Protein 3EGO (pdb70)

Foldseek 3Di:
DAEEEEEEQFFVSLVCQVWLLVPHAYEYAYQDVVLQVVCCPFNAWEAEDHDIDGGRHHYHNAPDDQGQEYEYEDEPVCVVVVLVRCQVHDAHEYEYAYAFCLCVVVVVPDDDNHFYKYKYDPWDKHAPDSRYIYRHGQDEIEMETDDPHDPCSCCVSQVDTDPSYHYYYDHDRLLRRLLVLLLCQLQQLLCLVVVAFLLCCVPPVVSVVLSVVQSVLLCVLSVDDDSVVSNVVSNVVSVVRVRDRDQNNVCLVVLHDGSLCRRLVVSVVSCVVVVHDNPSSVVSSVVSVVSD/DEEEEEEQFFVSLVCQAFLLVPHAYEYAYQDPVLQVVCQVFNAWEAEVNDIDGGNHHYDNADDDDGQEYEYDDEPVCPVVVLVRVQPDDAHEYEYAYAFCLCVVVVVPSDDRHFYKYKYDPWDKHADDSRYMYRHGQDEMEMETPPPRDPVSCCVSQVDTDPSYHYHYDHDRLCRRVLVLLLCQLQQLLCQVVVAFLQVCVVPVVSVVLSVVQSVLQCVLSVPDDSVVSNVVSVVVSNVRRRDSDPNSVCLVVVHQDCLCRRLVVSVVSCVVVVHDRVSSVVSSVVSVVSD

Nearest PDB structures (foldseek):
  3ego-assembly1_B-2  TM=1.003E+00  e=3.753E-64  Bacillus subtilis
  5hws-assembly1_D  TM=8.445E-01  e=4.005E-22  Thermococcus kodakarensis KOD1
  5ayv-assembly1_A  TM=8.488E-01  e=5.119E-22  Thermococcus kodakarensis KOD1
  3i83-assembly1_A  TM=8.664E-01  e=2.299E-20  Methylococcus capsulatus
  3wfj-assembly3_C  TM=8.013E-01  e=1.359E-17  Enterococcus faecium

Solvent-accessible surface area: 26137 Å² total; per-residue (Å²): 103,61,75,0,0,0,8,8,8,31,31,40,0,0,0,1,0,13,0,4,26,79,93,21,73,9,18,0,12,2,187,41,130,101,3,8,57,26,1,107,84,76,3,0,71,0,64,22,83,85,101,112,66,137,9,106,12,46,14,44,48,53,22,98,42,116,13,56,0,0,2,0,26,12,56,53,71,60,3,124,74,14,11,44,44,1,103,193,36,42,90,13,9,0,2,0,9,12,72,10,1,15,4,0,39,60,7,116,130,44,189,47,62,20,21,16,0,0,2,15,22,83,18,25,23,27,18,32,19,21,12,6,0,34,5,81,24,114,21,8,5,50,14,0,15,13,126,100,16,98,46,91,112,1,85,128,6,27,119,108,35,60,104,39,0,28,29,108,88,68,117,56,43,70,166,21,8,3,24,50,3,1,8,26,0,0,6,14,0,4,0,2,70,68,110,19,92,9,10,78,0,48,112,40,108,69,65,52,56,73,0,97,76,0,10,94,24,0,4,118,4,1,135,24,96,86,103,142,124,11,36,109,86,0,50,51,29,0,30,142,37,113,106,76,50,9,65,2,2,8,25,27,45,2,67,46,85,5,36,0,37,3,1,0,9,5,0,23,126,31,4,86,140,56,72,45,127,10,101,45,0,98,136,5,54,39,28,0,62,82,110,90,101,62,0,0,0,12,11,7,29,31,44,0,0,1,2,0,6,0,5,26,59,104,29,77,4,12,0,13,5,155,79,118,107,1,2,43,24,0,123,90,33,2,0,22,0,1,37,62,68,40,51,8,47,3,110,8,52,9,45,57,59,31,110,46,135,10,51,0,0,2,0,22,11,160,88,117,47,1,112,70,10,5,35,46,0,99,189,46,60,97,22,20,0,3,0,6,17,67,9,1,19,4,0,52,41,5,100,100,25,155,51,60,19,23,15,0,0,2,12,14,75,20,25,25,68,96,75,27,37,2,3,0,21,5,82,26,108,23,10,5,58,5,0,15,13,108,129,15,99,34,104,126,0,62,114,4,18,126,116,33,55,101,26,0,34,29,119,88,60,114,61,49,68,152,8,6,3,12,46,2,0,13,25,0,0,5,11,0,4,0,1,58,66,118,18,70,8,13,74,0,56,115,43,107,69,67,47,54,62,0,84,76,0,7,68,12,0,4,137,2,1,141,29,155,73,118,133,97,0,31,110,81,0,42,52,38,0,26,146,40,114,127,74,132,7,68,2,3,59,23,28,93,57,73,131,124,8,44,0,70,22,0,0,9,7,0,24,134,26,3,80,144,74,68,45,86,11,91,47,0,100,118,3,54,41,30,0,71,84,103,80

Sequence (583 aa):
SLKIGIIGGGSVGLLCAYYLSLYHDVTVVTRRQEQAAAIQSEGIRLYKGGEEFRADCCSADTSINSDFDLLVVTVKQHQLQSVFSSLERIGKTNILFLQNGMGHIHDLKDWHVGHSIYVGIVEHGAVRKSDTAVDHTGLGAIKWSAFDDAEPDRLNILFQHNHSDFPIYYETDWYRLLTGKLIVNACINPLTALLQVKNGELLTTPAYLAFMKLVFQEACRILKLENEEKAWERVQAVCGQTKENRSSMLVDVIGGRQTEADAIIGYLLKEASLQGLDAVVHLEFLYGSIKALELKIGIIGGGSVGLLCAYYLSLYHDVTVVTRRRQEQAAAIQSEGIRLYKGGEEFRADCSADTSINSDFDLLVVTVKQHQQLQSVFSSLERIGKTNILFLQNGMGHIHDLKDWHVGHSIYVGIVEHGAVRKSDTAVDHTGLGAIKWSAFDDAEEPDRLNILFQHNHSDFPIYYETTDWYRRLLTGKLIVNACINPLTALLQVKNGELLTTPAYLAFMKLVFQEACRILKLENEEKAWERVQAVCGQTKENRSSMLVDVIGGRQTEADAIIGYLLKEASLQGLDAVHLEFLYGSIKALE

InterPro domains:
  IPR003710 Ketopantoate reductase ApbA/PanE [TIGR00745] (2-293)
  IPR008927 6-phosphogluconate dehydrogenase-like, C-terminal domain superfamily [SSF48179] (171-291)
  IPR013328 6-phosphogluconate dehydrogenase, domain 2 [G3DSA:1.10.1040.10] (171-297)
  IPR013332 Ketopantoate reductase, N-terminal domain [PF02558] (3-146)
  IPR013752 Ketopantoate reductase, C-terminal domain [PF08546] (178-291)
  IPR036291 NAD(P)-binding domain superfamily [SSF51735] (1-146)
  IPR050838 2-dehydropantoate 2-reductase-like [PTHR43765] (1-294)

Radius of gyration: 27.91 Å; Cα contacts (8 Å, |Δi|>4): 1130; chains: 2; bounding box: 80×61×59 Å

CATH classification: 3.40.50.720 (+1 more: 1.10.1040.10)

B-factor: mean 36.46, std 10.92, range [16.93, 77.8]

Structure (mmCIF, N/CA/C/O backbone):
data_3EGO
#
_entry.id   3EGO
#
_cell.length_a   160.860
_cell.length_b   43.658
_cell.length_c   83.757
_cell.angle_alpha   90.000
_cell.angle_beta   98.260
_cell.angle_gamma   90.000
#
_symmetry.space_group_name_H-M   'C 1 2 1'
#
loop_
_entity.id
_entity.type
_entity.pdbx_description
1 polymer 'Probable 2-dehydropantoate 2-reductase'
2 water water
#
loop_
_atom_site.group_PDB
_atom_site.id
_atom_site.type_symbol
_atom_site.label_atom_id
_atom_site.label_alt_id
_atom_site.label_comp_id
_atom_site.label_asym_id
_atom_site.label_entity_id
_atom_site.label_seq_id
_atom_site.pdbx_PDB_ins_code
_atom_site.Cartn_x
_atom_site.Cartn_y
_atom_site.Cartn_z
_atom_site.occupancy
_atom_site.B_iso_or_equiv
_atom_site.auth_seq_id
_atom_site.auth_comp_id
_atom_site.auth_asym_id
_atom_site.auth_atom_id
_atom_site.pdbx_PDB_model_num
ATOM 1 N N . SER A 1 2 ? 15.934 44.051 54.029 1.00 53.30 0 SER A N 1
ATOM 2 C CA . SER A 1 2 ? 17.211 43.604 53.386 1.00 51.83 0 SER A CA 1
ATOM 3 C C . SER A 1 2 ? 17.620 44.516 52.228 1.00 49.06 0 SER A C 1
ATOM 4 O O . SER A 1 2 ? 17.114 45.631 52.100 1.00 50.42 0 SER A O 1
ATOM 7 N N . LEU A 1 3 ? 18.548 44.052 51.393 1.00 44.18 1 LEU A N 1
ATOM 8 C CA . LEU A 1 3 ? 18.876 44.752 50.162 1.00 42.17 1 LEU A CA 1
ATOM 9 C C . LEU A 1 3 ? 17.771 44.485 49.129 1.00 38.62 1 LEU A C 1
ATOM 10 O O . LEU A 1 3 ? 17.110 43.471 49.189 1.00 36.55 1 LEU A O 1
ATOM 15 N N . LYS A 1 4 ? 17.583 45.403 48.191 1.00 37.51 2 LYS A N 1
ATOM 16 C CA . LYS A 1 4 ? 16.532 45.265 47.194 1.00 35.92 2 LYS A CA 1
ATOM 17 C C . LYS A 1 4 ? 17.111 44.955 45.805 1.00 33.88 2 LYS A C 1
ATOM 18 O O . LYS A 1 4 ? 17.920 45.699 45.284 1.00 32.81 2 LYS A O 1
ATOM 24 N N . ILE A 1 5 ? 16.657 43.864 45.202 1.00 30.78 3 ILE A N 1
ATOM 25 C CA . ILE A 1 5 ? 17.094 43.529 43.842 1.00 27.51 3 ILE A CA 1
ATOM 26 C C . ILE A 1 5 ? 15.906 43.509 42.881 1.00 25.54 3 ILE A C 1
ATOM 27 O O . ILE A 1 5 ? 14.898 42.854 43.152 1.00 26.15 3 ILE A O 1
ATOM 32 N N . GLY A 1 6 ? 16.002 44.230 41.782 1.00 22.55 4 GLY A N 1
ATOM 33 C CA . GLY A 1 6 ? 14.997 44.072 40.723 1.00 24.71 4 GLY A CA 1
ATOM 34 C C . GLY A 1 6 ? 15.481 43.204 39.597 1.00 25.33 4 GLY A C 1
ATOM 35 O O . GLY A 1 6 ? 16.577 43.389 39.076 1.00 28.47 4 GLY A O 1
ATOM 36 N N . ILE A 1 7 ? 14.683 42.202 39.239 1.00 27.61 5 ILE A N 1
ATOM 37 C CA . ILE A 1 7 ? 15.018 41.334 38.111 1.00 24.75 5 ILE A CA 1
ATOM 38 C C . ILE A 1 7 ? 14.231 41.875 36.918 1.00 25.85 5 ILE A C 1
ATOM 39 O O . ILE A 1 7 ? 13.019 41.881 36.955 1.00 26.42 5 ILE A O 1
ATOM 44 N N . ILE A 1 8 ? 14.901 42.339 35.872 1.00 27.83 6 ILE A N 1
ATOM 45 C CA . ILE A 1 8 ? 14.182 42.856 34.703 1.00 29.53 6 ILE A CA 1
ATOM 46 C C . ILE A 1 8 ? 13.994 41.714 33.727 1.00 29.27 6 ILE A C 1
ATOM 47 O O . ILE A 1 8 ? 14.964 41.231 33.111 1.00 28.71 6 ILE A O 1
ATOM 52 N N . GLY A 1 9 ? 12.748 41.270 33.594 1.00 25.60 7 GLY A N 1
ATOM 53 C CA . GLY A 1 9 ? 12.459 40.123 32.707 1.00 26.89 7 GLY A CA 1
ATOM 54 C C . GLY A 1 9 ? 11.872 38.961 33.474 1.00 25.88 7 GLY A C 1
ATOM 55 O O . GLY A 1 9 ? 12.427 38.539 34.504 1.00 25.00 7 GLY A O 1
ATOM 56 N N . GLY A 1 10 ? 10.758 38.417 32.976 1.00 24.65 8 GLY A N 1
ATOM 57 C CA . GLY A 1 10 ? 10.115 37.311 33.661 1.00 22.03 8 GLY A CA 1
ATOM 58 C C . GLY A 1 10 ? 10.171 35.999 32.882 1.00 23.52 8 GLY A C 1
ATOM 59 O O . GLY A 1 10 ? 9.279 35.178 33.018 1.00 23.45 8 GLY A O 1
ATOM 60 N N . GLY A 1 11 ? 11.186 35.840 32.037 1.00 22.00 9 GLY A N 1
ATOM 61 C CA . GLY A 1 11 ? 11.477 34.610 31.286 1.00 21.59 9 GLY A CA 1
ATOM 62 C C . GLY A 1 11 ? 12.139 33.614 32.235 1.00 20.43 9 GLY A C 1
ATOM 63 O O . GLY A 1 11 ? 12.170 33.834 33.448 1.00 21.75 9 GLY A O 1
ATOM 64 N N . SER A 1 12 ? 12.620 32.498 31.678 1.00 18.48 10 SER A N 1
ATOM 65 C CA . SER A 1 12 ? 13.303 31.431 32.419 1.00 22.03 10 SER A CA 1
ATOM 66 C C . SER A 1 12 ? 14.376 31.935 33.360 1.00 21.55 10 SER A C 1
ATOM 67 O O . SER A 1 12 ? 14.402 31.602 34.539 1.00 19.46 10 SER A O 1
ATOM 70 N N . VAL A 1 13 ? 15.298 32.703 32.809 1.00 18.09 11 VAL A N 1
ATOM 71 C CA . VAL A 1 13 ? 16.431 33.201 33.652 1.00 21.28 11 VAL A CA 1
ATOM 72 C C . VAL A 1 13 ? 15.960 34.155 34.722 1.00 20.62 11 VAL A C 1
ATOM 73 O O . VAL A 1 13 ? 16.424 34.088 35.838 1.00 18.60 11 VAL A O 1
ATOM 77 N N . GLY A 1 14 ? 15.068 35.090 34.379 1.00 20.84 12 GLY A N 1
ATOM 78 C CA . GLY A 1 14 ? 14.525 35.990 35.392 1.00 20.97 12 GLY A CA 1
ATOM 79 C C . GLY A 1 14 ? 13.887 35.286 36.569 1.00 20.32 12 GLY A C 1
ATOM 80 O O . GLY A 1 14 ? 14.152 35.613 37.723 1.00 21.49 12 GLY A O 1
ATOM 81 N N . LEU A 1 15 ? 13.031 34.315 36.293 1.00 19.06 13 LEU A N 1
ATOM 82 C CA . LEU A 1 15 ? 12.358 33.611 37.380 1.00 20.25 13 LEU A CA 1
ATOM 83 C C . LEU A 1 15 ? 13.350 32.830 38.221 1.00 21.24 13 LEU A C 1
ATOM 84 O O . LEU A 1 15 ? 13.190 32.707 39.423 1.00 20.11 13 LEU A O 1
ATOM 89 N N . LEU A 1 16 ? 14.331 32.211 37.558 1.00 19.62 14 LEU A N 1
ATOM 90 C CA . LEU A 1 16 ? 15.372 31.429 38.256 1.00 18.08 14 LEU A CA 1
ATOM 91 C C . LEU A 1 16 ? 16.157 32.345 39.202 1.00 18.90 14 LEU A C 1
ATOM 92 O O . LEU A 1 16 ? 16.343 32.025 40.391 1.00 20.50 14 LEU A O 1
ATOM 97 N N . CYS A 1 17 ? 16.587 33.516 38.698 1.00 19.43 15 CYS A N 1
ATOM 98 C CA . CYS A 1 17 ? 17.333 34.438 39.548 1.00 19.40 15 CYS A CA 1
ATOM 99 C C . CYS A 1 17 ? 16.446 34.959 40.683 1.00 22.98 15 CYS A C 1
ATOM 100 O O . CYS A 1 17 ? 16.887 35.128 41.806 1.00 23.65 15 CYS A O 1
ATOM 103 N N . ALA A 1 18 ? 15.182 35.243 40.373 1.00 22.28 16 ALA A N 1
ATOM 104 C CA . ALA A 1 18 ? 14.286 35.792 41.403 1.00 20.88 16 ALA A CA 1
ATOM 105 C C . ALA A 1 18 ? 14.113 34.771 42.521 1.00 23.03 16 ALA A C 1
ATOM 106 O O . ALA A 1 18 ? 14.190 35.131 43.673 1.00 24.85 16 ALA A O 1
ATOM 108 N N . TYR A 1 19 ? 13.907 33.493 42.190 1.00 20.16 17 TYR A N 1
ATOM 109 C CA . TYR A 1 19 ? 13.761 32.505 43.232 1.00 22.87 17 TYR A CA 1
ATOM 110 C C . TYR A 1 19 ? 14.992 32.469 44.176 1.00 24.87 17 TYR A C 1
ATOM 111 O O . TYR A 1 19 ? 14.917 32.569 45.428 1.00 22.62 17 TYR A O 1
ATOM 120 N N . TYR A 1 20 ? 16.161 32.356 43.581 1.00 21.89 18 TYR A N 1
ATOM 121 C CA . TYR A 1 20 ? 17.298 32.102 44.398 1.00 24.66 18 TYR A CA 1
ATOM 122 C C . TYR A 1 20 ? 17.759 33.338 45.134 1.00 23.57 18 TYR A C 1
ATOM 123 O O . TYR A 1 20 ? 18.226 33.221 46.276 1.00 28.03 18 TYR A O 1
ATOM 132 N N . LEU A 1 21 ? 17.639 34.521 44.518 1.00 21.16 19 LEU A N 1
ATOM 133 C CA . LEU A 1 21 ? 18.078 35.759 45.203 1.00 22.09 19 LEU A CA 1
ATOM 134 C C . LEU A 1 21 ? 17.072 36.159 46.306 1.00 23.78 19 LEU A C 1
ATOM 135 O O . LEU A 1 21 ? 17.453 36.717 47.330 1.00 25.19 19 LEU A O 1
ATOM 140 N N . SER A 1 22 ? 15.814 35.787 46.119 1.00 24.90 20 SER A N 1
ATOM 141 C CA . SER A 1 22 ? 14.776 35.994 47.155 1.00 25.58 20 SER A CA 1
ATOM 142 C C . SER A 1 22 ? 15.116 35.277 48.469 1.00 29.03 20 SER A C 1
ATOM 143 O O . SER A 1 22 ? 14.611 35.659 49.528 1.00 28.94 20 SER A O 1
ATOM 146 N N . LEU A 1 23 ? 15.975 34.262 48.427 1.00 26.16 21 LEU A N 1
ATOM 147 C CA . LEU A 1 23 ? 16.375 33.564 49.652 1.00 27.99 21 LEU A CA 1
ATOM 148 C C . LEU A 1 23 ? 17.206 34.421 50.580 1.00 28.95 21 LEU A C 1
ATOM 149 O O . LEU A 1 23 ? 17.328 34.088 51.743 1.00 30.05 21 LEU A O 1
ATOM 154 N N . TYR A 1 24 ? 17.759 35.522 50.051 1.00 30.41 22 TYR A N 1
ATOM 155 C CA . TYR A 1 24 ? 18.683 36.363 50.772 1.00 31.50 22 TYR A CA 1
ATOM 156 C C . TYR A 1 24 ? 18.290 37.806 50.715 1.00 31.93 22 TYR A C 1
ATOM 157 O O . TYR A 1 24 ? 18.753 38.603 51.526 1.00 35.77 22 TYR A O 1
ATOM 166 N N . HIS A 1 25 ? 17.457 38.178 49.757 1.00 30.42 23 HIS A N 1
ATOM 167 C CA . HIS A 1 25 ? 17.191 39.581 49.548 1.00 31.42 23 HIS A CA 1
ATOM 168 C C . HIS A 1 25 ? 15.718 39.847 49.231 1.00 31.53 23 HIS A C 1
ATOM 169 O O . HIS A 1 25 ? 14.974 38.928 48.981 1.00 31.27 23 HIS A O 1
ATOM 176 N N . ASP A 1 26 ? 15.338 41.126 49.207 1.00 35.00 24 ASP A N 1
ATOM 177 C CA . ASP A 1 26 ? 14.036 41.547 48.701 1.00 35.32 24 ASP A CA 1
ATOM 178 C C . ASP A 1 26 ? 13.979 41.709 47.173 1.00 33.53 24 ASP A C 1
ATOM 179 O O . ASP A 1 26 ? 14.549 42.644 46.598 1.00 33.16 24 ASP A O 1
ATOM 184 N N . VAL A 1 27 ? 13.234 40.821 46.516 1.00 33.22 25 VAL A N 1
ATOM 185 C CA . VAL A 1 27 ? 13.206 40.783 45.048 1.00 30.73 25 VAL A CA 1
ATOM 186 C C . VAL A 1 27 ? 11.872 41.240 44.482 1.00 29.34 25 VAL A C 1
ATOM 187 O O . VAL A 1 27 ? 10.815 40.914 45.014 1.00 29.57 25 VAL A O 1
ATOM 191 N N . THR A 1 28 ? 11.962 42.005 43.406 1.00 26.01 26 THR A N 1
ATOM 192 C CA . THR A 1 28 ? 10.835 42.306 42.547 1.00 28.27 26 THR A CA 1
ATOM 193 C C . THR A 1 28 ? 11.176 41.888 41.133 1.00 28.36 26 THR A C 1
ATOM 194 O O . THR A 1 28 ? 12.245 42.243 40.616 1.00 27.10 26 THR A O 1
ATOM 198 N N . VAL A 1 29 ? 10.247 41.171 40.497 1.00 26.08 27 VAL A N 1
ATOM 199 C CA . VAL A 1 29 ? 10.349 40.880 39.074 1.00 25.13 27 VAL A CA 1
ATOM 200 C C . VAL A 1 29 ? 9.612 41.955 38.308 1.00 29.58 27 VAL A C 1
ATOM 201 O O . VAL A 1 29 ? 8.431 42.205 38.583 1.00 30.99 27 VAL A O 1
ATOM 205 N N . VAL A 1 30 ? 10.319 42.618 37.399 1.00 28.98 28 VAL A N 1
ATOM 206 C CA . VAL A 1 30 ? 9.730 43.654 36.560 1.00 33.00 28 VAL A CA 1
ATOM 207 C C . VAL A 1 30 ? 9.434 42.983 35.223 1.00 33.17 28 VAL A C 1
ATOM 208 O O . VAL A 1 30 ? 10.350 42.620 34.472 1.00 30.00 28 VAL A O 1
ATOM 212 N N . THR A 1 31 ? 8.146 42.746 34.982 1.00 36.15 29 THR A N 1
ATOM 213 C CA . THR A 1 31 ? 7.661 41.996 33.818 1.00 36.87 29 THR A CA 1
ATOM 214 C C . THR A 1 31 ? 6.957 42.988 32.894 1.00 39.09 29 THR A C 1
ATOM 215 O O . THR A 1 31 ? 6.363 43.941 33.354 1.00 37.61 29 THR A O 1
ATOM 219 N N . ARG A 1 32 ? 6.989 42.761 31.589 1.00 41.69 30 ARG A N 1
ATOM 220 C CA . ARG A 1 32 ? 6.273 43.666 30.693 1.00 43.26 30 ARG A CA 1
ATOM 221 C C . ARG A 1 32 ? 4.746 43.462 30.745 1.00 42.00 30 ARG A C 1
ATOM 222 O O . ARG A 1 32 ? 3.988 44.416 30.512 1.00 43.79 30 ARG A O 1
ATOM 230 N N . ARG A 1 33 ? 4.295 42.245 31.074 1.00 37.01 31 ARG A N 1
ATOM 231 C CA . ARG A 1 33 ? 2.832 41.962 31.182 1.00 37.07 31 ARG A CA 1
ATOM 232 C C . ARG A 1 33 ? 2.254 42.011 32.609 1.00 34.53 31 ARG A C 1
ATOM 233 O O . ARG A 1 33 ? 2.670 41.264 33.505 1.00 30.89 31 ARG A O 1
ATOM 241 N N . GLN A 1 34 ? 1.284 42.906 32.824 1.00 33.41 32 GLN A N 1
ATOM 242 C CA . GLN A 1 34 ? 0.663 43.047 34.158 1.00 32.01 32 GLN A CA 1
ATOM 243 C C . GLN A 1 34 ? 0.110 41.718 34.687 1.00 27.34 32 GLN A C 1
ATOM 244 O O . GLN A 1 34 ? 0.054 41.464 35.901 1.00 31.29 32 GLN A O 1
ATOM 250 N N . GLU A 1 35 ? -0.309 40.848 33.782 1.00 29.98 33 GLU A N 1
ATOM 251 C CA . GLU A 1 35 ? -0.888 39.566 34.202 1.00 31.40 33 GLU A CA 1
ATOM 252 C C . GLU A 1 35 ? 0.162 38.676 34.845 1.00 30.33 33 GLU A C 1
ATOM 253 O O . GLU A 1 35 ? -0.129 37.900 35.773 1.00 27.74 33 GLU A O 1
ATOM 259 N N . GLN A 1 36 ? 1.387 38.738 34.327 1.00 28.39 34 GLN A N 1
ATOM 260 C CA . GLN A 1 36 ? 2.425 37.986 35.023 1.00 28.02 34 GLN A CA 1
ATOM 261 C C . GLN A 1 36 ? 2.762 38.646 36.339 1.00 25.00 34 GLN A C 1
ATOM 262 O O . GLN A 1 36 ? 2.877 37.986 37.336 1.00 27.98 34 GLN A O 1
ATOM 268 N N . ALA A 1 37 ? 2.966 39.965 36.332 1.00 30.61 35 ALA A N 1
ATOM 269 C CA . ALA A 1 37 ? 3.269 40.680 37.556 1.00 32.38 35 ALA A CA 1
ATOM 270 C C . ALA A 1 37 ? 2.220 40.406 38.622 1.00 33.10 35 ALA A C 1
ATOM 271 O O . ALA A 1 37 ? 2.551 40.188 39.789 1.00 37.38 35 ALA A O 1
ATOM 273 N N . ALA A 1 38 ? 0.945 40.382 38.218 1.00 36.56 36 ALA A N 1
ATOM 274 C CA . ALA A 1 38 ? -0.140 40.123 39.158 1.00 34.47 36 ALA A CA 1
ATOM 275 C C . ALA A 1 38 ? -0.057 38.712 39.677 1.00 34.12 36 ALA A C 1
ATOM 276 O O . ALA A 1 38 ? -0.294 38.459 40.848 1.00 33.15 36 ALA A O 1
ATOM 278 N N . ALA A 1 39 ? 0.259 37.779 38.792 1.00 32.87 37 ALA A N 1
ATOM 279 C CA . ALA A 1 39 ? 0.277 36.366 39.181 1.00 33.02 37 ALA A CA 1
ATOM 280 C C . ALA A 1 39 ? 1.430 36.003 40.126 1.00 32.79 37 ALA A C 1
ATOM 281 O O . ALA A 1 39 ? 1.292 35.097 40.965 1.00 34.93 37 ALA A O 1
ATOM 283 N N . ILE A 1 40 ? 2.577 36.661 39.952 1.00 34.47 38 ILE A N 1
ATOM 284 C CA . ILE A 1 40 ? 3.742 36.452 40.848 1.00 33.84 38 ILE A CA 1
ATOM 285 C C . ILE A 1 40 ? 3.437 37.042 42.228 1.00 39.46 38 ILE A C 1
ATOM 286 O O . ILE A 1 40 ? 3.610 36.382 43.256 1.00 40.29 38 ILE A O 1
ATOM 291 N N . GLN A 1 41 ? 2.972 38.290 42.225 1.00 43.30 39 GLN A N 1
ATOM 292 C CA . GLN A 1 41 ? 2.590 38.987 43.446 1.00 48.19 39 GLN A CA 1
ATOM 293 C C . GLN A 1 41 ? 1.513 38.158 44.174 1.00 49.97 39 GLN A C 1
ATOM 294 O O . GLN A 1 41 ? 1.297 38.353 45.362 1.00 53.14 39 GLN A O 1
ATOM 300 N N . SER A 1 42 ? 0.926 37.175 43.470 1.00 52.59 40 SER A N 1
ATOM 301 C CA . SER A 1 42 ? -0.195 36.340 43.952 1.00 51.21 40 SER A CA 1
ATOM 302 C C . SER A 1 42 ? 0.095 34.929 44.495 1.00 51.14 40 SER A C 1
ATOM 303 O O . SER A 1 42 ? -0.309 34.612 45.616 1.00 51.26 40 SER A O 1
ATOM 306 N N . GLU A 1 43 ? 0.724 34.046 43.721 1.00 45.68 41 GLU A N 1
ATOM 307 C CA . GLU A 1 43 ? 1.121 32.785 44.332 1.00 45.12 41 GLU A CA 1
ATOM 308 C C . GLU A 1 43 ? 2.625 32.576 44.442 1.00 40.65 41 GLU A C 1
ATOM 309 O O . GLU A 1 43 ? 3.072 31.465 44.701 1.00 40.83 41 GLU A O 1
ATOM 315 N N . GLY A 1 44 ? 3.381 33.651 44.284 1.00 37.09 42 GLY A N 1
ATOM 316 C CA . GLY A 1 44 ? 4.838 33.599 44.389 1.00 36.25 42 GLY A CA 1
ATOM 317 C C . GLY A 1 44 ? 5.463 32.970 43.163 1.00 34.82 42 GLY A C 1
ATOM 318 O O . GLY A 1 44 ? 4.809 32.807 42.123 1.00 36.48 42 GLY A O 1
ATOM 319 N N . ILE A 1 45 ? 6.733 32.614 43.291 1.00 32.71 43 ILE A N 1
ATOM 320 C CA . ILE A 1 45 ? 7.429 31.883 42.247 1.00 31.84 43 ILE A CA 1
ATOM 321 C C . ILE A 1 45 ? 7.628 30.448 42.675 1.00 27.50 43 ILE A C 1
ATOM 322 O O . ILE A 1 45 ? 8.030 30.171 43.810 1.00 33.14 43 ILE A O 1
ATOM 327 N N . ARG A 1 46 ? 7.376 29.520 41.775 1.00 24.47 44 ARG A N 1
ATOM 328 C CA . ARG A 1 46 ? 7.630 28.127 42.077 1.00 25.45 44 ARG A CA 1
ATOM 329 C C . ARG A 1 46 ? 8.868 27.712 41.336 1.00 27.47 44 ARG A C 1
ATOM 330 O O . ARG A 1 46 ? 9.027 28.029 40.172 1.00 26.92 44 ARG A O 1
ATOM 338 N N . LEU A 1 47 ? 9.740 26.985 42.003 1.00 25.73 45 LEU A N 1
ATOM 339 C CA . LEU A 1 47 ? 10.883 26.451 41.291 1.00 26.50 45 LEU A CA 1
ATOM 340 C C . LEU A 1 47 ? 10.850 24.962 41.450 1.00 26.06 45 LEU A C 1
ATOM 341 O O . LEU A 1 47 ? 10.676 24.461 42.578 1.00 27.61 45 LEU A O 1
ATOM 346 N N . TYR A 1 48 ? 11.007 24.259 40.329 1.00 25.70 46 TYR A N 1
ATOM 347 C CA . TYR A 1 48 ? 11.052 22.796 40.293 1.00 27.39 46 TYR A CA 1
ATOM 348 C C . TYR A 1 48 ? 12.506 22.366 40.125 1.00 30.10 46 TYR A C 1
ATOM 349 O O . TYR A 1 48 ? 13.262 22.923 39.299 1.00 27.53 46 TYR A O 1
ATOM 358 N N . LYS A 1 49 ? 12.937 21.401 40.920 1.00 25.26 47 LYS A N 1
ATOM 359 C CA . LYS A 1 49 ? 14.289 20.968 40.800 1.00 28.70 47 LYS A CA 1
ATOM 360 C C . LYS A 1 49 ? 14.291 19.516 41.136 1.00 27.95 47 LYS A C 1
ATOM 361 O O . LYS A 1 49 ? 14.226 19.150 42.320 1.00 28.35 47 LYS A O 1
ATOM 367 N N . GLY A 1 50 ? 14.351 18.728 40.068 1.00 27.92 48 GLY A N 1
ATOM 368 C CA . GLY A 1 50 ? 14.461 17.272 40.109 1.00 32.23 48 GLY A CA 1
ATOM 369 C C . GLY A 1 50 ? 13.608 16.571 41.144 1.00 36.32 48 GLY A C 1
ATOM 370 O O . GLY A 1 50 ? 14.116 15.749 41.929 1.00 42.42 48 GLY A O 1
ATOM 371 N N . GLY A 1 51 ? 12.307 16.834 41.140 1.00 34.60 49 GLY A N 1
ATOM 372 C CA . GLY A 1 51 ? 11.435 16.129 42.113 1.00 32.57 49 GLY A CA 1
ATOM 373 C C . GLY A 1 51 ? 11.027 16.956 43.326 1.00 30.07 49 GLY A C 1
ATOM 374 O O . GLY A 1 51 ? 10.045 16.638 44.017 1.00 28.53 49 GLY A O 1
ATOM 375 N N . GLU A 1 52 ? 11.774 18.021 43.592 1.00 28.23 50 GLU A N 1
ATOM 376 C CA . GLU A 1 52 ? 11.383 18.969 44.611 1.00 25.59 50 GLU A CA 1
ATOM 377 C C . GLU A 1 52 ? 10.711 20.205 43.996 1.00 27.80 50 GLU A C 1
ATOM 378 O O . GLU A 1 52 ? 11.008 20.625 42.867 1.00 25.53 50 GLU A O 1
ATOM 384 N N . GLU A 1 53 ? 9.792 20.780 44.743 1.00 27.18 51 GLU A N 1
ATOM 385 C CA . GLU A 1 53 ? 9.163 22.033 44.321 1.00 28.65 51 GLU A CA 1
ATOM 386 C C . GLU A 1 53 ? 9.219 22.988 45.463 1.00 27.00 51 GLU A C 1
ATOM 387 O O . GLU A 1 53 ? 8.748 22.680 46.566 1.00 30.65 51 GLU A O 1
ATOM 393 N N . PHE A 1 54 ? 9.759 24.163 45.212 1.00 25.01 52 PHE A N 1
ATOM 394 C CA . PHE A 1 54 ? 9.844 25.194 46.229 1.00 25.79 52 PHE A CA 1
ATOM 395 C C . PHE A 1 54 ? 8.965 26.373 45.852 1.00 26.71 52 PHE A C 1
ATOM 396 O O . PHE A 1 54 ? 8.671 26.578 44.675 1.00 25.02 52 PHE A O 1
ATOM 404 N N . ARG A 1 55 ? 8.560 27.142 46.849 1.00 23.52 53 ARG A N 1
ATOM 405 C CA . ARG A 1 55 ? 7.848 28.384 46.608 1.00 25.60 53 ARG A CA 1
ATOM 406 C C . ARG A 1 55 ? 8.549 29.530 47.288 1.00 25.15 53 ARG A C 1
ATOM 407 O O . ARG A 1 55 ? 9.011 29.424 48.440 1.00 28.72 53 ARG A O 1
ATOM 415 N N . ALA A 1 56 ? 8.666 30.632 46.570 1.00 26.76 54 ALA A N 1
ATOM 416 C CA . ALA A 1 56 ? 9.212 31.862 47.129 1.00 28.30 54 ALA A CA 1
ATOM 417 C C . ALA A 1 56 ? 8.261 33.006 46.883 1.00 32.46 54 ALA A C 1
ATOM 418 O O . ALA A 1 56 ? 7.773 33.210 45.785 1.00 31.17 54 ALA A O 1
ATOM 420 N N . ASP A 1 57 ? 8.058 33.827 47.900 1.00 36.24 55 ASP A N 1
ATOM 421 C CA . ASP A 1 57 ? 7.267 34.999 47.667 1.00 36.77 55 ASP A CA 1
ATOM 422 C C . ASP A 1 57 ? 8.171 36.167 47.145 1.00 37.64 55 ASP A C 1
ATOM 423 O O . ASP A 1 57 ? 9.337 36.299 47.515 1.00 39.84 55 ASP A O 1
ATOM 428 N N . CYS A 1 58 ? 7.663 36.897 46.157 1.00 34.64 56 CYS A N 1
ATOM 429 C CA A CYS A 1 58 ? 8.425 37.861 45.369 0.50 35.17 56 CYS A CA 1
ATOM 430 C CA B CYS A 1 58 ? 8.430 37.927 45.453 0.50 35.28 56 CYS A CA 1
ATOM 431 C C . CYS A 1 58 ? 7.481 39.018 45.043 1.00 33.99 56 CYS A C 1
ATOM 432 O O . CYS A 1 58 ? 6.306 38.770 44.829 1.00 35.42 56 CYS A O 1
ATOM 437 N N . SER A 1 59 ? 7.987 40.245 44.939 1.00 34.10 57 SER A N 1
ATOM 438 C CA . SER A 1 59 ? 7.156 41.336 44.406 1.00 34.49 57 SER A CA 1
ATOM 439 C C . SER A 1 59 ? 7.298 41.369 42.891 1.00 36.37 57 SER A C 1
ATOM 440 O O . SER A 1 59 ? 8.196 40.726 42.327 1.00 36.40 57 SER A O 1
ATOM 443 N N . ALA A 1 60 ? 6.407 42.099 42.225 1.00 35.58 58 ALA A N 1
ATOM 444 C CA . ALA A 1 60 ? 6.454 42.229 40.784 1.00 32.72 58 ALA A CA 1
ATOM 445 C C . ALA A 1 60 ? 5.894 43.586 40.335 1.00 36.71 58 ALA A C 1
ATOM 446 O O . ALA A 1 60 ? 5.148 44.240 41.069 1.00 39.18 58 ALA A O 1
ATOM 448 N N . ASP A 1 61 ? 6.254 44.012 39.144 1.00 36.25 59 ASP A N 1
ATOM 449 C CA . ASP A 1 61 ? 5.836 45.308 38.655 1.00 39.29 59 ASP A CA 1
ATOM 450 C C . ASP A 1 61 ? 6.047 45.302 37.160 1.00 39.17 59 ASP A C 1
ATOM 451 O O . ASP A 1 61 ? 6.689 44.395 36.636 1.00 38.01 59 ASP A O 1
ATOM 456 N N . THR A 1 62 ? 5.519 46.324 36.475 1.00 36.19 60 THR A N 1
ATOM 457 C CA . THR A 1 62 ? 5.619 46.409 35.038 1.00 37.13 60 THR A CA 1
ATOM 458 C C . THR A 1 62 ? 6.520 47.586 34.726 1.00 36.20 60 THR A C 1
ATOM 459 O O . THR A 1 62 ? 6.799 47.900 33.584 1.00 35.97 60 THR A O 1
ATOM 463 N N . SER A 1 63 ? 7.015 48.209 35.779 1.00 37.59 61 SER A N 1
ATOM 464 C CA . SER A 1 63 ? 7.957 49.289 35.590 1.00 38.70 61 SER A CA 1
ATOM 465 C C . SER A 1 63 ? 8.964 49.312 36.725 1.00 33.48 61 SER A C 1
ATOM 466 O O . SER A 1 63 ? 8.723 48.776 37.805 1.00 33.10 61 SER A O 1
ATOM 469 N N . ILE A 1 64 ? 10.115 49.909 36.454 1.00 38.27 62 ILE A N 1
ATOM 470 C CA . ILE A 1 64 ? 11.134 50.099 37.483 1.00 39.03 62 ILE A CA 1
ATOM 471 C C . ILE A 1 64 ? 10.717 51.345 38.248 1.00 42.66 62 ILE A C 1
ATOM 472 O O . ILE A 1 64 ? 10.884 52.472 37.778 1.00 38.96 62 ILE A O 1
ATOM 477 N N . ASN A 1 65 ? 10.130 51.158 39.414 1.00 44.60 63 ASN A N 1
ATOM 478 C CA . ASN A 1 65 ? 9.740 52.329 40.158 1.00 48.72 63 ASN A CA 1
ATOM 479 C C . ASN A 1 65 ? 10.195 52.271 41.615 1.00 49.05 63 ASN A C 1
ATOM 480 O O . ASN A 1 65 ? 9.568 52.849 42.517 1.00 51.39 63 ASN A O 1
ATOM 485 N N . SER A 1 66 ? 11.298 51.548 41.812 1.00 47.55 64 SER A N 1
ATOM 486 C CA . SER A 1 66 ? 12.094 51.624 43.040 1.00 47.59 64 SER A CA 1
ATOM 487 C C . SER A 1 66 ? 13.551 51.980 42.761 1.00 47.73 64 SER A C 1
ATOM 488 O O . SER A 1 66 ? 14.028 51.934 41.605 1.00 48.02 64 SER A O 1
ATOM 491 N N . ASP A 1 67 ? 14.239 52.377 43.832 1.00 46.59 65 ASP A N 1
ATOM 492 C CA . ASP A 1 67 ? 15.683 52.526 43.817 1.00 45.07 65 ASP A CA 1
ATOM 493 C C . ASP A 1 67 ? 16.287 51.202 44.290 1.00 42.55 65 ASP A C 1
ATOM 494 O O . ASP A 1 67 ? 16.500 50.995 45.491 1.00 42.24 65 ASP A O 1
ATOM 499 N N . PHE A 1 68 ? 16.560 50.301 43.351 1.00 39.72 66 PHE A N 1
ATOM 500 C CA . PHE A 1 68 ? 17.086 48.982 43.728 1.00 36.48 66 PHE A CA 1
ATOM 501 C C . PHE A 1 68 ? 18.570 49.052 44.018 1.00 35.61 66 PHE A C 1
ATOM 502 O O . PHE A 1 68 ? 19.275 49.845 43.420 1.00 38.03 66 PHE A O 1
ATOM 510 N N . ASP A 1 69 ? 19.032 48.225 44.950 1.00 35.61 67 ASP A N 1
ATOM 511 C CA . ASP A 1 69 ? 20.459 48.030 45.175 1.00 34.20 67 ASP A CA 1
ATOM 512 C C . ASP A 1 69 ? 21.149 47.338 44.001 1.00 32.02 67 ASP A C 1
ATOM 513 O O . ASP A 1 69 ? 22.328 47.586 43.726 1.00 32.11 67 ASP A O 1
ATOM 518 N N . LEU A 1 70 ? 20.404 46.500 43.292 1.00 28.01 68 LEU A N 1
ATOM 519 C CA . LEU A 1 70 ? 20.933 45.907 42.075 1.00 27.20 68 LEU A CA 1
ATOM 520 C C . LEU A 1 70 ? 19.781 45.658 41.102 1.00 26.73 68 LEU A C 1
ATOM 521 O O . LEU A 1 70 ? 18.663 45.315 41.516 1.00 29.11 68 LEU A O 1
ATOM 526 N N . LEU A 1 71 ? 20.050 45.872 39.826 1.00 25.74 69 LEU A N 1
ATOM 527 C CA . LEU A 1 71 ? 19.154 45.429 38.771 1.00 29.47 69 LEU A CA 1
ATOM 528 C C . LEU A 1 71 ? 19.834 44.368 37.934 1.00 28.73 69 LEU A C 1
ATOM 529 O O . LEU A 1 71 ? 20.984 44.519 37.531 1.00 29.26 69 LEU A O 1
ATOM 534 N N . VAL A 1 72 ? 19.099 43.298 37.658 1.00 28.68 70 VAL A N 1
ATOM 535 C CA . VAL A 1 72 ? 19.643 42.196 36.904 1.00 25.90 70 VAL A CA 1
ATOM 536 C C . VAL A 1 72 ? 18.805 42.123 35.663 1.00 26.84 70 VAL A C 1
ATOM 537 O O . VAL A 1 72 ? 17.598 41.923 35.761 1.00 25.78 70 VAL A O 1
ATOM 541 N N . VAL A 1 73 ? 19.427 42.320 34.510 1.00 27.00 71 VAL A N 1
ATOM 542 C CA . VAL A 1 73 ? 18.708 42.445 33.237 1.00 27.78 71 VAL A CA 1
ATOM 543 C C . VAL A 1 73 ? 18.803 41.150 32.451 1.00 28.75 71 VAL A C 1
ATOM 544 O O . VAL A 1 73 ? 19.889 40.710 32.084 1.00 26.54 71 VAL A O 1
ATOM 548 N N . THR A 1 74 ? 17.647 40.533 32.199 1.00 29.92 72 THR A N 1
ATOM 549 C CA . THR A 1 74 ? 17.599 39.192 31.640 1.00 33.11 72 THR A CA 1
ATOM 550 C C . THR A 1 74 ? 16.776 39.130 30.331 1.00 35.35 72 THR A C 1
ATOM 551 O O . THR A 1 74 ? 16.608 38.035 29.770 1.00 36.50 72 THR A O 1
ATOM 555 N N . VAL A 1 75 ? 16.290 40.279 29.844 1.00 34.66 73 VAL A N 1
ATOM 556 C CA . VAL A 1 75 ? 15.392 40.312 28.669 1.00 37.83 73 VAL A CA 1
ATOM 557 C C . VAL A 1 75 ? 16.099 40.072 27.354 1.00 42.10 73 VAL A C 1
ATOM 558 O O . VAL A 1 75 ? 17.290 40.300 27.233 1.00 44.90 73 VAL A O 1
ATOM 562 N N . LYS A 1 76 ? 15.333 39.627 26.367 1.00 47.71 74 LYS A N 1
ATOM 563 C CA . LYS A 1 76 ? 15.812 39.501 25.007 1.00 53.15 74 LYS A CA 1
ATOM 564 C C . LYS A 1 76 ? 16.211 40.851 24.421 1.00 55.56 74 LYS A C 1
ATOM 565 O O . LYS A 1 76 ? 15.602 41.884 24.725 1.00 56.19 74 LYS A O 1
ATOM 568 N N . GLN A 1 77 ? 17.226 40.823 23.562 1.00 60.35 75 GLN A N 1
ATOM 569 C CA . GLN A 1 77 ? 17.774 42.038 22.950 1.00 62.25 75 GLN A CA 1
ATOM 570 C C . GLN A 1 77 ? 16.717 42.983 22.406 1.00 62.69 75 GLN A C 1
ATOM 571 O O . GLN A 1 77 ? 16.850 44.199 22.523 1.00 63.56 75 GLN A O 1
ATOM 577 N N . HIS A 1 78 ? 15.678 42.423 21.799 1.00 62.59 76 HIS A N 1
ATOM 578 C CA . HIS A 1 78 ? 14.658 43.221 21.128 1.00 61.05 76 HIS A CA 1
ATOM 579 C C . HIS A 1 78 ? 13.927 44.155 22.088 1.00 59.96 76 HIS A C 1
ATOM 580 O O . HIS A 1 78 ? 13.428 45.213 21.676 1.00 60.61 76 HIS A O 1
ATOM 587 N N . GLN A 1 79 ? 13.849 43.772 23.364 1.00 56.39 77 GLN A N 1
ATOM 588 C CA . GLN A 1 79 ? 13.184 44.620 24.355 1.00 54.56 77 GLN A CA 1
ATOM 589 C C . GLN A 1 79 ? 14.216 45.443 25.110 1.00 51.94 77 GLN A C 1
ATOM 590 O O . GLN A 1 79 ? 13.878 46.197 26.011 1.00 52.84 77 GLN A O 1
ATOM 596 N N . LEU A 1 80 ? 15.482 45.273 24.765 1.00 49.61 78 LEU A N 1
ATOM 597 C CA . LEU A 1 80 ? 16.532 45.914 25.528 1.00 49.27 78 LEU A CA 1
ATOM 598 C C . LEU A 1 80 ? 16.358 47.426 25.421 1.00 49.66 78 LEU A C 1
ATOM 599 O O . LEU A 1 80 ? 16.470 48.138 26.413 1.00 50.71 78 LEU A O 1
ATOM 604 N N . GLN A 1 81 ? 16.015 47.899 24.225 1.00 49.07 79 GLN A N 1
ATOM 605 C CA . GLN A 1 81 ? 15.858 49.340 23.993 1.00 50.67 79 GLN A CA 1
ATOM 606 C C . GLN A 1 81 ? 14.957 50.081 25.004 1.00 48.57 79 GLN A C 1
ATOM 607 O O . GLN A 1 81 ? 15.360 51.108 25.539 1.00 47.27 79 GLN A O 1
ATOM 613 N N . SER A 1 82 ? 13.757 49.570 25.274 1.00 46.83 80 SER A N 1
ATOM 614 C CA . SER A 1 82 ? 12.888 50.161 26.306 1.00 46.49 80 SER A CA 1
ATOM 615 C C . SER A 1 82 ? 13.501 50.138 27.715 1.00 46.83 80 SER A C 1
ATOM 616 O O . SER A 1 82 ? 13.324 51.072 28.501 1.00 46.18 80 SER A O 1
ATOM 619 N N . VAL A 1 83 ? 14.188 49.047 28.039 1.00 45.43 81 VAL A N 1
ATOM 620 C CA . VAL A 1 83 ? 14.895 48.933 29.310 1.00 44.19 81 VAL A CA 1
ATOM 621 C C . VAL A 1 83 ? 15.876 50.082 29.513 1.00 45.22 81 VAL A C 1
ATOM 622 O O . VAL A 1 83 ? 15.847 50.741 30.562 1.00 45.52 81 VAL A O 1
ATOM 626 N N . PHE A 1 84 ? 16.733 50.311 28.515 1.00 45.42 82 PHE A N 1
ATOM 627 C CA . PHE A 1 84 ? 17.731 51.377 28.563 1.00 47.81 82 PHE A CA 1
ATOM 628 C C . PHE A 1 84 ? 17.065 52.706 28.846 1.00 48.96 82 PHE A C 1
ATOM 629 O O . PHE A 1 84 ? 17.597 53.524 29.600 1.00 49.32 82 PHE A O 1
ATOM 637 N N . SER A 1 85 ? 15.890 52.907 28.244 1.00 50.03 83 SER A N 1
ATOM 638 C CA . SER A 1 85 ? 15.135 54.167 28.392 1.00 49.20 83 SER A CA 1
ATOM 639 C C . SER A 1 85 ? 14.643 54.377 29.819 1.00 50.23 83 SER A C 1
ATOM 640 O O . SER A 1 85 ? 14.658 55.499 30.337 1.00 50.40 83 SER A O 1
ATOM 643 N N . SER A 1 86 ? 14.209 53.301 30.461 1.00 49.41 84 SER A N 1
ATOM 644 C CA . SER A 1 86 ? 13.891 53.368 31.879 1.00 52.03 84 SER A CA 1
ATOM 645 C C . SER A 1 86 ? 15.147 53.569 32.714 1.00 52.17 84 SER A C 1
ATOM 646 O O . SER A 1 86 ? 15.127 54.272 33.721 1.00 50.96 84 SER A O 1
ATOM 649 N N . LEU A 1 87 ? 16.244 52.954 32.293 1.00 53.66 85 LEU A N 1
ATOM 650 C CA . LEU A 1 87 ? 17.449 52.958 33.120 1.00 54.28 85 LEU A CA 1
ATOM 651 C C . LEU A 1 87 ? 18.047 54.369 33.233 1.00 56.63 85 LEU A C 1
ATOM 652 O O . LEU A 1 87 ? 18.955 54.615 34.028 1.00 55.55 85 LEU A O 1
ATOM 657 N N . GLU A 1 88 ? 17.510 55.295 32.446 1.00 58.91 86 GLU A N 1
ATOM 658 C CA . GLU A 1 88 ? 17.952 56.687 32.491 1.00 59.73 86 GLU A CA 1
ATOM 659 C C . GLU A 1 88 ? 17.171 57.541 33.497 1.00 59.96 86 GLU A C 1
ATOM 660 O O . GLU A 1 88 ? 17.677 58.549 33.988 1.00 60.95 86 GLU A O 1
ATOM 666 N N . ARG A 1 89 ? 15.957 57.125 33.828 1.00 59.29 87 ARG A N 1
ATOM 667 C CA . ARG A 1 89 ? 15.100 57.911 34.707 1.00 59.19 87 ARG A CA 1
ATOM 668 C C . ARG A 1 89 ? 15.141 57.482 36.175 1.00 58.80 87 ARG A C 1
ATOM 669 O O . ARG A 1 89 ? 14.315 57.917 36.986 1.00 59.31 87 ARG A O 1
ATOM 677 N N . ILE A 1 90 ? 16.098 56.626 36.518 1.00 56.61 88 ILE A N 1
ATOM 678 C CA . ILE A 1 90 ? 16.267 56.196 37.897 1.00 55.10 88 ILE A CA 1
ATOM 679 C C . ILE A 1 90 ? 17.628 56.631 38.429 1.00 52.87 88 ILE A C 1
ATOM 680 O O . ILE A 1 90 ? 18.520 57.001 37.666 1.00 50.45 88 ILE A O 1
ATOM 685 N N . GLY A 1 91 ? 17.790 56.551 39.741 1.00 52.11 89 GLY A N 1
ATOM 686 C CA . GLY A 1 91 ? 19.064 56.886 40.357 1.00 51.42 89 GLY A CA 1
ATOM 687 C C . GLY A 1 91 ? 20.171 55.923 39.954 1.00 51.06 89 GLY A C 1
ATOM 688 O O . GLY A 1 91 ? 19.918 54.773 39.555 1.00 50.88 89 GLY A O 1
ATOM 689 N N . LYS A 1 92 ? 21.407 56.392 40.053 1.00 47.50 90 LYS A N 1
ATOM 690 C CA . LYS A 1 92 ? 22.528 55.578 39.660 1.00 45.01 90 LYS A CA 1
ATOM 691 C C . LYS A 1 92 ? 22.495 54.343 40.545 1.00 43.77 90 LYS A C 1
ATOM 692 O O . LYS A 1 92 ? 22.109 54.426 41.713 1.00 40.68 90 LYS A O 1
ATOM 695 N N . THR A 1 93 ? 22.859 53.191 39.979 1.00 41.05 91 THR A N 1
ATOM 696 C CA . THR A 1 93 ? 22.952 51.978 40.782 1.00 39.00 91 THR A CA 1
ATOM 697 C C . THR A 1 93 ? 23.803 50.949 40.063 1.00 36.29 91 THR A C 1
ATOM 698 O O . THR A 1 93 ? 24.492 51.269 39.081 1.00 37.43 91 THR A O 1
ATOM 702 N N . ASN A 1 94 ? 23.777 49.727 40.574 1.00 31.95 92 ASN A N 1
ATOM 703 C CA . ASN A 1 94 ? 24.485 48.605 39.967 1.00 30.28 92 ASN A CA 1
ATOM 704 C C . ASN A 1 94 ? 23.522 47.937 38.991 1.00 30.75 92 ASN A C 1
ATOM 705 O O . ASN A 1 94 ? 22.380 47.677 39.361 1.00 29.12 92 ASN A O 1
ATOM 710 N N . ILE A 1 95 ? 23.987 47.652 37.777 1.00 31.03 93 ILE A N 1
ATOM 711 C CA . ILE A 1 95 ? 23.184 46.914 36.808 1.00 30.45 93 ILE A CA 1
ATOM 712 C C . ILE A 1 95 ? 24.013 45.781 36.325 1.00 29.65 93 ILE A C 1
ATOM 713 O O . ILE A 1 95 ? 25.134 46.004 35.848 1.00 27.87 93 ILE A O 1
ATOM 718 N N . LEU A 1 96 ? 23.468 44.562 36.442 1.00 27.22 94 LEU A N 1
ATOM 719 C CA . LEU A 1 96 ? 24.137 43.368 35.923 1.00 22.45 94 LEU A CA 1
ATOM 720 C C . LEU A 1 96 ? 23.422 42.862 34.673 1.00 26.53 94 LEU A C 1
ATOM 721 O O . LEU A 1 96 ? 22.298 42.448 34.766 1.00 22.41 94 LEU A O 1
ATOM 726 N N . PHE A 1 97 ? 24.062 42.918 33.501 1.00 27.04 95 PHE A N 1
ATOM 727 C CA . PHE A 1 97 ? 23.432 42.421 32.258 1.00 26.15 95 PHE A CA 1
ATOM 728 C C . PHE A 1 97 ? 23.723 40.956 32.016 1.00 25.42 95 PHE A C 1
ATOM 729 O O . PHE A 1 97 ? 24.886 40.568 31.944 1.00 23.73 95 PHE A O 1
ATOM 737 N N . LEU A 1 98 ? 22.687 40.126 31.887 1.00 19.33 96 LEU A N 1
ATOM 738 C CA . LEU A 1 98 ? 22.921 38.715 31.720 1.00 24.20 96 LEU A CA 1
ATOM 739 C C . LEU A 1 98 ? 22.424 38.204 30.371 1.00 28.98 96 LEU A C 1
ATOM 740 O O . LEU A 1 98 ? 22.293 36.995 30.183 1.00 34.94 96 LEU A O 1
ATOM 745 N N . GLN A 1 99 ? 22.231 39.140 29.450 1.00 31.26 97 GLN A N 1
ATOM 746 C CA . GLN A 1 99 ? 21.836 38.922 28.057 1.00 34.88 97 GLN A CA 1
ATOM 747 C C . GLN A 1 99 ? 22.643 37.891 27.296 1.00 32.80 97 GLN A C 1
ATOM 748 O O . GLN A 1 99 ? 23.845 37.796 27.453 1.00 32.01 97 GLN A O 1
ATOM 754 N N . ASN A 1 100 ? 21.963 37.131 26.440 1.00 33.11 98 ASN A N 1
ATOM 755 C CA . ASN A 1 100 ? 22.646 36.213 25.527 1.00 35.63 98 ASN A CA 1
ATOM 756 C C . ASN A 1 100 ? 23.181 37.018 24.359 1.00 34.49 98 ASN A C 1
ATOM 757 O O . ASN A 1 100 ? 22.577 38.023 23.973 1.00 31.31 98 ASN A O 1
ATOM 762 N N . GLY A 1 101 ? 24.308 36.589 23.801 1.00 33.75 99 GLY A N 1
ATOM 763 C CA . GLY A 1 101 ? 24.916 37.341 22.717 1.00 34.21 99 GLY A CA 1
ATOM 764 C C . GLY A 1 101 ? 25.729 38.509 23.241 1.00 36.09 99 GLY A C 1
ATOM 765 O O . GLY A 1 101 ? 25.927 38.633 24.450 1.00 34.07 99 GLY A O 1
ATOM 766 N N . MET A 1 102 ? 26.204 39.352 22.326 1.00 34.31 100 MET A N 1
ATOM 767 C CA . MET A 1 102 ? 27.057 40.488 22.675 1.00 33.54 100 MET A CA 1
ATOM 768 C C . MET A 1 102 ? 26.603 41.783 22.014 1.00 34.54 100 MET A C 1
ATOM 769 O O . MET A 1 102 ? 27.296 42.780 22.116 1.00 36.14 100 MET A O 1
ATOM 774 N N . GLY A 1 103 ? 25.423 41.789 21.380 1.00 36.54 101 GLY A N 1
ATOM 775 C CA . GLY A 1 103 ? 24.873 43.009 20.766 1.00 32.97 101 GLY A CA 1
ATOM 776 C C . GLY A 1 103 ? 24.696 44.141 21.771 1.00 37.80 101 GLY A C 1
ATOM 777 O O . GLY A 1 103 ? 24.769 45.328 21.414 1.00 39.20 101 GLY A O 1
ATOM 778 N N . HIS A 1 104 ? 24.483 43.793 23.041 1.00 33.68 102 HIS A N 1
ATOM 779 C CA . HIS A 1 104 ? 24.310 44.826 24.077 1.00 34.04 102 HIS A CA 1
ATOM 780 C C . HIS A 1 104 ? 25.621 45.519 24.390 1.00 34.07 102 HIS A C 1
ATOM 781 O O . HIS A 1 104 ? 25.635 46.646 24.893 1.00 35.72 102 HIS A O 1
ATOM 788 N N . ILE A 1 105 ? 26.710 44.833 24.086 1.00 36.66 103 ILE A N 1
ATOM 789 C CA . ILE A 1 105 ? 28.052 45.345 24.357 1.00 38.76 103 ILE A CA 1
ATOM 790 C C . ILE A 1 105 ? 28.304 46.609 23.537 1.00 40.40 103 ILE A C 1
ATOM 791 O O . ILE A 1 105 ? 28.902 47.552 24.030 1.00 40.74 103 ILE A O 1
ATOM 796 N N . HIS A 1 106 ? 27.799 46.651 22.302 1.00 43.94 104 HIS A N 1
ATOM 797 C CA . HIS A 1 106 ? 27.866 47.889 21.509 1.00 45.39 104 HIS A CA 1
ATOM 798 C C . HIS A 1 106 ? 27.019 49.026 22.127 1.00 48.07 104 HIS A C 1
ATOM 799 O O . HIS A 1 106 ? 27.436 50.187 22.141 1.00 48.44 104 HIS A O 1
ATOM 806 N N . ASP A 1 107 ? 25.853 48.692 22.670 1.00 49.27 105 ASP A N 1
ATOM 807 C CA . ASP A 1 107 ? 25.019 49.682 23.358 1.00 51.16 105 ASP A CA 1
ATOM 808 C C . ASP A 1 107 ? 25.679 50.221 24.630 1.00 51.21 105 ASP A C 1
ATOM 809 O O . ASP A 1 107 ? 25.619 51.417 24.920 1.00 48.97 105 ASP A O 1
ATOM 814 N N . LEU A 1 108 ? 26.305 49.328 25.393 1.00 50.42 106 LEU A N 1
ATOM 815 C CA . LEU A 1 108 ? 26.978 49.703 26.639 1.00 50.75 106 LEU A CA 1
ATOM 816 C C . LEU A 1 108 ? 28.249 50.518 26.444 1.00 52.71 106 LEU A C 1
ATOM 817 O O . LEU A 1 108 ? 28.570 51.365 27.271 1.00 52.05 106 LEU A O 1
ATOM 822 N N . LYS A 1 109 ? 28.985 50.208 25.380 1.00 56.79 107 LYS A N 1
ATOM 823 C CA . LYS A 1 109 ? 30.247 50.865 25.063 1.00 61.43 107 LYS A CA 1
ATOM 824 C C . LYS A 1 109 ? 30.117 52.381 25.140 1.00 64.07 107 LYS A C 1
ATOM 825 O O . LYS A 1 109 ? 30.928 53.060 25.773 1.00 65.62 107 LYS A O 1
ATOM 831 N N . ASP A 1 110 ? 29.101 52.902 24.460 1.00 67.22 108 ASP A N 1
ATOM 832 C CA . ASP A 1 110 ? 28.844 54.334 24.420 1.00 69.32 108 ASP A CA 1
ATOM 833 C C . ASP A 1 110 ? 27.605 54.625 25.238 1.00 68.70 108 ASP A C 1
ATOM 834 O O . ASP A 1 110 ? 26.604 55.120 24.717 1.00 69.80 108 ASP A O 1
ATOM 839 N N . TRP A 1 111 ? 27.653 54.292 26.518 1.00 66.85 109 TRP A N 1
ATOM 840 C CA . TRP A 1 111 ? 26.530 54.604 27.379 1.00 64.69 109 TRP A CA 1
ATOM 841 C C . TRP A 1 111 ? 26.983 55.545 28.481 1.00 64.81 109 TRP A C 1
ATOM 842 O O . TRP A 1 111 ? 27.711 55.158 29.396 1.00 65.55 109 TRP A O 1
ATOM 853 N N . HIS A 1 112 ? 26.554 56.796 28.365 1.00 64.07 110 HIS A N 1
ATOM 854 C CA . HIS A 1 112 ? 26.871 57.800 29.348 1.00 62.66 110 HIS A CA 1
ATOM 855 C C . HIS A 1 112 ? 25.851 57.748 30.476 1.00 61.96 110 HIS A C 1
ATOM 856 O O . HIS A 1 112 ? 24.751 58.266 30.339 1.00 62.01 110 HIS A O 1
ATOM 863 N N . VAL A 1 113 ? 26.214 57.096 31.579 1.00 59.02 111 VAL A N 1
ATOM 864 C CA . VAL A 1 113 ? 25.356 57.037 32.761 1.00 56.31 111 VAL A CA 1
ATOM 865 C C . VAL A 1 113 ? 26.200 56.971 34.023 1.00 54.23 111 VAL A C 1
ATOM 866 O O . VAL A 1 113 ? 27.410 56.708 33.968 1.00 53.63 111 VAL A O 1
ATOM 870 N N . GLY A 1 114 ? 25.576 57.225 35.162 1.00 51.12 112 GLY A N 1
ATOM 871 C CA . GLY A 1 114 ? 26.303 57.109 36.420 1.00 50.72 112 GLY A CA 1
ATOM 872 C C . GLY A 1 114 ? 26.174 55.731 37.037 1.00 48.46 112 GLY A C 1
ATOM 873 O O . GLY A 1 114 ? 26.459 55.535 38.225 1.00 49.64 112 GLY A O 1
ATOM 874 N N . HIS A 1 115 ? 25.727 54.771 36.233 1.00 44.26 113 HIS A N 1
ATOM 875 C CA . HIS A 1 115 ? 25.494 53.418 36.728 1.00 40.78 113 HIS A CA 1
ATOM 876 C C . HIS A 1 115 ? 26.803 52.649 36.790 1.00 38.17 113 HIS A C 1
ATOM 877 O O . HIS A 1 115 ? 27.722 52.908 36.001 1.00 37.86 113 HIS A O 1
ATOM 884 N N . SER A 1 116 ? 26.913 51.721 37.738 1.00 36.76 114 SER A N 1
ATOM 885 C CA . SER A 1 116 ? 28.007 50.753 37.715 1.00 36.50 114 SER A CA 1
ATOM 886 C C . SER A 1 116 ? 27.555 49.558 36.901 1.00 34.88 114 SER A C 1
ATOM 887 O O . SER A 1 116 ? 26.609 48.883 37.278 1.00 33.10 114 SER A O 1
ATOM 890 N N . ILE A 1 117 ? 28.274 49.257 35.831 1.00 34.94 115 ILE A N 1
ATOM 891 C CA . ILE A 1 117 ? 27.851 48.232 34.898 1.00 32.10 115 ILE A CA 1
ATOM 892 C C . ILE A 1 117 ? 28.654 46.973 35.031 1.00 32.04 115 ILE A C 1
ATOM 893 O O . ILE A 1 117 ? 29.889 46.998 34.993 1.00 29.89 115 ILE A O 1
ATOM 898 N N . TYR A 1 118 ? 27.916 45.867 35.153 1.00 28.98 116 TYR A N 1
ATOM 899 C CA . TYR A 1 118 ? 28.465 44.538 35.222 1.00 25.57 116 TYR A CA 1
ATOM 900 C C . TYR A 1 118 ? 27.816 43.702 34.134 1.00 25.38 116 TYR A C 1
ATOM 901 O O . TYR A 1 118 ? 26.665 43.938 33.733 1.00 26.95 116 TYR A O 1
ATOM 910 N N . VAL A 1 119 ? 28.542 42.685 33.734 1.00 23.76 117 VAL A N 1
ATOM 911 C CA . VAL A 1 119 ? 28.182 41.865 32.606 1.00 27.25 117 VAL A CA 1
ATOM 912 C C . VAL A 1 119 ? 28.449 40.408 33.013 1.00 28.20 117 VAL A C 1
ATOM 913 O O . VAL A 1 119 ? 29.417 40.143 33.707 1.00 28.72 117 VAL A O 1
ATOM 917 N N . GLY A 1 120 ? 27.591 39.465 32.619 1.00 25.80 118 GLY A N 1
ATOM 918 C CA . GLY A 1 120 ? 27.805 38.061 32.987 1.00 24.15 118 GLY A CA 1
ATOM 919 C C . GLY A 1 120 ? 27.110 37.051 32.109 1.00 23.02 118 GLY A C 1
ATOM 920 O O . GLY A 1 120 ? 26.347 37.410 31.225 1.00 24.08 118 GLY A O 1
ATOM 921 N N . ILE A 1 121 ? 27.408 35.788 32.335 1.00 22.12 119 ILE A N 1
ATOM 922 C CA . ILE A 1 121 ? 26.774 34.735 31.595 1.00 23.45 119 ILE A CA 1
ATOM 923 C C . ILE A 1 121 ? 26.110 33.777 32.559 1.00 24.18 119 ILE A C 1
ATOM 924 O O . ILE A 1 121 ? 26.529 33.617 33.715 1.00 23.11 119 ILE A O 1
ATOM 929 N N . VAL A 1 122 ? 25.066 33.143 32.064 1.00 22.14 120 VAL A N 1
ATOM 930 C CA . VAL A 1 122 ? 24.297 32.226 32.880 1.00 24.20 120 VAL A CA 1
ATOM 931 C C . VAL A 1 122 ? 24.551 30.833 32.328 1.00 25.57 120 VAL A C 1
ATOM 932 O O . VAL A 1 122 ? 24.167 30.546 31.191 1.00 28.51 120 VAL A O 1
ATOM 936 N N . GLU A 1 123 ? 25.151 29.967 33.135 1.00 23.97 121 GLU A N 1
ATOM 937 C CA . GLU A 1 123 ? 25.384 28.581 32.733 1.00 30.10 121 GLU A CA 1
ATOM 938 C C . GLU A 1 123 ? 24.397 27.545 33.281 1.00 28.96 121 GLU A C 1
ATOM 939 O O . GLU A 1 123 ? 24.570 26.343 33.084 1.00 28.69 121 GLU A O 1
ATOM 945 N N . HIS A 1 124 ? 23.360 28.012 33.952 1.00 27.04 122 HIS A N 1
ATOM 946 C CA . HIS A 1 124 ? 22.298 27.134 34.413 1.00 21.69 122 HIS A CA 1
ATOM 947 C C . HIS A 1 124 ? 21.465 26.742 33.244 1.00 23.78 122 HIS A C 1
ATOM 948 O O . HIS A 1 124 ? 21.433 27.468 32.260 1.00 23.82 122 HIS A O 1
ATOM 955 N N . GLY A 1 125 ? 20.780 25.601 33.370 1.00 20.74 123 GLY A N 1
ATOM 956 C CA . GLY A 1 125 ? 19.681 25.227 32.506 1.00 24.28 123 GLY A CA 1
ATOM 957 C C . GLY A 1 125 ? 18.415 25.648 33.246 1.00 22.52 123 GLY A C 1
ATOM 958 O O . GLY A 1 125 ? 18.253 25.344 34.404 1.00 23.87 123 GLY A O 1
ATOM 959 N N . ALA A 1 126 ? 17.520 26.344 32.583 1.00 21.74 124 ALA A N 1
ATOM 960 C CA . ALA A 1 126 ? 16.283 26.744 33.231 1.00 22.40 124 ALA A CA 1
ATOM 961 C C . ALA A 1 126 ? 15.205 26.872 32.178 1.00 24.24 124 ALA A C 1
ATOM 962 O O . ALA A 1 126 ? 15.446 27.432 31.095 1.00 24.71 124 ALA A O 1
ATOM 964 N N . VAL A 1 127 ? 14.015 26.385 32.506 1.00 21.03 125 VAL A N 1
ATOM 965 C CA . VAL A 1 127 ? 12.918 26.323 31.529 1.00 23.93 125 VAL A CA 1
ATOM 966 C C . VAL A 1 127 ? 11.660 26.898 32.197 1.00 24.29 125 VAL A C 1
ATOM 967 O O . VAL A 1 127 ? 11.211 26.357 33.210 1.00 22.87 125 VAL A O 1
ATOM 971 N N . ARG A 1 128 ? 11.095 27.992 31.667 1.00 22.14 126 ARG A N 1
ATOM 972 C CA . ARG A 1 128 ? 9.870 28.570 32.264 1.00 22.16 126 ARG A CA 1
ATOM 973 C C . ARG A 1 128 ? 8.688 27.646 31.954 1.00 23.08 126 ARG A C 1
ATOM 974 O O . ARG A 1 128 ? 8.475 27.266 30.799 1.00 21.87 126 ARG A O 1
ATOM 982 N N . LYS A 1 129 ? 7.954 27.259 32.997 1.00 22.85 127 LYS A N 1
ATOM 983 C CA . LYS A 1 129 ? 6.802 26.377 32.833 1.00 26.53 127 LYS A CA 1
ATOM 984 C C . LYS A 1 129 ? 5.496 27.154 32.697 1.00 24.94 127 LYS A C 1
ATOM 985 O O . LYS A 1 129 ? 4.588 26.702 32.028 1.00 29.04 127 LYS A O 1
ATOM 991 N N . SER A 1 130 ? 5.412 28.304 33.352 1.00 24.62 128 SER A N 1
ATOM 992 C CA . SER A 1 130 ? 4.230 29.160 33.339 1.00 27.74 128 SER A CA 1
ATOM 993 C C . SER A 1 130 ? 4.656 30.558 33.716 1.00 28.45 128 SER A C 1
ATOM 994 O O . SER A 1 130 ? 5.841 30.820 33.911 1.00 27.95 128 SER A O 1
ATOM 997 N N . ASP A 1 131 ? 3.697 31.475 33.856 1.00 26.89 129 ASP A N 1
ATOM 998 C CA . ASP A 1 131 ? 4.015 32.835 34.336 1.00 29.37 129 ASP A CA 1
ATOM 999 C C . ASP A 1 131 ? 4.713 32.884 35.708 1.00 26.41 129 ASP A C 1
ATOM 1000 O O . ASP A 1 131 ? 5.404 33.836 36.015 1.00 28.71 129 ASP A O 1
ATOM 1005 N N . THR A 1 132 ? 4.475 31.910 36.569 1.00 26.40 130 THR A N 1
ATOM 1006 C CA . THR A 1 132 ? 5.086 31.935 37.889 1.00 26.77 130 THR A CA 1
ATOM 1007 C C . THR A 1 132 ? 6.068 30.775 38.172 1.00 26.61 130 THR A C 1
ATOM 1008 O O . THR A 1 132 ? 6.653 30.686 39.252 1.00 31.07 130 THR A O 1
ATOM 1012 N N . ALA A 1 133 ? 6.282 29.879 37.228 1.00 26.41 131 ALA A N 1
ATOM 1013 C CA . ALA A 1 133 ? 7.006 28.669 37.575 1.00 21.25 131 ALA A CA 1
ATOM 1014 C C . ALA A 1 133 ? 8.178 28.396 36.624 1.00 24.21 131 ALA A C 1
ATOM 1015 O O . ALA A 1 133 ? 8.067 28.654 35.397 1.00 22.22 131 ALA A O 1
ATOM 1017 N N . VAL A 1 134 ? 9.278 27.871 37.189 1.00 22.35 132 VAL A N 1
ATOM 1018 C CA . VAL A 1 134 ? 10.502 27.628 36.436 1.00 22.52 132 VAL A CA 1
ATOM 1019 C C . VAL A 1 134 ? 11.123 26.307 36.879 1.00 21.68 132 VAL A C 1
ATOM 1020 O O . VAL A 1 134 ? 11.199 25.971 38.079 1.00 22.86 132 VAL A O 1
ATOM 1024 N N . ASP A 1 135 ? 11.630 25.556 35.921 1.00 19.20 133 ASP A N 1
ATOM 1025 C CA . ASP A 1 135 ? 12.239 24.286 36.262 1.00 20.68 133 ASP A CA 1
ATOM 1026 C C . ASP A 1 135 ? 13.731 24.500 36.166 1.00 21.41 133 ASP A C 1
ATOM 1027 O O . ASP A 1 135 ? 14.208 24.926 35.115 1.00 19.92 133 ASP A O 1
ATOM 1032 N N . HIS A 1 136 ? 14.466 24.240 37.247 1.00 20.73 134 HIS A N 1
ATOM 1033 C CA . HIS A 1 136 ? 15.924 24.379 37.233 1.00 19.45 134 HIS A CA 1
ATOM 1034 C C . HIS A 1 136 ? 16.473 23.046 36.696 1.00 23.19 134 HIS A C 1
ATOM 1035 O O . HIS A 1 136 ? 16.743 22.088 37.491 1.00 24.83 134 HIS A O 1
ATOM 1042 N N . THR A 1 137 ? 16.588 22.970 35.370 1.00 23.18 135 THR A N 1
ATOM 1043 C CA . THR A 1 137 ? 16.957 21.721 34.681 1.00 23.99 135 THR A CA 1
ATOM 1044 C C . THR A 1 137 ? 18.459 21.431 34.638 1.00 26.76 135 THR A C 1
ATOM 1045 O O . THR A 1 137 ? 18.869 20.291 34.397 1.00 27.15 135 THR A O 1
ATOM 1049 N N . GLY A 1 138 ? 19.281 22.449 34.862 1.00 25.40 136 GLY A N 1
ATOM 1050 C CA . GLY A 1 138 ? 20.723 22.327 34.665 1.00 27.68 136 GLY A CA 1
ATOM 1051 C C . GLY A 1 138 ? 21.399 23.085 35.785 1.00 25.05 136 GLY A C 1
ATOM 1052 O O . GLY A 1 138 ? 21.315 24.283 35.871 1.00 22.90 136 GLY A O 1
ATOM 1053 N N . LEU A 1 139 ? 22.030 22.366 36.691 1.00 25.64 137 LEU A N 1
ATOM 1054 C CA . LEU A 1 139 ? 22.608 22.992 37.845 1.00 26.90 137 LEU A CA 1
ATOM 1055 C C . LEU A 1 139 ? 23.943 23.577 37.425 1.00 29.30 137 LEU A C 1
ATOM 1056 O O . LEU A 1 139 ? 24.956 22.870 37.373 1.00 30.18 137 LEU A O 1
ATOM 1061 N N . GLY A 1 140 ? 23.944 24.865 37.117 1.00 25.16 138 GLY A N 1
ATOM 1062 C CA . GLY A 1 140 ? 25.135 25.548 36.621 1.00 25.90 138 GLY A CA 1
ATOM 1063 C C . GLY A 1 140 ? 25.611 26.601 37.595 1.00 26.75 138 GLY A C 1
ATOM 1064 O O . GLY A 1 140 ? 25.672 26.383 38.825 1.00 26.00 138 GLY A O 1
ATOM 1065 N N . ALA A 1 141 ? 25.886 27.780 37.053 1.00 24.82 139 ALA A N 1
ATOM 1066 C CA . ALA A 1 141 ? 26.413 28.901 37.821 1.00 24.30 139 ALA A CA 1
ATOM 1067 C C . ALA A 1 141 ? 26.146 30.165 37.038 1.00 24.05 139 ALA A C 1
ATOM 1068 O O . ALA A 1 141 ? 25.790 30.094 35.862 1.00 23.40 139 ALA A O 1
ATOM 1070 N N . ILE A 1 142 ? 26.314 31.308 37.686 1.00 22.54 140 ILE A N 1
ATOM 1071 C CA . ILE A 1 142 ? 26.398 32.583 37.004 1.00 22.07 140 ILE A CA 1
ATOM 1072 C C . ILE A 1 142 ? 27.811 33.075 37.182 1.00 23.58 140 ILE A C 1
ATOM 1073 O O . ILE A 1 142 ? 28.389 32.948 38.267 1.00 22.73 140 ILE A O 1
ATOM 1078 N N . LYS A 1 143 ? 28.389 33.607 36.115 1.00 23.55 141 LYS A N 1
ATOM 1079 C CA . LYS A 1 143 ? 29.718 34.237 36.198 1.00 23.54 141 LYS A CA 1
ATOM 1080 C C . LYS A 1 143 ? 29.618 35.678 35.743 1.00 22.64 141 LYS A C 1
ATOM 1081 O O . LYS A 1 143 ? 28.938 36.006 34.764 1.00 22.91 141 LYS A O 1
ATOM 1087 N N . TRP A 1 144 ? 30.271 36.578 36.458 1.00 24.22 142 TRP A N 1
ATOM 1088 C CA . TRP A 1 144 ? 30.128 37.991 36.142 1.00 22.19 142 TRP A CA 1
ATOM 1089 C C . TRP A 1 144 ? 31.490 38.703 36.216 1.00 24.66 142 TRP A C 1
ATOM 1090 O O . TRP A 1 144 ? 32.433 38.173 36.821 1.00 24.21 142 TRP A O 1
ATOM 1101 N N . SER A 1 145 ? 31.558 39.887 35.600 1.00 24.07 143 SER A N 1
ATOM 1102 C CA . SER A 1 145 ? 32.772 40.715 35.558 1.00 26.16 143 SER A CA 1
ATOM 1103 C C . SER A 1 145 ? 32.342 42.154 35.636 1.00 25.87 143 SER A C 1
ATOM 1104 O O . SER A 1 145 ? 31.188 42.457 35.311 1.00 27.55 143 SER A O 1
ATOM 1107 N N . ALA A 1 146 ? 33.242 43.062 36.035 1.00 27.16 144 ALA A N 1
ATOM 1108 C CA . ALA A 1 146 ? 32.998 44.499 35.903 1.00 26.17 144 ALA A CA 1
ATOM 1109 C C . ALA A 1 146 ? 33.133 44.978 34.453 1.00 25.34 144 ALA A C 1
ATOM 1110 O O . ALA A 1 146 ? 34.050 44.586 33.732 1.00 29.60 144 ALA A O 1
ATOM 1112 N N . PHE A 1 147 ? 32.245 45.843 34.019 1.00 28.64 145 PHE A N 1
ATOM 1113 C CA . PHE A 1 147 ? 32.382 46.367 32.658 1.00 32.76 145 PHE A CA 1
ATOM 1114 C C . PHE A 1 147 ? 32.908 47.796 32.800 1.00 33.48 145 PHE A C 1
ATOM 1115 O O . PHE A 1 147 ? 32.442 48.581 33.627 1.00 35.55 145 PHE A O 1
ATOM 1123 N N . ASP A 1 148 ? 33.887 48.109 31.977 1.00 38.88 146 ASP A N 1
ATOM 1124 C CA . ASP A 1 148 ? 34.503 49.409 32.001 1.00 41.18 146 ASP A CA 1
ATOM 1125 C C . ASP A 1 148 ? 35.084 49.594 33.402 1.00 40.77 146 ASP A C 1
ATOM 1126 O O . ASP A 1 148 ? 35.773 48.713 33.899 1.00 38.75 146 ASP A O 1
ATOM 1131 N N . ASP A 1 149 ? 34.764 50.707 34.047 1.00 40.60 147 ASP A N 1
ATOM 1132 C CA . ASP A 1 149 ? 35.447 51.059 35.280 1.00 43.61 147 ASP A CA 1
ATOM 1133 C C . ASP A 1 149 ? 34.609 50.795 36.526 1.00 44.05 147 ASP A C 1
ATOM 1134 O O . ASP A 1 149 ? 34.717 51.523 37.520 1.00 43.86 147 ASP A O 1
ATOM 1136 N N . ALA A 1 150 ? 33.756 49.777 36.483 1.00 41.19 148 ALA A N 1
ATOM 1137 C CA . ALA A 1 150 ? 32.953 49.489 37.655 1.00 35.98 148 ALA A CA 1
ATOM 1138 C C . ALA A 1 150 ? 33.757 48.730 38.707 1.00 32.41 148 ALA A C 1
ATOM 1139 O O . ALA A 1 150 ? 34.584 47.863 38.397 1.00 29.75 148 ALA A O 1
ATOM 1141 N N . GLU A 1 151 ? 33.474 49.068 39.959 1.00 31.12 149 GLU A N 1
ATOM 1142 C CA . GLU A 1 151 ? 34.124 48.521 41.121 1.00 30.74 149 GLU A CA 1
ATOM 1143 C C . GLU A 1 151 ? 33.501 47.178 41.515 1.00 32.04 149 GLU A C 1
ATOM 1144 O O . GLU A 1 151 ? 32.341 47.140 41.922 1.00 30.10 149 GLU A O 1
ATOM 1150 N N . PRO A 1 152 ? 34.263 46.079 41.400 1.00 32.21 150 PRO A N 1
ATOM 1151 C CA . PRO A 1 152 ? 33.709 44.750 41.646 1.00 30.00 150 PRO A CA 1
ATOM 1152 C C . PRO A 1 152 ? 33.212 44.613 43.068 1.00 32.44 150 PRO A C 1
ATOM 1153 O O . PRO A 1 152 ? 32.187 43.956 43.312 1.00 32.23 150 PRO A O 1
ATOM 1157 N N . ASP A 1 153 ? 33.908 45.255 44.009 1.00 30.14 151 ASP A N 1
ATOM 1158 C CA . ASP A 1 153 ? 33.586 45.057 45.423 1.00 34.56 151 ASP A CA 1
ATOM 1159 C C . ASP A 1 153 ? 32.156 45.475 45.724 1.00 31.69 151 ASP A C 1
ATOM 1160 O O . ASP A 1 153 ? 31.548 44.960 46.643 1.00 31.66 151 ASP A O 1
ATOM 1165 N N . ARG A 1 154 ? 31.611 46.384 44.921 1.00 31.91 152 ARG A N 1
ATOM 1166 C CA . ARG A 1 154 ? 30.211 46.791 45.089 1.00 34.19 152 ARG A CA 1
ATOM 1167 C C . ARG A 1 154 ? 29.217 45.626 45.187 1.00 33.12 152 ARG A C 1
ATOM 1168 O O . ARG A 1 154 ? 28.188 45.748 45.843 1.00 34.78 152 ARG A O 1
ATOM 1176 N N . LEU A 1 155 ? 29.526 44.494 44.562 1.00 32.57 153 LEU A N 1
ATOM 1177 C CA . LEU A 1 155 ? 28.605 43.356 44.628 1.00 35.51 153 LEU A CA 1
ATOM 1178 C C . LEU A 1 155 ? 28.914 42.316 45.703 1.00 35.35 153 LEU A C 1
ATOM 1179 O O . LEU A 1 155 ? 28.249 41.275 45.751 1.00 34.77 153 LEU A O 1
ATOM 1184 N N . ASN A 1 156 ? 29.897 42.611 46.567 1.00 35.84 154 ASN A N 1
ATOM 1185 C CA . ASN A 1 156 ? 30.387 41.673 47.592 1.00 34.66 154 ASN A CA 1
ATOM 1186 C C . ASN A 1 156 ? 29.323 41.257 48.573 1.00 33.29 154 ASN A C 1
ATOM 1187 O O . ASN A 1 156 ? 29.166 40.068 48.849 1.00 36.18 154 ASN A O 1
ATOM 1192 N N . ILE A 1 157 ? 28.610 42.232 49.123 1.00 33.01 155 ILE A N 1
ATOM 1193 C CA . ILE A 1 157 ? 27.618 41.930 50.138 1.00 34.28 155 ILE A CA 1
ATOM 1194 C C . ILE A 1 157 ? 26.464 41.258 49.441 1.00 33.51 155 ILE A C 1
ATOM 1195 O O . ILE A 1 157 ? 25.979 40.221 49.906 1.00 34.94 155 ILE A O 1
ATOM 1200 N N . LEU A 1 158 ? 26.076 41.795 48.281 1.00 34.46 156 LEU A N 1
ATOM 1201 C CA . LEU A 1 158 ? 24.945 41.229 47.545 1.00 30.80 156 LEU A CA 1
ATOM 1202 C C . LEU A 1 158 ? 25.161 39.737 47.315 1.00 28.54 156 LEU A C 1
ATOM 1203 O O . LEU A 1 158 ? 24.273 38.952 47.586 1.00 31.59 156 LEU A O 1
ATOM 1208 N N . PHE A 1 159 ? 26.346 39.355 46.827 1.00 24.57 157 PHE A N 1
ATOM 1209 C CA . PHE A 1 159 ? 26.629 38.000 46.442 1.00 27.15 157 PHE A CA 1
ATOM 1210 C C . PHE A 1 159 ? 27.423 37.226 47.490 1.00 31.57 157 PHE A C 1
ATOM 1211 O O . PHE A 1 159 ? 27.915 36.141 47.210 1.00 30.93 157 PHE A O 1
ATOM 1219 N N . GLN A 1 160 ? 27.510 37.764 48.701 1.00 34.20 158 GLN A N 1
ATOM 1220 C CA . GLN A 1 160 ? 28.261 37.114 49.773 1.00 37.96 158 GLN A CA 1
ATOM 1221 C C . GLN A 1 160 ? 27.767 35.697 50.042 1.00 35.33 158 GLN A C 1
ATOM 1222 O O . GLN A 1 160 ? 28.568 34.776 50.191 1.00 36.63 158 GLN A O 1
ATOM 1228 N N . HIS A 1 161 ? 26.444 35.529 50.120 1.00 33.90 159 HIS A N 1
ATOM 1229 C CA . HIS A 1 161 ? 25.855 34.236 50.425 1.00 33.17 159 HIS A CA 1
ATOM 1230 C C . HIS A 1 161 ? 24.849 33.782 49.381 1.00 31.70 159 HIS A C 1
ATOM 1231 O O . HIS A 1 161 ? 23.891 34.507 49.076 1.00 30.60 159 HIS A O 1
ATOM 1238 N N . ASN A 1 162 ? 25.074 32.596 48.828 1.00 27.73 160 ASN A N 1
ATOM 1239 C CA . ASN A 1 162 ? 24.099 32.039 47.879 1.00 28.92 160 ASN A CA 1
ATOM 1240 C C . ASN A 1 162 ? 23.701 30.600 48.128 1.00 29.71 160 ASN A C 1
ATOM 1241 O O . ASN A 1 162 ? 24.454 29.871 48.764 1.00 30.46 160 ASN A O 1
ATOM 1246 N N . HIS A 1 163 ? 22.523 30.186 47.638 1.00 26.52 161 HIS A N 1
ATOM 1247 C CA . HIS A 1 163 ? 22.151 28.756 47.697 1.00 27.56 161 HIS A CA 1
ATOM 1248 C C . HIS A 1 163 ? 23.231 27.924 47.027 1.00 27.49 161 HIS A C 1
ATOM 1249 O O . HIS A 1 163 ? 23.790 28.334 46.021 1.00 26.54 161 HIS A O 1
ATOM 1256 N N . SER A 1 164 ? 23.480 26.718 47.532 1.00 29.18 162 SER A N 1
ATOM 1257 C CA . SER A 1 164 ? 24.512 25.876 46.965 1.00 30.56 162 SER A CA 1
ATOM 1258 C C . SER A 1 164 ? 24.285 25.668 45.480 1.00 29.99 162 SER A C 1
ATOM 1259 O O . SER A 1 164 ? 25.235 25.486 44.720 1.00 28.01 162 SER A O 1
ATOM 1262 N N . ASP A 1 165 ? 23.019 25.699 45.048 1.00 28.28 163 ASP A N 1
ATOM 1263 C CA . ASP A 1 165 ? 22.725 25.347 43.655 1.00 26.14 163 ASP A CA 1
ATOM 1264 C C . ASP A 1 165 ? 22.659 26.554 42.750 1.00 24.95 163 ASP A C 1
ATOM 1265 O O . ASP A 1 165 ? 22.419 26.387 41.550 1.00 24.93 163 ASP A O 1
ATOM 1270 N N . PHE A 1 166 ? 22.914 27.736 43.330 1.00 24.37 164 PHE A N 1
ATOM 1271 C CA . PHE A 1 166 ? 22.932 29.004 42.647 1.00 24.20 164 PHE A CA 1
ATOM 1272 C C . PHE A 1 166 ? 24.289 29.679 42.876 1.00 20.90 164 PHE A C 1
ATOM 1273 O O . PHE A 1 166 ? 24.330 30.766 43.347 1.00 22.47 164 PHE A O 1
ATOM 1281 N N . PRO A 1 167 ? 25.406 28.982 42.607 1.00 21.39 165 PRO A N 1
ATOM 1282 C CA . PRO A 1 167 ? 26.681 29.682 42.851 1.00 24.69 165 PRO A CA 1
ATOM 1283 C C . PRO A 1 167 ? 26.931 30.841 41.892 1.00 23.57 165 PRO A C 1
ATOM 1284 O O . PRO A 1 167 ? 26.480 30.820 40.721 1.00 23.30 165 PRO A O 1
ATOM 1288 N N . ILE A 1 168 ? 27.686 31.826 42.363 1.00 22.15 166 ILE A N 1
ATOM 1289 C CA . ILE A 1 168 ? 27.988 32.982 41.564 1.00 22.02 166 ILE A CA 1
ATOM 1290 C C . ILE A 1 168 ? 29.485 33.276 41.679 1.00 26.79 166 ILE A C 1
ATOM 1291 O O . ILE A 1 168 ? 30.018 33.329 42.809 1.00 24.03 166 ILE A O 1
ATOM 1296 N N . TYR A 1 169 ? 30.171 33.400 40.524 1.00 23.41 167 TYR A N 1
ATOM 1297 C CA . TYR A 1 169 ? 31.639 33.511 40.499 1.00 26.69 167 TYR A CA 1
ATOM 1298 C C . TYR A 1 169 ? 32.036 34.770 39.777 1.00 28.65 167 TYR A C 1
ATOM 1299 O O . TYR A 1 169 ? 31.441 35.101 38.746 1.00 26.67 167 TYR A O 1
ATOM 1308 N N . TYR A 1 170 ? 33.018 35.486 40.327 1.00 28.30 168 TYR A N 1
ATOM 1309 C CA . TYR A 1 170 ? 33.543 36.686 39.679 1.00 26.96 168 TYR A CA 1
ATOM 1310 C C . TYR A 1 170 ? 34.676 36.291 38.762 1.00 30.19 168 TYR A C 1
ATOM 1311 O O . TYR A 1 170 ? 35.490 35.446 39.134 1.00 28.03 168 TYR A O 1
ATOM 1320 N N . GLU A 1 171 ? 34.734 36.881 37.567 1.00 27.65 169 GLU A N 1
ATOM 1321 C CA . GLU A 1 171 ? 35.866 36.650 36.643 1.00 28.49 169 GLU A CA 1
ATOM 1322 C C . GLU A 1 171 ? 36.456 38.035 36.312 1.00 28.36 169 GLU A C 1
ATOM 1323 O O . GLU A 1 171 ? 35.726 39.001 36.181 1.00 27.61 169 GLU A O 1
ATOM 1329 N N . THR A 1 172 ? 37.777 38.156 36.193 1.00 31.37 170 THR A N 1
ATOM 1330 C CA . THR A 1 172 ? 38.336 39.503 36.025 1.00 30.65 170 THR A CA 1
ATOM 1331 C C . THR A 1 172 ? 38.206 40.066 34.610 1.00 33.22 170 THR A C 1
ATOM 1332 O O . THR A 1 172 ? 38.143 41.276 34.429 1.00 34.36 170 THR A O 1
ATOM 1336 N N . ASP A 1 173 ? 38.128 39.199 33.612 1.00 31.74 171 ASP A N 1
ATOM 1337 C CA . ASP A 1 173 ? 38.104 39.667 32.211 1.00 32.90 171 ASP A CA 1
ATOM 1338 C C . ASP A 1 173 ? 36.731 39.475 31.538 1.00 30.04 171 ASP A C 1
ATOM 1339 O O . ASP A 1 173 ? 36.399 38.371 31.095 1.00 31.55 171 ASP A O 1
ATOM 1344 N N . TRP A 1 174 ? 35.979 40.553 31.457 1.00 30.63 172 TRP A N 1
ATOM 1345 C CA . TRP A 1 174 ? 34.616 40.528 30.919 1.00 33.13 172 TRP A CA 1
ATOM 1346 C C . TRP A 1 174 ? 34.671 40.066 29.458 1.00 34.52 172 TRP A C 1
ATOM 1347 O O . TRP A 1 174 ? 33.820 39.292 28.997 1.00 32.79 172 TRP A O 1
ATOM 1358 N N . TYR A 1 175 ? 35.715 40.477 28.736 1.00 33.25 173 TYR A N 1
ATOM 1359 C CA . TYR A 1 175 ? 35.716 40.215 27.301 1.00 32.91 173 TYR A CA 1
ATOM 1360 C C . TYR A 1 175 ? 35.985 38.756 27.020 1.00 32.02 173 TYR A C 1
ATOM 1361 O O . TYR A 1 175 ? 35.321 38.127 26.188 1.00 32.97 173 TYR A O 1
ATOM 1370 N N . ARG A 1 176 ? 36.925 38.173 27.751 1.00 29.53 174 ARG A N 1
ATOM 1371 C CA . ARG A 1 176 ? 37.160 36.753 27.643 1.00 27.60 174 ARG A CA 1
ATOM 1372 C C . ARG A 1 176 ? 35.940 35.922 28.063 1.00 27.54 174 ARG A C 1
ATOM 1373 O O . ARG A 1 176 ? 35.600 34.875 27.444 1.00 29.70 174 ARG A O 1
ATOM 1381 N N . LEU A 1 177 ? 35.305 36.359 29.147 1.00 27.51 175 LEU A N 1
ATOM 1382 C CA . LEU A 1 177 ? 34.124 35.639 29.659 1.00 27.75 175 LEU A CA 1
ATOM 1383 C C . LEU A 1 177 ? 33.031 35.498 28.560 1.00 24.51 175 LEU A C 1
ATOM 1384 O O . LEU A 1 177 ? 32.574 34.386 28.221 1.00 24.87 175 LEU A O 1
ATOM 1389 N N . LEU A 1 178 ? 32.630 36.628 28.031 1.00 25.47 176 LEU A N 1
ATOM 1390 C CA . LEU A 1 178 ? 31.521 36.719 27.046 1.00 28.41 176 LEU A CA 1
ATOM 1391 C C . LEU A 1 178 ? 31.834 36.102 25.695 1.00 28.92 176 LEU A C 1
ATOM 1392 O O . LEU A 1 178 ? 30.998 35.409 25.090 1.00 28.10 176 LEU A O 1
ATOM 1397 N N . THR A 1 179 ? 33.044 36.357 25.199 1.00 28.59 177 THR A N 1
ATOM 1398 C CA . THR A 1 179 ? 33.401 35.858 23.876 1.00 27.91 177 THR A CA 1
ATOM 1399 C C . THR A 1 179 ? 33.528 34.385 23.984 1.00 25.83 177 THR A C 1
ATOM 1400 O O . THR A 1 179 ? 33.290 33.680 23.040 1.00 28.07 177 THR A O 1
ATOM 1404 N N . GLY A 1 180 ? 33.894 33.898 25.157 1.00 26.72 178 GLY A N 1
ATOM 1405 C CA . GLY A 1 180 ? 34.110 32.466 25.295 1.00 26.75 178 GLY A CA 1
ATOM 1406 C C . GLY A 1 180 ? 32.819 31.694 25.145 1.00 28.86 178 GLY A C 1
ATOM 1407 O O . GLY A 1 180 ? 32.804 30.528 24.753 1.00 31.45 178 GLY A O 1
ATOM 1408 N N . LYS A 1 181 ? 31.716 32.334 25.491 1.00 28.11 179 LYS A N 1
ATOM 1409 C CA . LYS A 1 181 ? 30.405 31.706 25.304 1.00 29.96 179 LYS A CA 1
ATOM 1410 C C . LYS A 1 181 ? 29.891 32.021 23.883 1.00 28.85 179 LYS A C 1
ATOM 1411 O O . LYS A 1 181 ? 29.261 31.188 23.243 1.00 28.81 179 LYS A O 1
ATOM 1417 N N . LEU A 1 182 ? 30.165 33.229 23.401 1.00 27.26 180 LEU A N 1
ATOM 1418 C CA . LEU A 1 182 ? 29.697 33.623 2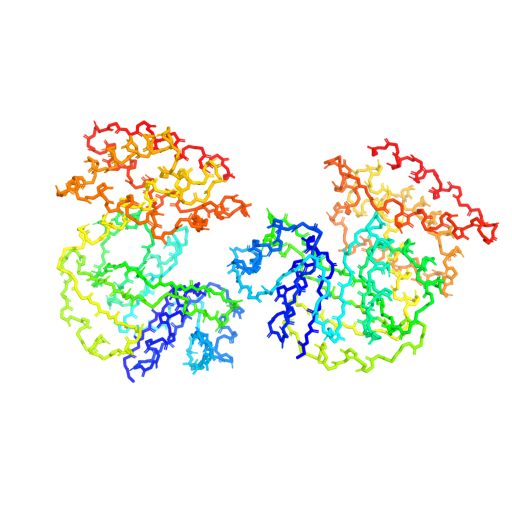2.062 1.00 27.59 180 LEU A CA 1
ATOM 1419 C C . LEU A 1 182 ? 30.270 32.731 20.958 1.00 31.36 180 LEU A C 1
ATOM 1420 O O . LEU A 1 182 ? 29.524 32.305 20.071 1.00 30.51 180 LEU A O 1
ATOM 1425 N N . ILE A 1 183 ? 31.570 32.403 21.014 1.00 31.54 181 ILE A N 1
ATOM 1426 C CA . ILE A 1 183 ? 32.159 31.587 19.942 1.00 33.35 181 ILE A CA 1
ATOM 1427 C C . ILE A 1 183 ? 31.392 30.307 19.796 1.00 34.26 181 ILE A C 1
ATOM 1428 O O . ILE A 1 183 ? 31.060 29.886 18.696 1.00 32.03 181 ILE A O 1
ATOM 1433 N N . VAL A 1 184 ? 31.057 29.696 20.922 1.00 35.43 182 VAL A N 1
ATOM 1434 C CA . VAL A 1 184 ? 30.240 28.503 20.901 1.00 31.19 182 VAL A CA 1
ATOM 1435 C C . VAL A 1 184 ? 28.834 28.715 20.267 1.00 30.39 182 VAL A C 1
ATOM 1436 O O . VAL A 1 184 ? 28.461 27.994 19.354 1.00 28.76 182 VAL A O 1
ATOM 1440 N N . ASN A 1 185 ? 28.075 29.691 20.747 1.00 29.01 183 ASN A N 1
ATOM 1441 C CA . ASN A 1 185 ? 26.715 29.898 20.239 1.00 31.88 183 ASN A CA 1
ATOM 1442 C C . ASN A 1 185 ? 26.733 30.221 18.739 1.00 32.94 183 ASN A C 1
ATOM 1443 O O . ASN A 1 185 ? 25.910 29.719 17.971 1.00 33.41 183 ASN A O 1
ATOM 1448 N N . ALA A 1 186 ? 27.696 31.043 18.324 1.00 29.67 184 ALA A N 1
ATOM 1449 C CA . ALA A 1 186 ? 27.758 31.505 16.935 1.00 29.50 184 ALA A CA 1
ATOM 1450 C C . ALA A 1 186 ? 28.029 30.348 15.967 1.00 28.93 184 ALA A C 1
ATOM 1451 O O . ALA A 1 186 ? 27.562 30.364 14.846 1.00 27.60 184 ALA A O 1
ATOM 1453 N N . CYS A 1 187 ? 28.790 29.344 16.397 1.00 29.12 185 CYS A N 1
ATOM 1454 C CA . CYS A 1 187 ? 29.112 28.216 15.533 1.00 28.62 185 CYS A CA 1
ATOM 1455 C C . CYS A 1 187 ? 28.037 27.176 15.466 1.00 26.28 185 CYS A C 1
ATOM 1456 O O . CYS A 1 187 ? 27.882 26.514 14.428 1.00 27.40 185 CYS A O 1
ATOM 1459 N N . ILE A 1 188 ? 27.317 26.978 16.569 1.00 27.77 186 ILE A N 1
ATOM 1460 C CA . ILE A 1 188 ? 26.319 25.923 16.602 1.00 27.37 186 ILE A CA 1
ATOM 1461 C C . ILE A 1 188 ? 24.930 26.389 16.189 1.00 27.75 186 ILE A C 1
ATOM 1462 O O . ILE A 1 188 ? 24.245 25.699 15.441 1.00 29.93 186 ILE A O 1
ATOM 1467 N N . ASN A 1 189 ? 24.500 27.539 16.699 1.00 27.88 187 ASN A N 1
ATOM 1468 C CA . ASN A 1 189 ? 23.077 27.959 16.578 1.00 28.98 187 ASN A CA 1
ATOM 1469 C C . ASN A 1 189 ? 22.519 28.301 15.175 1.00 28.49 187 ASN A C 1
ATOM 1470 O O . ASN A 1 189 ? 21.454 27.804 14.770 1.00 26.26 187 ASN A O 1
ATOM 1475 N N . PRO A 1 190 ? 23.198 29.212 14.452 1.00 27.40 188 PRO A N 1
ATOM 1476 C CA . PRO A 1 190 ? 22.793 29.525 13.095 1.00 26.89 188 PRO A CA 1
ATOM 1477 C C . PRO A 1 190 ? 22.817 28.298 12.212 1.00 28.16 188 PRO A C 1
ATOM 1478 O O . PRO A 1 190 ? 21.914 28.137 11.395 1.00 29.39 188 PRO A O 1
ATOM 1482 N N . LEU A 1 191 ? 23.834 27.434 12.365 1.00 27.76 189 LEU A N 1
ATOM 1483 C CA . LEU A 1 191 ? 23.956 26.273 11.499 1.00 27.54 189 LEU A CA 1
ATOM 1484 C C . LEU A 1 191 ? 22.853 25.276 11.699 1.00 28.17 189 LEU A C 1
ATOM 1485 O O . LEU A 1 191 ? 22.317 24.740 10.722 1.00 30.94 189 LEU A O 1
ATOM 1490 N N . THR A 1 192 ? 22.537 24.987 12.963 1.00 26.77 190 THR A N 1
ATOM 1491 C CA . THR A 1 192 ? 21.445 24.076 13.284 1.00 25.99 190 THR A CA 1
ATOM 1492 C C . THR A 1 192 ? 20.089 24.626 12.849 1.00 27.94 190 THR A C 1
ATOM 1493 O O . THR A 1 192 ? 19.208 23.880 12.412 1.00 31.01 190 THR A O 1
ATOM 1497 N N . ALA A 1 193 ? 19.925 25.932 12.968 1.00 26.48 191 ALA A N 1
ATOM 1498 C CA . ALA A 1 193 ? 18.704 26.570 12.560 1.00 27.58 191 ALA A CA 1
ATOM 1499 C C . ALA A 1 193 ? 18.505 26.384 11.071 1.00 30.70 191 ALA A C 1
ATOM 1500 O O . ALA A 1 193 ? 17.390 26.171 10.637 1.00 33.01 191 ALA A O 1
ATOM 1502 N N . LEU A 1 194 ? 19.565 26.475 10.272 1.00 29.59 192 LEU A N 1
ATOM 1503 C CA . LEU A 1 194 ? 19.335 26.314 8.823 1.00 30.31 192 LEU A CA 1
ATOM 1504 C C . LEU A 1 194 ? 19.140 24.850 8.392 1.00 31.65 192 LEU A C 1
ATOM 1505 O O . LEU A 1 194 ? 18.279 24.534 7.533 1.00 29.14 192 LEU A O 1
ATOM 1510 N N . LEU A 1 195 ? 19.930 23.960 8.985 1.00 29.46 193 LEU A N 1
ATOM 1511 C CA . LEU A 1 195 ? 19.943 22.544 8.568 1.00 31.24 193 LEU A CA 1
ATOM 1512 C C . LEU A 1 195 ? 18.809 21.767 9.236 1.00 30.92 193 LEU A C 1
ATOM 1513 O O . LEU A 1 195 ? 18.461 20.670 8.796 1.00 33.33 193 LEU A O 1
ATOM 1518 N N . GLN A 1 196 ? 18.267 22.364 10.297 1.00 29.62 194 GLN A N 1
ATOM 1519 C CA . GLN A 1 196 ? 17.277 21.749 11.181 1.00 33.82 194 GLN A CA 1
ATOM 1520 C C . GLN A 1 196 ? 17.681 20.344 11.640 1.00 35.77 194 GLN A C 1
ATOM 1521 O O . GLN A 1 196 ? 16.933 19.376 11.464 1.00 37.99 194 GLN A O 1
ATOM 1527 N N . VAL A 1 197 ? 18.864 20.251 12.227 1.00 34.93 195 VAL A N 1
ATOM 1528 C CA . VAL A 1 197 ? 19.354 18.991 12.738 1.00 37.59 195 VAL A CA 1
ATOM 1529 C C . VAL A 1 197 ? 19.722 19.210 14.194 1.00 38.80 195 VAL A C 1
ATOM 1530 O O . VAL A 1 197 ? 19.956 20.339 14.606 1.00 37.62 195 VAL A O 1
ATOM 1534 N N . LYS A 1 198 ? 19.744 18.142 14.987 1.00 39.02 196 LYS A N 1
ATOM 1535 C CA . LYS A 1 198 ? 20.227 18.260 16.358 1.00 38.50 196 LYS A CA 1
ATOM 1536 C C . LYS A 1 198 ? 21.708 18.600 16.328 1.00 36.53 196 LYS A C 1
ATOM 1537 O O . LYS A 1 198 ? 22.368 18.379 15.328 1.00 36.87 196 LYS A O 1
ATOM 1543 N N . ASN A 1 199 ? 22.217 19.135 17.430 1.00 38.73 197 ASN A N 1
ATOM 1544 C CA . ASN A 1 199 ? 23.597 19.576 17.542 1.00 38.57 197 ASN A CA 1
ATOM 1545 C C . ASN A 1 199 ? 24.610 18.513 17.150 1.00 41.90 197 ASN A C 1
ATOM 1546 O O . ASN A 1 199 ? 25.646 18.830 16.576 1.00 39.89 197 ASN A O 1
ATOM 1551 N N . GLY A 1 200 ? 24.340 17.256 17.508 1.00 40.37 198 GLY A N 1
ATOM 1552 C CA . GLY A 1 200 ? 25.307 16.203 17.257 1.00 41.68 198 GLY A CA 1
ATOM 1553 C C . GLY A 1 200 ? 25.515 15.982 15.771 1.00 41.81 198 GLY A C 1
ATOM 1554 O O . GLY A 1 200 ? 26.579 15.541 15.346 1.00 42.19 198 GLY A O 1
ATOM 1555 N N . GLU A 1 201 ? 24.494 16.289 14.978 1.00 40.13 199 GLU A N 1
ATOM 1556 C CA . GLU A 1 201 ? 24.600 16.117 13.537 1.00 41.12 199 GLU A CA 1
ATOM 1557 C C . GLU A 1 201 ? 25.683 17.002 12.913 1.00 38.99 199 GLU A C 1
ATOM 1558 O O . GLU A 1 201 ? 26.197 16.688 11.853 1.00 39.35 199 GLU A O 1
ATOM 1564 N N . LEU A 1 202 ? 26.046 18.090 13.584 1.00 39.47 200 LEU A N 1
ATOM 1565 C CA . LEU A 1 202 ? 27.175 18.934 13.136 1.00 38.61 200 LEU A CA 1
ATOM 1566 C C . LEU A 1 202 ? 28.532 18.229 13.198 1.00 42.06 200 LEU A C 1
ATOM 1567 O O . LEU A 1 202 ? 29.449 18.559 12.441 1.00 40.71 200 LEU A O 1
ATOM 1572 N N . LEU A 1 203 ? 28.662 17.273 14.113 1.00 41.11 201 LEU A N 1
ATOM 1573 C CA . LEU A 1 203 ? 29.941 16.628 14.354 1.00 42.04 201 LEU A CA 1
ATOM 1574 C C . LEU A 1 203 ? 30.102 15.391 13.502 1.00 41.53 201 LEU A C 1
ATOM 1575 O O . LEU A 1 203 ? 31.194 15.100 13.006 1.00 42.85 201 LEU A O 1
ATOM 1580 N N . THR A 1 204 ? 29.005 14.677 13.305 1.00 43.83 202 THR A N 1
ATOM 1581 C CA . THR A 1 204 ? 29.051 13.387 12.629 1.00 45.93 202 THR A CA 1
ATOM 1582 C C . THR A 1 204 ? 28.831 13.466 11.112 1.00 46.15 202 THR A C 1
ATOM 1583 O O . THR A 1 204 ? 28.860 12.440 10.441 1.00 44.65 202 THR A O 1
ATOM 1587 N N . THR A 1 205 ? 28.581 14.666 10.578 1.00 44.95 203 THR A N 1
ATOM 1588 C CA . THR A 1 205 ? 28.455 14.829 9.130 1.00 44.52 203 THR A CA 1
ATOM 1589 C C . THR A 1 205 ? 29.665 15.620 8.686 1.00 42.62 203 THR A C 1
ATOM 1590 O O . THR A 1 205 ? 29.775 16.792 8.994 1.00 42.64 203 THR A O 1
ATOM 1594 N N . PRO A 1 206 ? 30.596 14.967 7.976 1.00 41.74 204 PRO A N 1
ATOM 1595 C CA . PRO A 1 206 ? 31.821 15.606 7.510 1.00 40.55 204 PRO A CA 1
ATOM 1596 C C . PRO A 1 206 ? 31.673 17.025 6.929 1.00 39.40 204 PRO A C 1
ATOM 1597 O O . PRO A 1 206 ? 32.411 17.927 7.358 1.00 39.08 204 PRO A O 1
ATOM 1601 N N . ALA A 1 207 ? 30.759 17.242 5.972 1.00 35.14 205 ALA A N 1
ATOM 1602 C CA . ALA A 1 207 ? 30.602 18.606 5.393 1.00 34.28 205 ALA A CA 1
ATOM 1603 C C . ALA A 1 207 ? 30.072 19.634 6.381 1.00 30.26 205 ALA A C 1
ATOM 1604 O O . ALA A 1 207 ? 30.479 20.799 6.348 1.00 30.22 205 ALA A O 1
ATOM 1606 N N . TYR A 1 208 ? 29.208 19.200 7.285 1.00 31.92 206 TYR A N 1
ATOM 1607 C CA . TYR A 1 208 ? 28.632 20.127 8.263 1.00 32.86 206 TYR A CA 1
ATOM 1608 C C . TYR A 1 208 ? 29.698 20.565 9.243 1.00 33.13 206 TYR A C 1
ATOM 1609 O O . TYR A 1 208 ? 29.751 21.718 9.623 1.00 30.94 206 TYR A O 1
ATOM 1618 N N . LEU A 1 209 ? 30.568 19.633 9.633 1.00 35.75 207 LEU A N 1
ATOM 1619 C CA . LEU A 1 209 ? 31.681 19.942 10.533 1.00 33.66 207 LEU A CA 1
ATOM 1620 C C . LEU A 1 209 ? 32.643 20.927 9.868 1.00 32.51 207 LEU A C 1
ATOM 1621 O O . LEU A 1 209 ? 33.112 21.902 10.482 1.00 30.84 207 LEU A O 1
ATOM 1626 N N . ALA A 1 210 ? 32.959 20.653 8.603 1.00 32.68 208 ALA A N 1
ATOM 1627 C CA . ALA A 1 210 ? 33.796 21.533 7.791 1.00 32.49 208 ALA A CA 1
ATOM 1628 C C . ALA A 1 210 ? 33.163 22.918 7.612 1.00 31.64 208 ALA A C 1
ATOM 1629 O O . ALA A 1 210 ? 33.849 23.952 7.691 1.00 28.70 208 ALA A O 1
ATOM 1631 N N . PHE A 1 211 ? 31.852 22.959 7.375 1.00 30.56 209 PHE A N 1
ATOM 1632 C CA . PHE A 1 211 ? 31.205 24.268 7.319 1.00 27.60 209 PHE A CA 1
ATOM 1633 C C . PHE A 1 211 ? 31.256 24.997 8.667 1.00 26.94 209 PHE A C 1
ATOM 1634 O O . PHE A 1 211 ? 31.578 26.181 8.731 1.00 26.20 209 PHE A O 1
ATOM 1642 N N . MET A 1 212 ? 30.957 24.290 9.761 1.00 27.95 210 MET A N 1
ATOM 1643 C CA . MET A 1 212 ? 31.164 24.886 11.102 1.00 28.09 210 MET A CA 1
ATOM 1644 C C . MET A 1 212 ? 32.578 25.456 11.307 1.00 27.68 210 MET A C 1
ATOM 1645 O O . MET A 1 212 ? 32.748 26.542 11.854 1.00 31.75 210 MET A O 1
ATOM 1650 N N . LYS A 1 213 ? 33.591 24.712 10.875 1.00 31.59 211 LYS A N 1
ATOM 1651 C CA . LYS A 1 213 ? 34.984 25.170 11.025 1.00 31.20 211 LYS A CA 1
ATOM 1652 C C . LYS A 1 213 ? 35.213 26.483 10.299 1.00 29.42 211 LYS A C 1
ATOM 1653 O O . LYS A 1 213 ? 35.888 27.392 10.810 1.00 31.40 211 LYS A O 1
ATOM 1659 N N . LEU A 1 214 ? 34.641 26.595 9.093 1.00 29.44 212 LEU A N 1
ATOM 1660 C CA . LEU A 1 214 ? 34.733 27.829 8.316 1.00 30.28 212 LEU A CA 1
ATOM 1661 C C . LEU A 1 214 ? 34.082 28.992 9.047 1.00 30.14 212 LEU A C 1
ATOM 1662 O O . LEU A 1 214 ? 34.585 30.122 9.039 1.00 30.28 212 LEU A O 1
ATOM 1667 N N . VAL A 1 215 ? 32.924 28.725 9.659 1.00 29.62 213 VAL A N 1
ATOM 1668 C CA . VAL A 1 215 ? 32.288 29.736 10.497 1.00 27.93 213 VAL A CA 1
ATOM 1669 C C . VAL A 1 215 ? 33.185 30.044 11.721 1.00 29.13 213 VAL A C 1
ATOM 1670 O O . VAL A 1 215 ? 33.421 31.193 12.054 1.00 27.18 213 VAL A O 1
ATOM 1674 N N . PHE A 1 216 ? 33.696 29.003 12.363 1.00 32.53 214 PHE A N 1
ATOM 1675 C CA . PHE A 1 216 ? 34.575 29.241 13.539 1.00 32.99 214 PHE A CA 1
ATOM 1676 C C . PHE A 1 216 ? 35.759 30.188 13.183 1.00 31.56 214 PHE A C 1
ATOM 1677 O O . PHE A 1 216 ? 36.072 31.168 13.882 1.00 30.92 214 PHE A O 1
ATOM 1685 N N . GLN A 1 217 ? 36.411 29.893 12.062 1.00 34.80 215 GLN A N 1
ATOM 1686 C CA . GLN A 1 217 ? 37.585 30.660 11.653 1.00 34.82 215 GLN A CA 1
ATOM 1687 C C . GLN A 1 217 ? 37.281 32.126 11.491 1.00 33.83 215 GLN A C 1
ATOM 1688 O O . GLN A 1 217 ? 38.075 32.955 11.920 1.00 31.06 215 GLN A O 1
ATOM 1694 N N . GLU A 1 218 ? 36.139 32.466 10.881 1.00 33.00 216 GLU A N 1
ATOM 1695 C CA . GLU A 1 218 ? 35.748 33.869 10.778 1.00 31.59 216 GLU A CA 1
ATOM 1696 C C . GLU A 1 218 ? 35.505 34.491 12.143 1.00 30.49 216 GLU A C 1
ATOM 1697 O O . GLU A 1 218 ? 35.993 35.579 12.455 1.00 31.24 216 GLU A O 1
ATOM 1703 N N . ALA A 1 219 ? 34.670 33.834 12.936 1.00 30.43 217 ALA A N 1
ATOM 1704 C CA . ALA A 1 219 ? 34.278 34.382 14.230 1.00 31.66 217 ALA A CA 1
ATOM 1705 C C . ALA A 1 219 ? 35.489 34.522 15.118 1.00 30.73 217 ALA A C 1
ATOM 1706 O O . ALA A 1 219 ? 35.667 35.541 15.773 1.00 29.88 217 ALA A O 1
ATOM 1708 N N . CYS A 1 220 ? 36.312 33.478 15.125 1.00 31.51 218 CYS A N 1
ATOM 1709 C CA . CYS A 1 220 ? 37.533 33.456 15.936 1.00 34.58 218 CYS A CA 1
ATOM 1710 C C . CYS A 1 220 ? 38.431 34.665 15.646 1.00 34.48 218 CYS A C 1
ATOM 1711 O O . CYS A 1 220 ? 38.854 35.367 16.568 1.00 35.72 218 CYS A O 1
ATOM 1714 N N . ARG A 1 221 ? 38.685 34.942 14.365 1.00 36.64 219 ARG A N 1
ATOM 1715 C CA . ARG A 1 221 ? 39.449 36.135 13.988 1.00 34.84 219 ARG A CA 1
ATOM 1716 C C . ARG A 1 221 ? 38.788 37.464 14.356 1.00 35.79 219 ARG A C 1
ATOM 1717 O O . ARG A 1 221 ? 39.464 38.385 14.847 1.00 36.83 219 ARG A O 1
ATOM 1725 N N . ILE A 1 222 ? 37.481 37.596 14.124 1.00 30.66 220 ILE A N 1
ATOM 1726 C CA . ILE A 1 222 ? 36.775 38.833 14.436 1.00 30.31 220 ILE A CA 1
ATOM 1727 C C . ILE A 1 222 ? 36.884 39.145 15.941 1.00 30.38 220 ILE A C 1
ATOM 1728 O O . ILE A 1 222 ? 37.068 40.307 16.354 1.00 28.48 220 ILE A O 1
ATOM 1733 N N . LEU A 1 223 ? 36.778 38.102 16.758 1.00 31.35 221 LEU A N 1
ATOM 1734 C CA . LEU A 1 223 ? 36.821 38.274 18.222 1.00 32.31 221 LEU A CA 1
ATOM 1735 C C . LEU A 1 223 ? 38.250 38.357 18.771 1.00 34.94 221 LEU A C 1
ATOM 1736 O O . LEU A 1 223 ? 38.448 38.701 19.967 1.00 33.68 221 LEU A O 1
ATOM 1741 N N . LYS A 1 224 ? 39.225 37.987 17.934 1.00 37.65 222 LYS A N 1
ATOM 1742 C CA . LYS A 1 224 ? 40.627 37.935 18.343 1.00 41.78 222 LYS A CA 1
ATOM 1743 C C . LYS A 1 224 ? 40.823 37.030 19.565 1.00 45.94 222 LYS A C 1
ATOM 1744 O O . LYS A 1 224 ? 41.402 37.438 20.577 1.00 48.41 222 LYS A O 1
ATOM 1750 N N . LEU A 1 225 ? 40.328 35.805 19.472 1.00 48.72 223 LEU A N 1
ATOM 1751 C CA . LEU A 1 225 ? 40.394 34.872 20.583 1.00 50.27 223 LEU A CA 1
ATOM 1752 C C . LEU A 1 225 ? 41.822 34.452 20.871 1.00 53.73 223 LEU A C 1
ATOM 1753 O O . LEU A 1 225 ? 42.548 34.040 19.961 1.00 53.39 223 LEU A O 1
ATOM 1758 N N . GLU A 1 226 ? 42.200 34.522 22.145 1.00 55.81 224 GLU A N 1
ATOM 1759 C CA . GLU A 1 226 ? 43.529 34.121 22.587 1.00 58.76 224 GLU A CA 1
ATOM 1760 C C . GLU A 1 226 ? 43.914 32.757 22.017 1.00 58.69 224 GLU A C 1
ATOM 1761 O O . GLU A 1 226 ? 44.686 32.672 21.065 1.00 59.56 224 GLU A O 1
ATOM 1763 N N . ASN A 1 227 ? 43.368 31.691 22.586 1.00 59.86 225 ASN A N 1
ATOM 1764 C CA . ASN A 1 227 ? 43.724 30.354 22.137 1.00 59.74 225 ASN A CA 1
ATOM 1765 C C . ASN A 1 227 ? 42.713 29.747 21.159 1.00 59.96 225 ASN A C 1
ATOM 1766 O O . ASN A 1 227 ? 41.669 29.240 21.572 1.00 61.03 225 ASN A O 1
ATOM 1771 N N . GLU A 1 228 ? 43.053 29.773 19.872 1.00 58.01 226 GLU A N 1
ATOM 1772 C CA . GLU A 1 228 ? 42.156 29.304 18.815 1.00 56.98 226 GLU A CA 1
ATOM 1773 C C . GLU A 1 228 ? 41.975 27.792 18.808 1.00 56.12 226 GLU A C 1
ATOM 1774 O O . GLU A 1 228 ? 40.845 27.301 18.704 1.00 54.00 226 GLU A O 1
ATOM 1780 N N . GLU A 1 229 ? 43.071 27.046 18.920 1.00 55.37 227 GLU A N 1
ATOM 1781 C CA . GLU A 1 229 ? 42.967 25.588 18.836 1.00 57.18 227 GLU A CA 1
ATOM 1782 C C . GLU A 1 229 ? 42.088 25.056 19.975 1.00 55.73 227 GLU A C 1
ATOM 1783 O O . GLU A 1 229 ? 41.296 24.111 19.796 1.00 52.92 227 GLU A O 1
ATOM 1789 N N . LYS A 1 230 ? 42.224 25.691 21.137 1.00 53.37 228 LYS A N 1
ATOM 1790 C CA . LYS A 1 230 ? 41.490 25.303 22.332 1.00 51.89 228 LYS A CA 1
ATOM 1791 C C . LYS A 1 230 ? 40.018 25.666 22.186 1.00 50.19 228 LYS A C 1
ATOM 1792 O O . LYS A 1 230 ? 39.144 24.872 22.532 1.00 48.23 228 LYS A O 1
ATOM 1798 N N . ALA A 1 231 ? 39.746 26.856 21.648 1.00 46.27 229 ALA A N 1
ATOM 1799 C CA . ALA A 1 231 ? 38.363 27.266 21.422 1.00 43.82 229 ALA A CA 1
ATOM 1800 C C . ALA A 1 231 ? 37.652 26.345 20.426 1.00 42.31 229 ALA A C 1
ATOM 1801 O O . ALA A 1 231 ? 36.503 25.963 20.662 1.00 43.61 229 ALA A O 1
ATOM 1803 N N . TRP A 1 232 ? 38.336 25.944 19.354 1.00 41.82 230 TRP A N 1
ATOM 1804 C CA . TRP A 1 232 ? 37.750 24.992 18.397 1.00 44.40 230 TRP A CA 1
ATOM 1805 C C . TRP A 1 232 ? 37.417 23.652 19.044 1.00 44.69 230 TRP A C 1
ATOM 1806 O O . TRP A 1 232 ? 36.382 23.039 18.740 1.00 41.54 230 TRP A O 1
ATOM 1817 N N . GLU A 1 233 ? 38.291 23.175 19.931 1.00 44.49 231 GLU A N 1
ATOM 1818 C CA . GLU A 1 233 ? 38.044 21.884 20.579 1.00 45.87 231 GLU A CA 1
ATOM 1819 C C . GLU A 1 233 ? 36.778 21.949 21.411 1.00 42.26 231 GLU A C 1
ATOM 1820 O O . GLU A 1 233 ? 35.943 21.047 21.364 1.00 42.96 231 GLU A O 1
ATOM 1826 N N . ARG A 1 234 ? 36.653 23.056 22.123 1.00 42.38 232 ARG A N 1
ATOM 1827 C CA . ARG A 1 234 ? 35.532 23.392 23.004 1.00 43.34 232 ARG A CA 1
ATOM 1828 C C . ARG A 1 234 ? 34.204 23.404 22.262 1.00 41.08 232 ARG A C 1
ATOM 1829 O O . ARG A 1 234 ? 33.246 22.728 22.657 1.00 40.91 232 ARG A O 1
ATOM 1837 N N . VAL A 1 235 ? 34.157 24.160 21.169 1.00 41.23 233 VAL A N 1
ATOM 1838 C CA . VAL A 1 235 ? 32.983 24.174 20.278 1.00 35.89 233 VAL A CA 1
ATOM 1839 C C . VAL A 1 235 ? 32.540 22.746 19.967 1.00 36.34 233 VAL A C 1
ATOM 1840 O O . VAL A 1 235 ? 31.374 22.381 20.130 1.00 33.07 233 VAL A O 1
ATOM 1844 N N . GLN A 1 236 ? 33.475 21.919 19.517 1.00 36.90 234 GLN A N 1
ATOM 1845 C CA . GLN A 1 236 ? 33.144 20.530 19.197 1.00 39.06 234 GLN A CA 1
ATOM 1846 C C . GLN A 1 236 ? 32.775 19.751 20.445 1.00 39.80 234 GLN A C 1
ATOM 1847 O O . GLN A 1 236 ? 31.851 18.913 20.432 1.00 40.13 234 GLN A O 1
ATOM 1853 N N . ALA A 1 237 ? 33.510 20.030 21.516 1.00 42.61 235 ALA A N 1
ATOM 1854 C CA . ALA A 1 237 ? 33.206 19.473 22.833 1.00 42.55 235 ALA A CA 1
ATOM 1855 C C . ALA A 1 237 ? 31.756 19.738 23.253 1.00 42.85 235 ALA A C 1
ATOM 1856 O O . ALA A 1 237 ? 31.054 18.792 23.631 1.00 41.89 235 ALA A O 1
ATOM 1858 N N . VAL A 1 238 ? 31.311 21.007 23.188 1.00 42.13 236 VAL A N 1
ATOM 1859 C CA . VAL A 1 238 ? 29.960 21.375 23.652 1.00 42.28 236 VAL A CA 1
ATOM 1860 C C . VAL A 1 238 ? 28.883 20.809 22.745 1.00 44.33 236 VAL A C 1
ATOM 1861 O O . VAL A 1 238 ? 27.796 20.417 23.201 1.00 42.97 236 VAL A O 1
ATOM 1865 N N . CYS A 1 239 ? 29.191 20.761 21.451 1.00 44.96 237 CYS A N 1
ATOM 1866 C CA . CYS A 1 239 ? 28.362 20.047 20.507 1.00 43.95 237 CYS A CA 1
ATOM 1867 C C . CYS A 1 239 ? 28.122 18.625 20.978 1.00 45.15 237 CYS A C 1
ATOM 1868 O O . CYS A 1 239 ? 26.999 18.109 20.905 1.00 44.67 237 CYS A O 1
ATOM 1871 N N . GLY A 1 240 ? 29.208 17.978 21.397 1.00 47.37 238 GLY A N 1
ATOM 1872 C CA . GLY A 1 240 ? 29.161 16.599 21.865 1.00 48.63 238 GLY A CA 1
ATOM 1873 C C . GLY A 1 240 ? 28.282 16.462 23.093 1.00 47.73 238 GLY A C 1
ATOM 1874 O O . GLY A 1 240 ? 27.434 15.577 23.162 1.00 49.60 238 GLY A O 1
ATOM 1875 N N . GLN A 1 241 ? 28.478 17.358 24.055 1.00 49.05 239 GLN A N 1
ATOM 1876 C CA . GLN A 1 241 ? 27.684 17.365 25.286 1.00 47.70 239 GLN A CA 1
ATOM 1877 C C . GLN A 1 241 ? 26.195 17.571 25.068 1.00 47.99 239 GLN A C 1
ATOM 1878 O O . GLN A 1 241 ? 25.379 17.045 25.841 1.00 47.03 239 GLN A O 1
ATOM 1884 N N . THR A 1 242 ? 25.836 18.327 24.027 1.00 46.86 240 THR A N 1
ATOM 1885 C CA . THR A 1 242 ? 24.433 18.595 23.694 1.00 44.76 240 THR A CA 1
ATOM 1886 C C . THR A 1 242 ? 23.935 17.840 22.437 1.00 45.59 240 THR A C 1
ATOM 1887 O O . THR A 1 242 ? 23.028 18.291 21.756 1.00 43.55 240 THR A O 1
ATOM 1891 N N . LYS A 1 243 ? 24.510 16.677 22.148 1.00 47.38 241 LYS A N 1
ATOM 1892 C CA . LYS A 1 243 ? 24.260 15.987 20.870 1.00 50.24 241 LYS A CA 1
ATOM 1893 C C . LYS A 1 243 ? 22.798 15.779 20.478 1.00 48.69 241 LYS A C 1
ATOM 1894 O O . LYS A 1 243 ? 22.457 15.858 19.303 1.00 50.09 241 LYS A O 1
ATOM 1900 N N . GLU A 1 244 ? 21.941 15.496 21.448 1.00 48.27 242 GLU A N 1
ATOM 1901 C CA . GLU A 1 244 ? 20.528 15.194 21.172 1.00 47.23 242 GLU A CA 1
ATOM 1902 C C . GLU A 1 244 ? 19.637 16.433 21.280 1.00 45.80 242 GLU A C 1
ATOM 1903 O O . GLU A 1 244 ? 18.428 16.347 21.072 1.00 44.31 242 GLU A O 1
ATOM 1909 N N . ASN A 1 245 ? 20.236 17.584 21.599 1.00 41.83 243 ASN A N 1
ATOM 1910 C CA . ASN A 1 245 ? 19.475 18.795 21.804 1.00 40.73 243 ASN A CA 1
ATOM 1911 C C . ASN A 1 245 ? 19.227 19.513 20.479 1.00 41.34 243 ASN A C 1
ATOM 1912 O O . ASN A 1 245 ? 20.082 19.482 19.598 1.00 38.62 243 ASN A O 1
ATOM 1917 N N . ARG A 1 246 ? 18.069 20.173 20.370 1.00 39.50 244 ARG A N 1
ATOM 1918 C CA . ARG A 1 246 ? 17.817 21.178 19.351 1.00 38.34 244 ARG A CA 1
ATOM 1919 C C . ARG A 1 246 ? 18.206 22.564 19.905 1.00 36.59 244 ARG A C 1
ATOM 1920 O O . ARG A 1 246 ? 17.765 22.963 20.994 1.00 34.78 244 ARG A O 1
ATOM 1928 N N . SER A 1 247 ? 19.026 23.295 19.160 1.00 32.91 245 SER A N 1
ATOM 1929 C CA . SER A 1 247 ? 19.592 24.528 19.690 1.00 31.02 245 SER A CA 1
ATOM 1930 C C . SER A 1 247 ? 18.436 25.490 19.885 1.00 27.94 245 SER A C 1
ATOM 1931 O O . SER A 1 247 ? 17.407 25.344 19.251 1.00 30.65 245 SER A O 1
ATOM 1934 N N . SER A 1 248 ? 18.616 26.504 20.721 1.00 30.08 246 SER A N 1
ATOM 1935 C CA . SER A 1 248 ? 17.580 27.515 20.930 1.00 28.73 246 SER A CA 1
ATOM 1936 C C . SER A 1 248 ? 17.178 28.274 19.659 1.00 29.99 246 SER A C 1
ATOM 1937 O O . SER A 1 248 ? 16.042 28.747 19.545 1.00 28.04 246 SER A O 1
ATOM 1940 N N . MET A 1 249 ? 18.121 28.426 18.720 1.00 27.06 247 MET A N 1
ATOM 1941 C CA . MET A 1 249 ? 17.831 29.160 17.485 1.00 26.18 247 MET A CA 1
ATOM 1942 C C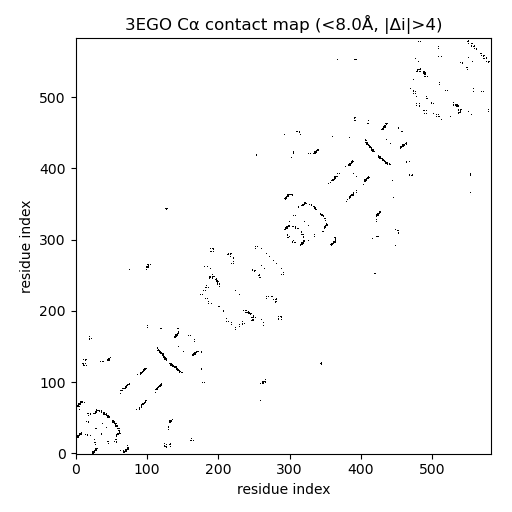 . MET A 1 249 ? 17.019 28.289 16.535 1.00 25.35 247 MET A C 1
ATOM 1943 O O . MET A 1 249 ? 16.150 28.788 15.829 1.00 27.75 247 MET A O 1
ATOM 1948 N N . LEU A 1 250 ? 17.300 26.996 16.516 1.00 28.95 248 LEU A N 1
ATOM 1949 C CA . LEU A 1 250 ? 16.534 26.063 15.712 1.00 30.89 248 LEU A CA 1
ATOM 1950 C C . LEU A 1 250 ? 15.082 26.079 16.192 1.00 33.02 248 LEU A C 1
ATOM 1951 O O . LEU A 1 250 ? 14.144 26.203 15.406 1.00 33.93 248 LEU A O 1
ATOM 1956 N N . VAL A 1 251 ? 14.913 26.019 17.503 1.00 33.36 249 VAL A N 1
ATOM 1957 C CA . VAL A 1 251 ? 13.584 26.124 18.129 1.00 33.25 249 VAL A CA 1
ATOM 1958 C C . VAL A 1 251 ? 12.829 27.422 17.773 1.00 31.49 249 VAL A C 1
ATOM 1959 O O . VAL A 1 251 ? 11.653 27.389 17.386 1.00 37.36 249 VAL A O 1
ATOM 1963 N N . ASP A 1 252 ? 13.493 28.558 17.892 1.00 31.31 250 ASP A N 1
ATOM 1964 C CA . ASP A 1 252 ? 12.914 29.826 17.507 1.00 31.64 250 ASP A CA 1
ATOM 1965 C C . ASP A 1 252 ? 12.458 29.831 16.040 1.00 33.76 250 ASP A C 1
ATOM 1966 O O . ASP A 1 252 ? 11.342 30.195 15.733 1.00 32.94 250 ASP A O 1
ATOM 1971 N N . VAL A 1 253 ? 13.323 29.391 15.137 1.00 33.33 251 VAL A N 1
ATOM 1972 C CA . VAL A 1 253 ? 12.977 29.312 13.720 1.00 35.40 251 VAL A CA 1
ATOM 1973 C C . VAL A 1 253 ? 11.773 28.396 13.424 1.00 38.47 251 VAL A C 1
ATOM 1974 O O . VAL A 1 253 ? 10.865 28.775 12.686 1.00 40.16 251 VAL A O 1
ATOM 1978 N N . ILE A 1 254 ? 11.754 27.208 14.006 1.00 39.15 252 ILE A N 1
ATOM 1979 C CA . ILE A 1 254 ? 10.606 26.317 13.849 1.00 39.48 252 ILE A CA 1
ATOM 1980 C C . ILE A 1 254 ? 9.324 26.983 14.362 1.00 42.07 252 ILE A C 1
ATOM 1981 O O . ILE A 1 254 ? 8.263 26.850 13.763 1.00 43.66 252 ILE A O 1
ATOM 1986 N N . GLY A 1 255 ? 9.436 27.762 15.427 1.00 41.70 253 GLY A N 1
ATOM 1987 C CA . GLY A 1 255 ? 8.268 28.366 16.049 1.00 41.88 253 GLY A CA 1
ATOM 1988 C C . GLY A 1 255 ? 7.783 29.675 15.461 1.00 43.72 253 GLY A C 1
ATOM 1989 O O . GLY A 1 255 ? 6.764 30.216 15.903 1.00 42.12 253 GLY A O 1
ATOM 1990 N N . GLY A 1 256 ? 8.507 30.189 14.471 1.00 41.62 254 GLY A N 1
ATOM 1991 C CA . GLY A 1 256 ? 8.171 31.475 13.866 1.00 40.03 254 GLY A CA 1
ATOM 1992 C C . GLY A 1 256 ? 8.408 32.662 14.785 1.00 41.06 254 GLY A C 1
ATOM 1993 O O . GLY A 1 256 ? 7.774 33.726 14.626 1.00 41.37 254 GLY A O 1
ATOM 1994 N N . ARG A 1 257 ? 9.329 32.501 15.736 1.00 39.12 255 ARG A N 1
ATOM 1995 C CA . ARG A 1 257 ? 9.637 33.538 16.718 1.00 39.07 255 ARG A CA 1
ATOM 1996 C C . ARG A 1 257 ? 10.898 34.273 16.307 1.00 38.96 255 ARG A C 1
ATOM 1997 O O . ARG A 1 257 ? 11.763 33.676 15.671 1.00 36.15 255 ARG A O 1
ATOM 2005 N N . GLN A 1 258 ? 11.035 35.526 16.734 1.00 38.50 256 GLN A N 1
ATOM 2006 C CA . GLN A 1 258 ? 12.264 36.256 16.492 1.00 41.06 256 GLN A CA 1
ATOM 2007 C C . GLN A 1 258 ? 13.401 35.490 17.157 1.00 40.49 256 GLN A C 1
ATOM 2008 O O . GLN A 1 258 ? 13.236 34.874 18.228 1.00 39.02 256 GLN A O 1
ATOM 2014 N N . THR A 1 259 ? 14.554 35.491 16.505 1.00 38.46 257 THR A N 1
ATOM 2015 C CA . THR A 1 259 ? 15.678 34.759 17.027 1.00 33.85 257 THR A CA 1
ATOM 2016 C C . THR A 1 259 ? 16.650 35.741 17.677 1.00 33.21 257 THR A C 1
ATOM 2017 O O . THR A 1 259 ? 16.431 36.950 17.679 1.00 31.09 257 THR A O 1
ATOM 2021 N N . GLU A 1 260 ? 17.738 35.209 18.221 1.00 32.20 258 GLU A N 1
ATOM 2022 C CA . GLU A 1 260 ? 18.823 36.052 18.723 1.00 34.23 258 GLU A CA 1
ATOM 2023 C C . GLU A 1 260 ? 19.906 36.294 17.658 1.00 31.50 258 GLU A C 1
ATOM 2024 O O . GLU A 1 260 ? 21.079 36.439 17.994 1.00 33.58 258 GLU A O 1
ATOM 2030 N N . ALA A 1 261 ? 19.537 36.229 16.376 1.00 26.12 259 ALA A N 1
ATOM 2031 C CA . ALA A 1 261 ? 20.507 36.486 15.287 1.00 27.75 259 ALA A CA 1
ATOM 2032 C C . ALA A 1 261 ? 21.214 37.838 15.455 1.00 27.78 259 ALA A C 1
ATOM 2033 O O . ALA A 1 261 ? 22.448 37.964 15.245 1.00 28.90 259 ALA A O 1
ATOM 2035 N N . ASP A 1 262 ? 20.478 38.878 15.808 1.00 29.48 260 ASP A N 1
ATOM 2036 C CA . ASP A 1 262 ? 21.139 40.185 15.876 1.00 31.81 260 ASP A CA 1
ATOM 2037 C C . ASP A 1 262 ? 22.166 40.230 17.002 1.00 35.46 260 ASP A C 1
ATOM 2038 O O . ASP A 1 262 ? 23.239 40.830 16.843 1.00 34.86 260 ASP A O 1
ATOM 2043 N N . ALA A 1 263 ? 21.840 39.596 18.130 1.00 35.84 261 ALA A N 1
ATOM 2044 C CA . ALA A 1 263 ? 22.712 39.633 19.316 1.00 35.27 261 ALA A CA 1
ATOM 2045 C C . ALA A 1 263 ? 23.898 38.696 19.190 1.00 33.33 261 ALA A C 1
ATOM 2046 O O . ALA A 1 263 ? 24.960 38.958 19.736 1.00 39.41 261 ALA A O 1
ATOM 2048 N N . ILE A 1 264 ? 23.735 37.607 18.461 1.00 32.76 262 ILE A N 1
ATOM 2049 C CA . ILE A 1 264 ? 24.824 36.664 18.267 1.00 32.62 262 ILE A CA 1
ATOM 2050 C C . ILE A 1 264 ? 25.607 37.006 17.007 1.00 33.51 262 ILE A C 1
ATOM 2051 O O . ILE A 1 264 ? 26.837 37.236 17.058 1.00 33.52 262 ILE A O 1
ATOM 2056 N N . ILE A 1 265 ? 24.920 37.005 15.868 1.00 29.77 263 ILE A N 1
ATOM 2057 C CA . ILE A 1 265 ? 25.625 37.127 14.600 1.00 28.34 263 ILE A CA 1
ATOM 2058 C C . ILE A 1 265 ? 25.843 38.567 14.228 1.00 28.30 263 ILE A C 1
ATOM 2059 O O . ILE A 1 265 ? 26.922 38.905 13.714 1.00 29.31 263 ILE A O 1
ATOM 2064 N N . GLY A 1 266 ? 24.809 39.389 14.430 1.00 28.31 264 GLY A N 1
ATOM 2065 C CA . GLY A 1 266 ? 24.817 40.805 14.046 1.00 32.53 264 GLY A CA 1
ATOM 2066 C C . GLY A 1 266 ? 25.948 41.559 14.725 1.00 36.21 264 GLY A C 1
ATOM 2067 O O . GLY A 1 266 ? 26.503 42.548 14.189 1.00 35.43 264 GLY A O 1
ATOM 2068 N N . TYR A 1 267 ? 26.309 41.092 15.908 1.00 32.69 265 TYR A N 1
ATOM 2069 C CA . TYR A 1 267 ? 27.455 41.699 16.603 1.00 34.61 265 TYR A CA 1
ATOM 2070 C C . TYR A 1 267 ? 28.808 41.371 15.942 1.00 33.90 265 TYR A C 1
ATOM 2071 O O . TYR A 1 267 ? 29.672 42.251 15.786 1.00 34.59 265 TYR A O 1
ATOM 2080 N N . LEU A 1 268 ? 29.006 40.103 15.584 1.00 33.12 266 LEU A N 1
ATOM 2081 C CA . LEU A 1 268 ? 30.158 39.683 14.820 1.00 30.22 266 LEU A CA 1
ATOM 2082 C C . LEU A 1 268 ? 30.233 40.454 13.484 1.00 33.26 266 LEU A C 1
ATOM 2083 O O . LEU A 1 268 ? 31.314 40.884 13.066 1.00 30.39 266 LEU A O 1
ATOM 2088 N N . LEU A 1 269 ? 29.090 40.650 12.835 1.00 29.98 267 LEU A N 1
ATOM 2089 C CA . LEU A 1 269 ? 29.097 41.367 11.541 1.00 30.78 267 LEU A CA 1
ATOM 2090 C C . LEU A 1 269 ? 29.583 42.808 11.719 1.00 32.28 267 LEU A C 1
ATOM 2091 O O . LEU A 1 269 ? 30.417 43.273 10.941 1.00 33.37 267 LEU A O 1
ATOM 2096 N N . LYS A 1 270 ? 29.075 43.490 12.741 1.00 30.23 268 LYS A N 1
ATOM 2097 C CA . LYS A 1 270 ? 29.485 44.865 13.034 1.00 35.35 268 LYS A CA 1
ATOM 2098 C C . LYS A 1 270 ? 30.958 44.925 13.331 1.00 35.95 268 LYS A C 1
ATOM 2099 O O . LYS A 1 270 ? 31.654 45.836 12.884 1.00 34.76 268 LYS A O 1
ATOM 2105 N N . GLU A 1 271 ? 31.444 43.932 14.063 1.00 34.51 269 GLU A N 1
ATOM 2106 C CA . GLU A 1 271 ? 32.871 43.866 14.383 1.00 36.21 269 GLU A CA 1
ATOM 2107 C C . GLU A 1 271 ? 33.781 43.528 13.199 1.00 35.43 269 GLU A C 1
ATOM 2108 O O . GLU A 1 271 ? 34.898 44.066 13.103 1.00 35.78 269 GLU A O 1
ATOM 2114 N N . ALA A 1 272 ? 33.329 42.641 12.311 1.00 32.90 270 ALA A N 1
ATOM 2115 C CA . ALA A 1 272 ? 34.092 42.316 11.099 1.00 35.13 270 ALA A CA 1
ATOM 2116 C C . ALA A 1 272 ? 34.255 43.574 10.275 1.00 37.59 270 ALA A C 1
ATOM 2117 O O . ALA A 1 272 ? 35.350 43.868 9.747 1.00 38.25 270 ALA A O 1
ATOM 2119 N N . SER A 1 273 ? 33.161 44.310 10.159 1.00 39.36 271 SER A N 1
ATOM 2120 C CA . SER A 1 273 ? 33.141 45.528 9.359 1.00 43.18 271 SER A CA 1
ATOM 2121 C C . SER A 1 273 ? 34.118 46.586 9.907 1.00 45.09 271 SER A C 1
ATOM 2122 O O . SER A 1 273 ? 34.879 47.202 9.145 1.00 44.45 271 SER A O 1
ATOM 2125 N N . LEU A 1 274 ? 34.114 46.775 11.223 1.00 44.17 272 LEU A N 1
ATOM 2126 C CA . LEU A 1 274 ? 34.995 47.759 11.852 1.00 43.94 272 LEU A CA 1
ATOM 2127 C C . LEU A 1 274 ? 36.465 47.414 11.655 1.00 42.69 272 LEU A C 1
ATOM 2128 O O . LEU A 1 274 ? 37.321 48.292 11.746 1.00 46.42 272 LEU A O 1
ATOM 2133 N N . GLN A 1 275 ? 36.768 46.145 11.427 1.00 40.79 273 GLN A N 1
ATOM 2134 C CA . GLN A 1 275 ? 38.148 45.729 11.271 1.00 39.38 273 GLN A CA 1
ATOM 2135 C C . GLN A 1 275 ? 38.533 45.456 9.814 1.00 40.88 273 GLN A C 1
ATOM 2136 O O . GLN A 1 275 ? 39.656 44.991 9.547 1.00 39.45 273 GLN A O 1
ATOM 2142 N N . GLY A 1 276 ? 37.600 45.696 8.887 1.00 40.02 274 GLY A N 1
ATOM 2143 C CA . GLY A 1 276 ? 37.829 45.401 7.467 1.00 39.44 274 GLY A CA 1
ATOM 2144 C C . GLY A 1 276 ? 38.043 43.911 7.250 1.00 38.75 274 GLY A C 1
ATOM 2145 O O . GLY A 1 276 ? 38.814 43.478 6.382 1.00 35.65 274 GLY A O 1
ATOM 2146 N N . LEU A 1 277 ? 37.357 43.113 8.056 1.00 37.27 275 LEU A N 1
ATOM 2147 C CA . LEU A 1 277 ? 37.477 41.668 7.959 1.00 37.58 275 LEU A CA 1
ATOM 2148 C C . LEU A 1 277 ? 36.297 41.109 7.166 1.00 37.23 275 LEU A C 1
ATOM 2149 O O . LEU A 1 277 ? 35.219 41.699 7.117 1.00 37.62 275 LEU A O 1
ATOM 2154 N N . ASP A 1 278 ? 36.513 39.951 6.572 1.00 37.49 276 ASP A N 1
ATOM 2155 C CA . ASP A 1 278 ? 35.475 39.311 5.816 1.00 39.71 276 ASP A CA 1
ATOM 2156 C C . ASP A 1 278 ? 34.736 38.339 6.737 1.00 36.23 276 ASP A C 1
ATOM 2157 O O . ASP A 1 278 ? 35.296 37.780 7.699 1.00 34.95 276 ASP A O 1
ATOM 2162 N N . ALA A 1 279 ? 33.465 38.154 6.446 1.00 35.21 277 ALA A N 1
ATOM 2163 C CA . ALA A 1 279 ? 32.616 37.325 7.283 1.00 29.19 277 ALA A CA 1
ATOM 2164 C C . ALA A 1 279 ? 31.538 36.809 6.355 1.00 31.33 277 ALA A C 1
ATOM 2165 O O . ALA A 1 279 ? 30.360 36.952 6.667 1.00 30.20 277 ALA A O 1
ATOM 2167 N N . VAL A 1 280 ? 31.961 36.230 5.227 1.00 31.14 278 VAL A N 1
ATOM 2168 C CA A VAL A 1 280 ? 31.018 35.799 4.194 0.50 29.56 278 VAL A CA 1
ATOM 2169 C CA B VAL A 1 280 ? 31.075 35.748 4.172 0.50 29.37 278 VAL A CA 1
ATOM 2170 C C . VAL A 1 280 ? 30.064 34.704 4.677 1.00 29.52 278 VAL A C 1
ATOM 2171 O O . VAL A 1 280 ? 28.877 34.735 4.339 1.00 28.54 278 VAL A O 1
ATOM 2178 N N . HIS A 1 281 ? 30.567 33.739 5.445 1.00 28.16 279 HIS A N 1
ATOM 2179 C CA . HIS A 1 281 ? 29.692 32.673 5.934 1.00 29.03 279 HIS A CA 1
ATOM 2180 C C . HIS A 1 281 ? 28.747 33.208 6.986 1.00 29.65 279 HIS A C 1
ATOM 2181 O O . HIS A 1 281 ? 27.552 32.950 6.933 1.00 28.00 279 HIS A O 1
ATOM 2188 N N . LEU A 1 282 ? 29.274 33.942 7.959 1.00 27.41 280 LEU A N 1
ATOM 2189 C CA . LEU A 1 282 ? 28.396 34.625 8.916 1.00 26.29 280 LEU A CA 1
ATOM 2190 C C . LEU A 1 282 ? 27.341 35.512 8.239 1.00 28.25 280 LEU A C 1
ATOM 2191 O O . LEU A 1 282 ? 26.206 35.621 8.697 1.00 26.12 280 LEU A O 1
ATOM 2196 N N . GLU A 1 283 ? 27.708 36.187 7.154 1.00 25.70 281 GLU A N 1
ATOM 2197 C CA . GLU A 1 283 ? 26.762 37.095 6.535 1.00 24.57 281 GLU A CA 1
ATOM 2198 C C . GLU A 1 283 ? 25.639 36.281 5.872 1.00 22.07 281 GLU A C 1
ATOM 2199 O O . GLU A 1 283 ? 24.461 36.675 5.879 1.00 25.61 281 GLU A O 1
ATOM 2205 N N . PHE A 1 284 ? 25.990 35.162 5.271 1.00 23.78 282 PHE A N 1
ATOM 2206 C CA . PHE A 1 284 ? 24.979 34.351 4.574 1.00 22.40 282 PHE A CA 1
ATOM 2207 C C . PHE A 1 284 ? 23.979 33.741 5.604 1.00 24.97 282 PHE A C 1
ATOM 2208 O O . PHE A 1 284 ? 22.758 33.685 5.395 1.00 25.07 282 PHE A O 1
ATOM 2216 N N . LEU A 1 285 ? 24.528 33.264 6.711 1.00 25.66 283 LEU A N 1
ATOM 2217 C CA . LEU A 1 285 ? 23.715 32.719 7.787 1.00 26.97 283 LEU A CA 1
ATOM 2218 C C . LEU A 1 285 ? 22.751 33.756 8.347 1.00 27.83 283 LEU A C 1
ATOM 2219 O O . LEU A 1 285 ? 21.576 33.476 8.539 1.00 27.53 283 LEU A O 1
ATOM 2224 N N . TYR A 1 286 ? 23.273 34.944 8.633 1.00 26.22 284 TYR A N 1
ATOM 2225 C CA . TYR A 1 286 ? 22.495 36.060 9.127 1.00 27.91 284 TYR A CA 1
ATOM 2226 C C . TYR A 1 286 ? 21.387 36.405 8.139 1.00 28.24 284 TYR A C 1
ATOM 2227 O O . TYR A 1 286 ? 20.225 36.511 8.518 1.00 27.40 284 TYR A O 1
ATOM 2236 N N . GLY A 1 287 ? 21.734 36.598 6.873 1.00 27.06 285 GLY A N 1
ATOM 2237 C CA . GLY A 1 287 ? 20.700 36.947 5.892 1.00 27.25 285 GLY A CA 1
ATOM 2238 C C . GLY A 1 287 ? 19.607 35.872 5.823 1.00 26.44 285 GLY A C 1
ATOM 2239 O O . GLY A 1 287 ? 18.438 36.186 5.742 1.00 26.57 285 GLY A O 1
ATOM 2240 N N . SER A 1 288 ? 19.984 34.600 5.888 1.00 24.88 286 SER A N 1
ATOM 2241 C CA . SER A 1 288 ? 19.016 33.511 5.757 1.00 28.45 286 SER A CA 1
ATOM 2242 C C . SER A 1 288 ? 18.130 33.383 6.974 1.00 27.63 286 SER A C 1
ATOM 2243 O O . SER A 1 288 ? 16.956 33.062 6.861 1.00 29.06 286 SER A O 1
ATOM 2246 N N . ILE A 1 289 ? 18.706 33.545 8.156 1.00 28.15 287 ILE A N 1
ATOM 2247 C CA . ILE A 1 289 ? 17.866 33.507 9.375 1.00 28.70 287 ILE A CA 1
ATOM 2248 C C . ILE A 1 289 ? 16.937 34.727 9.432 1.00 26.67 287 ILE A C 1
ATOM 2249 O O . ILE A 1 289 ? 15.737 34.620 9.753 1.00 27.54 287 ILE A O 1
ATOM 2254 N N . LYS A 1 290 ? 17.490 35.899 9.162 1.00 25.64 288 LYS A N 1
ATOM 2255 C CA . LYS A 1 290 ? 16.681 37.123 9.089 1.00 27.11 288 LYS A CA 1
ATOM 2256 C C . LYS A 1 290 ? 15.550 37.053 8.066 1.00 28.04 288 LYS A C 1
ATOM 2257 O O . LYS A 1 290 ? 14.458 37.604 8.293 1.00 31.82 288 LYS A O 1
ATOM 2263 N N . ALA A 1 291 ? 15.805 36.410 6.934 1.00 29.60 289 ALA A N 1
ATOM 2264 C CA . ALA A 1 291 ? 14.798 36.269 5.888 1.00 31.52 289 ALA A CA 1
ATOM 2265 C C . ALA A 1 291 ? 13.563 35.570 6.431 1.00 34.51 289 ALA A C 1
ATOM 2266 O O . ALA A 1 291 ? 12.461 35.804 5.962 1.00 34.63 289 ALA A O 1
ATOM 2268 N N . LEU A 1 292 ? 13.769 34.693 7.409 1.00 34.70 290 LEU A N 1
ATOM 2269 C CA . LEU A 1 292 ? 12.690 33.905 8.009 1.00 36.85 290 LEU A CA 1
ATOM 2270 C C . LEU A 1 292 ? 11.785 34.734 8.926 1.00 41.51 290 LEU A C 1
ATOM 2271 O O . LEU A 1 292 ? 10.652 34.329 9.208 1.00 39.06 290 LEU A O 1
ATOM 2276 N N . GLU A 1 293 ? 12.298 35.877 9.389 1.00 44.28 291 GLU A N 1
ATOM 2277 C CA . GLU A 1 293 ? 11.572 36.822 10.244 1.00 48.25 291 GLU A CA 1
ATOM 2278 C C . GLU A 1 293 ? 10.881 37.919 9.425 1.00 50.27 291 GLU A C 1
ATOM 2279 O O . GLU A 1 293 ? 10.237 37.664 8.392 1.00 51.53 291 GLU A O 1
ATOM 2285 N N . LEU B 1 3 ? -4.026 12.421 39.265 1.00 48.30 1 LEU B N 1
ATOM 2286 C CA . LEU B 1 3 ? -4.869 11.826 38.171 1.00 44.20 1 LEU B CA 1
ATOM 2287 C C . LEU B 1 3 ? -4.165 11.794 36.808 1.00 42.75 1 LEU B C 1
ATOM 2288 O O . LEU B 1 3 ? -3.479 12.738 36.417 1.00 43.92 1 LEU B O 1
ATOM 2293 N N . LYS B 1 4 ? -4.363 10.710 36.068 1.00 39.35 2 LYS B N 1
ATOM 2294 C CA . LYS B 1 4 ? -3.679 10.564 34.807 1.00 34.32 2 LYS B CA 1
ATOM 2295 C C . LYS B 1 4 ? -4.619 10.885 33.653 1.00 29.11 2 LYS B C 1
ATOM 2296 O O . LYS B 1 4 ? -5.677 10.311 33.531 1.00 27.41 2 LYS B O 1
ATOM 2302 N N . ILE B 1 5 ? -4.224 11.809 32.801 1.00 26.54 3 ILE B N 1
ATOM 2303 C CA . ILE B 1 5 ? -5.025 12.128 31.630 1.00 25.38 3 ILE B CA 1
ATOM 2304 C C . ILE B 1 5 ? -4.291 11.734 30.348 1.00 27.11 3 ILE B C 1
ATOM 2305 O O . ILE B 1 5 ? -3.087 11.983 30.187 1.00 27.74 3 ILE B O 1
ATOM 2310 N N . GLY B 1 6 ? -5.011 11.113 29.423 1.00 24.57 4 GLY B N 1
ATOM 2311 C CA . GLY B 1 6 ? -4.407 10.773 28.141 1.00 24.69 4 GLY B CA 1
ATOM 2312 C C . GLY B 1 6 ? -5.026 11.626 27.077 1.00 25.27 4 GLY B C 1
ATOM 2313 O O . GLY B 1 6 ? -6.248 11.828 27.041 1.00 28.61 4 GLY B O 1
ATOM 2314 N N . ILE B 1 7 ? -4.190 12.223 26.250 1.00 25.84 5 ILE B N 1
ATOM 2315 C CA . ILE B 1 7 ? -4.704 12.989 25.145 1.00 25.61 5 ILE B CA 1
ATOM 2316 C C . ILE B 1 7 ? -4.459 12.177 23.905 1.00 28.72 5 ILE B C 1
ATOM 2317 O O . ILE B 1 7 ? -3.291 11.874 23.578 1.00 29.53 5 ILE B O 1
ATOM 2322 N N . ILE B 1 8 ? -5.538 11.796 23.223 1.00 26.99 6 ILE B N 1
ATOM 2323 C CA . ILE B 1 8 ? -5.380 11.024 21.970 1.00 30.04 6 ILE B CA 1
ATOM 2324 C C . ILE B 1 8 ? -5.371 11.972 20.805 1.00 29.16 6 ILE B C 1
ATOM 2325 O O . ILE B 1 8 ? -6.362 12.632 20.524 1.00 31.89 6 ILE B O 1
ATOM 2330 N N . GLY B 1 9 ? -4.217 12.060 20.153 1.00 27.90 7 GLY B N 1
ATOM 2331 C CA . GLY B 1 9 ? -4.042 12.922 19.011 1.00 27.81 7 GLY B CA 1
ATOM 2332 C C . GLY B 1 9 ? -2.970 13.914 19.432 1.00 31.62 7 GLY B C 1
ATOM 2333 O O . GLY B 1 9 ? -3.055 14.464 20.527 1.00 31.44 7 GLY B O 1
ATOM 2334 N N . GLY B 1 10 ? -1.980 14.143 18.564 1.00 28.50 8 GLY B N 1
ATOM 2335 C CA . GLY B 1 10 ? -0.928 15.136 18.825 1.00 28.19 8 GLY B CA 1
ATOM 2336 C C . GLY B 1 10 ? -0.970 16.295 17.850 1.00 28.08 8 GLY B C 1
ATOM 2337 O O . GLY B 1 10 ? 0.071 16.877 17.518 1.00 29.94 8 GLY B O 1
ATOM 2338 N N . GLY B 1 11 ? -2.170 16.607 17.370 1.00 26.20 9 GLY B N 1
ATOM 2339 C CA . GLY B 1 11 ? -2.428 17.796 16.558 1.00 25.52 9 GLY B CA 1
ATOM 2340 C C . GLY B 1 11 ? -2.490 19.056 17.400 1.00 26.12 9 GLY B C 1
ATOM 2341 O O . GLY B 1 11 ? -2.229 19.018 18.599 1.00 28.22 9 GLY B O 1
ATOM 2342 N N . SER B 1 12 ? -2.829 20.181 16.786 1.00 25.07 10 SER B N 1
ATOM 2343 C CA . SER B 1 12 ? -2.914 21.455 17.488 1.00 25.68 10 SER B CA 1
ATOM 2344 C C . SER B 1 12 ? -3.791 21.432 18.742 1.00 28.13 10 SER B C 1
ATOM 2345 O O . SER B 1 12 ? -3.369 21.875 19.799 1.00 23.58 10 SER B O 1
ATOM 2348 N N . VAL B 1 13 ? -4.998 20.873 18.629 1.00 25.20 11 VAL B N 1
ATOM 2349 C CA . VAL B 1 13 ? -5.878 20.769 19.815 1.00 23.41 11 VAL B CA 1
ATOM 2350 C C . VAL B 1 13 ? -5.302 19.860 20.903 1.00 23.38 11 VAL B C 1
ATOM 2351 O O . VAL B 1 13 ? -5.348 20.192 22.113 1.00 23.54 11 VAL B O 1
ATOM 2355 N N . GLY B 1 14 ? -4.767 18.705 20.503 1.00 24.27 12 GLY B N 1
ATOM 2356 C CA . GLY B 1 14 ? -4.189 17.767 21.469 1.00 22.89 12 GLY B CA 1
ATOM 2357 C C . GLY B 1 14 ? -3.026 18.424 22.215 1.00 22.80 12 GLY B C 1
ATOM 2358 O O . GLY B 1 14 ? -2.887 18.259 23.411 1.00 22.58 12 GLY B O 1
ATOM 2359 N N . LEU B 1 15 ? -2.172 19.157 21.509 1.00 22.73 13 LEU B N 1
ATOM 2360 C CA . LEU B 1 15 ? -1.020 19.789 22.184 1.00 24.19 13 LEU B CA 1
ATOM 2361 C C . LEU B 1 15 ? -1.451 20.948 23.090 1.00 22.81 13 LEU B C 1
ATOM 2362 O O . LEU B 1 15 ? -0.899 21.156 24.186 1.00 22.46 13 LEU B O 1
ATOM 2367 N N . LEU B 1 16 ? -2.448 21.700 22.654 1.00 21.88 14 LEU B N 1
ATOM 2368 C CA . LEU B 1 16 ? -2.980 22.764 23.492 1.00 22.15 14 LEU B CA 1
ATOM 2369 C C . LEU B 1 16 ? -3.545 22.209 24.810 1.00 23.91 14 LEU B C 1
ATOM 2370 O O . LEU B 1 16 ? -3.273 22.728 25.903 1.00 22.04 14 LEU B O 1
ATOM 2375 N N . CYS B 1 17 ? -4.383 21.181 24.696 1.00 21.96 15 CYS B N 1
ATOM 2376 C CA . CYS B 1 17 ? -4.955 20.507 25.871 1.00 22.34 15 CYS B CA 1
ATOM 2377 C C . CYS B 1 17 ? -3.834 19.959 26.748 1.00 23.14 15 CYS B C 1
ATOM 2378 O O . CYS B 1 17 ? -3.896 20.071 27.966 1.00 20.66 15 CYS B O 1
ATOM 2381 N N . ALA B 1 18 ? -2.813 19.362 26.122 1.00 21.44 16 ALA B N 1
ATOM 2382 C CA . ALA B 1 18 ? -1.716 18.794 26.896 1.00 21.40 16 ALA B CA 1
ATOM 2383 C C . ALA B 1 18 ? -1.019 19.823 27.743 1.00 21.46 16 ALA B C 1
ATOM 2384 O O . ALA B 1 18 ? -0.733 19.545 28.910 1.00 22.25 16 ALA B O 1
ATOM 2386 N N . TYR B 1 19 ? -0.773 21.017 27.190 1.00 22.65 17 TYR B N 1
ATOM 2387 C CA . TYR B 1 19 ? -0.068 22.045 27.949 1.00 24.13 17 TYR B CA 1
ATOM 2388 C C . TYR B 1 19 ? -0.902 22.454 29.167 1.00 22.37 17 TYR B C 1
ATOM 2389 O O . TYR B 1 19 ? -0.418 22.405 30.327 1.00 23.42 17 TYR B O 1
ATOM 2398 N N . TYR B 1 20 ? -2.152 22.872 28.932 1.00 19.97 18 TYR B N 1
ATOM 2399 C CA . TYR B 1 20 ? -2.919 23.447 30.008 1.00 19.78 18 TYR B CA 1
ATOM 2400 C C . TYR B 1 20 ? -3.325 22.474 31.102 1.00 22.17 18 TYR B C 1
ATOM 2401 O O . TYR B 1 20 ? -3.438 22.857 32.289 1.00 20.32 18 TYR B O 1
ATOM 2410 N N . LEU B 1 21 ? -3.622 21.232 30.702 1.00 20.58 19 LEU B N 1
ATOM 2411 C CA . LEU B 1 21 ? -4.050 20.238 31.682 1.00 22.10 19 LEU B CA 1
ATOM 2412 C C . LEU B 1 21 ? -2.872 19.735 32.518 1.00 23.48 19 LEU B C 1
ATOM 2413 O O . LEU B 1 21 ? -3.031 19.366 33.700 1.00 21.11 19 LEU B O 1
ATOM 2418 N N . SER B 1 22 ? -1.682 19.727 31.918 1.00 22.32 20 SER B N 1
ATOM 2419 C CA . SER B 1 22 ? -0.484 19.334 32.662 1.00 24.22 20 SER B CA 1
ATOM 2420 C C . SER B 1 22 ? -0.156 20.308 33.821 1.00 27.52 20 SER B C 1
ATOM 2421 O O . SER B 1 22 ? 0.638 19.981 34.700 1.00 27.40 20 SER B O 1
ATOM 2424 N N . LEU B 1 23 ? -0.790 21.484 33.846 1.00 26.06 21 LEU B N 1
ATOM 2425 C CA . LEU B 1 23 ? -0.643 22.404 34.982 1.00 27.21 21 LEU B CA 1
ATOM 2426 C C . LEU B 1 23 ? -1.305 21.884 36.260 1.00 29.32 21 LEU B C 1
ATOM 2427 O O . LEU B 1 23 ? -1.043 22.395 37.355 1.00 28.03 21 LEU B O 1
ATOM 2432 N N . TYR B 1 24 ? -2.160 20.871 36.110 1.00 26.19 22 TYR B N 1
ATOM 2433 C CA . TYR B 1 24 ? -2.960 20.331 37.204 1.00 26.27 22 TYR B CA 1
ATOM 2434 C C . TYR B 1 24 ? -2.787 18.815 37.348 1.00 28.83 22 TYR B C 1
ATOM 2435 O O . TYR B 1 24 ? -2.896 18.277 38.460 1.00 27.54 22 TYR B O 1
ATOM 2444 N N . HIS B 1 25 ? -2.465 18.153 36.241 1.00 24.66 23 HIS B N 1
ATOM 2445 C CA . HIS B 1 25 ? -2.551 16.680 36.165 1.00 27.24 23 HIS B CA 1
ATOM 2446 C C . HIS B 1 25 ? -1.354 16.096 35.471 1.00 27.98 23 HIS B C 1
ATOM 2447 O O . HIS B 1 25 ? -0.666 16.812 34.782 1.00 28.52 23 HIS B O 1
ATOM 2454 N N . ASP B 1 26 ? -1.135 14.795 35.652 1.00 30.01 24 ASP B N 1
ATOM 2455 C CA . ASP B 1 26 ? -0.171 13.978 34.891 1.00 32.14 24 ASP B CA 1
ATOM 2456 C C . ASP B 1 26 ? -0.681 13.677 33.485 1.00 28.90 24 ASP B C 1
ATOM 2457 O O . ASP B 1 26 ? -1.593 12.893 33.329 1.00 27.43 24 ASP B O 1
ATOM 2462 N N . VAL B 1 27 ? -0.074 14.258 32.460 1.00 26.99 25 VAL B N 1
ATOM 2463 C CA . VAL B 1 27 ? -0.588 14.109 31.082 1.00 27.82 25 VAL B CA 1
ATOM 2464 C C . VAL B 1 27 ? 0.308 13.258 30.201 1.00 28.36 25 VAL B C 1
ATOM 2465 O O . VAL B 1 27 ? 1.549 13.352 30.270 1.00 27.30 25 VAL B O 1
ATOM 2469 N N . THR B 1 28 ? -0.325 12.431 29.372 1.00 29.63 26 THR B N 1
ATOM 2470 C CA . THR B 1 28 ? 0.383 11.639 28.373 1.00 29.25 26 THR B CA 1
ATOM 2471 C C . THR B 1 28 ? -0.257 11.884 27.052 1.00 27.91 26 THR B C 1
ATOM 2472 O O . THR B 1 28 ? -1.477 11.780 26.931 1.00 28.11 26 THR B O 1
ATOM 2476 N N . VAL B 1 29 ? 0.541 12.272 26.058 1.00 26.08 27 VAL B N 1
ATOM 2477 C CA . VAL B 1 29 ? 0.013 12.394 24.692 1.00 25.71 27 VAL B CA 1
ATOM 2478 C C . VAL B 1 29 ? 0.152 11.059 23.974 1.00 29.51 27 VAL B C 1
ATOM 2479 O O . VAL B 1 29 ? 1.275 10.525 23.833 1.00 30.02 27 VAL B O 1
ATOM 2483 N N . VAL B 1 30 ? -0.980 10.515 23.542 1.00 30.31 28 VAL B N 1
ATOM 2484 C CA . VAL B 1 30 ? -0.997 9.252 22.787 1.00 32.04 28 VAL B CA 1
ATOM 2485 C C . VAL B 1 30 ? -1.013 9.590 21.303 1.00 30.96 28 VAL B C 1
ATOM 2486 O O . VAL B 1 30 ? -1.958 10.188 20.779 1.00 28.97 28 VAL B O 1
ATOM 2490 N N . THR B 1 31 ? 0.081 9.269 20.615 1.00 33.11 29 THR B N 1
ATOM 2491 C CA . THR B 1 31 ? 0.181 9.658 19.216 1.00 34.13 29 THR B CA 1
ATOM 2492 C C . THR B 1 31 ? 0.480 8.473 18.305 1.00 38.36 29 THR B C 1
ATOM 2493 O O . THR B 1 31 ? 0.993 7.445 18.762 1.00 38.79 29 THR B O 1
ATOM 2497 N N A ARG B 1 32 ? 0.164 8.641 17.018 0.50 39.19 30 ARG B N 1
ATOM 2498 N N B ARG B 1 32 ? 0.131 8.613 17.030 0.50 39.38 30 ARG B N 1
ATOM 2499 C CA A ARG B 1 32 ? 0.355 7.604 15.993 0.50 42.34 30 ARG B CA 1
ATOM 2500 C CA B ARG B 1 32 ? 0.387 7.563 16.052 0.50 42.69 30 ARG B CA 1
ATOM 2501 C C A ARG B 1 32 ? 1.778 7.572 15.445 0.50 42.70 30 ARG B C 1
ATOM 2502 C C B ARG B 1 32 ? 1.882 7.469 15.778 0.50 43.23 30 ARG B C 1
ATOM 2503 O O A ARG B 1 32 ? 2.174 6.609 14.773 0.50 43.05 30 ARG B O 1
ATOM 2504 O O B ARG B 1 32 ? 2.434 6.366 15.648 0.50 44.28 30 ARG B O 1
ATOM 2519 N N . ARG B 1 33 ? 2.538 8.629 15.719 1.00 42.49 31 ARG B N 1
ATOM 2520 C CA . ARG B 1 33 ? 3.934 8.692 15.276 1.00 42.95 31 ARG B CA 1
ATOM 2521 C C . ARG B 1 33 ? 4.986 8.583 16.365 1.00 41.46 31 ARG B C 1
ATOM 2522 O O . ARG B 1 33 ? 5.124 9.463 17.245 1.00 35.79 31 ARG B O 1
ATOM 2530 N N . GLN B 1 34 ? 5.742 7.490 16.279 1.00 39.72 32 GLN B N 1
ATOM 2531 C CA . GLN B 1 34 ? 6.835 7.228 17.189 1.00 41.49 32 GLN B CA 1
ATOM 2532 C C . GLN B 1 34 ? 7.750 8.440 17.270 1.00 40.10 32 GLN B C 1
ATOM 2533 O O . GLN B 1 34 ? 8.323 8.728 18.327 1.00 39.75 32 GLN B O 1
ATOM 2539 N N . GLU B 1 35 ? 7.890 9.138 16.154 1.00 38.22 33 GLU B N 1
ATOM 2540 C CA . GLU B 1 35 ? 8.776 10.271 16.142 1.00 41.37 33 GLU B CA 1
ATOM 2541 C C . GLU B 1 35 ? 8.235 11.392 17.032 1.00 39.83 33 GLU B C 1
ATOM 2542 O O . GLU B 1 35 ? 9.005 12.027 17.768 1.00 36.87 33 GLU B O 1
ATOM 2548 N N . GLN B 1 36 ? 6.921 11.625 16.977 1.00 36.37 34 GLN B N 1
ATOM 2549 C CA . GLN B 1 36 ? 6.309 12.627 17.871 1.00 35.31 34 GLN B CA 1
ATOM 2550 C C . GLN B 1 36 ? 6.409 12.219 19.323 1.00 33.59 34 GLN B C 1
ATOM 2551 O O . GLN B 1 36 ? 6.764 13.021 20.179 1.00 34.61 34 GLN B O 1
ATOM 2557 N N . ALA B 1 37 ? 6.029 10.983 19.625 1.00 35.93 35 ALA B N 1
ATOM 2558 C CA . ALA B 1 37 ? 6.128 10.475 20.988 1.00 35.03 35 ALA B CA 1
ATOM 2559 C C . ALA B 1 37 ? 7.526 10.690 21.584 1.00 37.77 35 ALA B C 1
ATOM 2560 O O . ALA B 1 37 ? 7.678 11.208 22.709 1.00 33.88 35 ALA B O 1
ATOM 2562 N N . ALA B 1 38 ? 8.550 10.285 20.824 1.00 38.16 36 ALA B N 1
ATOM 2563 C CA . ALA B 1 38 ? 9.940 10.403 21.286 1.00 36.29 36 ALA B CA 1
ATOM 2564 C C . ALA B 1 38 ? 10.271 11.859 21.563 1.00 35.56 36 ALA B C 1
ATOM 2565 O O . ALA B 1 38 ? 10.912 12.178 22.565 1.00 35.87 36 ALA B O 1
ATOM 2567 N N . ALA B 1 39 ? 9.814 12.744 20.675 1.00 35.10 37 ALA B N 1
ATOM 2568 C CA . ALA B 1 39 ? 10.142 14.159 20.788 1.00 34.21 37 ALA B CA 1
ATOM 2569 C C . ALA B 1 39 ? 9.489 14.772 22.032 1.00 34.45 37 ALA B C 1
ATOM 2570 O O . ALA B 1 39 ? 10.105 15.568 22.746 1.00 30.52 37 ALA B O 1
ATOM 2572 N N . ILE B 1 40 ? 8.250 14.380 22.312 1.00 31.32 38 ILE B N 1
ATOM 2573 C CA . ILE B 1 40 ? 7.574 14.928 23.486 1.00 29.68 38 ILE B CA 1
ATOM 2574 C C . ILE B 1 40 ? 8.237 14.351 24.709 1.00 33.66 38 ILE B C 1
ATOM 2575 O O . ILE B 1 40 ? 8.499 15.049 25.681 1.00 29.63 38 ILE B O 1
ATOM 2580 N N . GLN B 1 41 ? 8.538 13.063 24.642 1.00 33.73 39 GLN B N 1
ATOM 2581 C CA . GLN B 1 41 ? 9.201 12.383 25.748 1.00 40.57 39 GLN B CA 1
ATOM 2582 C C . GLN B 1 41 ? 10.509 13.079 26.083 1.00 40.23 39 GLN B C 1
ATOM 2583 O O . GLN B 1 41 ? 10.875 13.186 27.245 1.00 43.90 39 GLN B O 1
ATOM 2589 N N . SER B 1 42 ? 11.212 13.570 25.067 1.00 40.27 40 SER B N 1
ATOM 2590 C CA . SER B 1 42 ? 12.460 14.283 25.307 1.00 41.92 40 SER B CA 1
ATOM 2591 C C . SER B 1 42 ? 12.275 15.749 25.711 1.00 42.15 40 SER B C 1
ATOM 2592 O O . SER B 1 42 ? 12.977 16.243 26.592 1.00 43.52 40 SER B O 1
ATOM 2595 N N . GLU B 1 43 ? 11.336 16.451 25.083 1.00 41.29 41 GLU B N 1
ATOM 2596 C CA . GLU B 1 43 ? 11.257 17.911 25.236 1.00 40.49 41 GLU B CA 1
ATOM 2597 C C . GLU B 1 43 ? 10.030 18.432 25.998 1.00 39.40 41 GLU B C 1
ATOM 2598 O O . GLU B 1 43 ? 10.000 19.582 26.408 1.00 39.55 41 GLU B O 1
ATOM 2604 N N . GLY B 1 44 ? 9.021 17.598 26.185 1.00 35.80 42 GLY B N 1
ATOM 2605 C CA . GLY B 1 44 ? 7.740 18.073 26.710 1.00 34.11 42 GLY B CA 1
ATOM 2606 C C . GLY B 1 44 ? 7.024 18.873 25.651 1.00 30.00 42 GLY B C 1
ATOM 2607 O O . GLY B 1 44 ? 7.353 18.769 24.475 1.00 36.28 42 GLY B O 1
ATOM 2608 N N . ILE B 1 45 ? 6.061 19.685 26.050 1.00 28.41 43 ILE B N 1
ATOM 2609 C CA . ILE B 1 45 ? 5.301 20.541 25.103 1.00 27.99 43 ILE B CA 1
ATOM 2610 C C . ILE B 1 45 ? 5.564 22.034 25.258 1.00 27.10 43 ILE B C 1
ATOM 2611 O O . ILE B 1 45 ? 5.563 22.564 26.379 1.00 25.41 43 ILE B O 1
ATOM 2616 N N . ARG B 1 46 ? 5.802 22.716 24.130 1.00 26.50 44 ARG B N 1
ATOM 2617 C CA . ARG B 1 46 ? 6.049 24.159 24.135 1.00 26.24 44 ARG B CA 1
ATOM 2618 C C . ARG B 1 46 ? 4.800 24.898 23.747 1.00 25.02 44 ARG B C 1
ATOM 2619 O O . ARG B 1 46 ? 4.195 24.629 22.693 1.00 24.99 44 ARG B O 1
ATOM 2627 N N . LEU B 1 47 ? 4.384 25.833 24.572 1.00 23.25 45 LEU B N 1
ATOM 2628 C CA . LEU B 1 47 ? 3.217 26.638 24.192 1.00 25.18 45 LEU B CA 1
ATOM 2629 C C . LEU B 1 47 ? 3.700 28.043 23.931 1.00 26.24 45 LEU B C 1
ATOM 2630 O O . LEU B 1 47 ? 4.510 28.551 24.704 1.00 25.42 45 LEU B O 1
ATOM 2635 N N . TYR B 1 48 ? 3.224 28.648 22.840 1.00 22.11 46 TYR B N 1
ATOM 2636 C CA . TYR B 1 48 ? 3.448 30.053 22.579 1.00 26.50 46 TYR B CA 1
ATOM 2637 C C . TYR B 1 48 ? 2.136 30.795 22.729 1.00 29.19 46 TYR B C 1
ATOM 2638 O O . TYR B 1 48 ? 1.066 30.284 22.376 1.00 29.81 46 TYR B O 1
ATOM 2647 N N . LYS B 1 49 ? 2.226 31.974 23.328 1.00 29.56 47 LYS B N 1
ATOM 2648 C CA . LYS B 1 49 ? 1.082 32.785 23.572 1.00 31.97 47 LYS B CA 1
ATOM 2649 C C . LYS B 1 49 ? 1.558 34.232 23.509 1.00 36.16 47 LYS B C 1
ATOM 2650 O O . LYS B 1 49 ? 2.360 34.695 24.340 1.00 36.42 47 LYS B O 1
ATOM 2656 N N . GLY B 1 50 ? 1.087 34.941 22.491 1.00 37.50 48 GLY B N 1
ATOM 2657 C CA . GLY B 1 50 ? 1.566 36.287 22.240 1.00 38.62 48 GLY B CA 1
ATOM 2658 C C . GLY B 1 50 ? 3.046 36.134 21.970 1.00 39.59 48 GLY B C 1
ATOM 2659 O O . GLY B 1 50 ? 3.473 35.269 21.207 1.00 39.48 48 GLY B O 1
ATOM 2660 N N . GLY B 1 51 ? 3.857 36.936 22.637 1.00 40.95 49 GLY B N 1
ATOM 2661 C CA . GLY B 1 51 ? 5.289 36.845 22.398 1.00 42.71 49 GLY B CA 1
ATOM 2662 C C . GLY B 1 51 ? 5.947 35.706 23.162 1.00 42.79 49 GLY B C 1
ATOM 2663 O O . GLY B 1 51 ? 7.088 35.335 22.855 1.00 46.43 49 GLY B O 1
ATOM 2664 N N . GLU B 1 52 ? 5.206 35.118 24.106 1.00 39.26 50 GLU B N 1
ATOM 2665 C CA . GLU B 1 52 ? 5.790 34.361 25.218 1.00 34.74 50 GLU B CA 1
ATOM 2666 C C . GLU B 1 52 ? 5.740 32.868 25.011 1.00 32.65 50 GLU B C 1
ATOM 2667 O O . GLU B 1 52 ? 4.780 32.363 24.437 1.00 29.16 50 GLU B O 1
ATOM 2673 N N . GLU B 1 53 ? 6.772 32.174 25.497 1.00 28.45 51 GLU B N 1
ATOM 2674 C CA . GLU B 1 53 ? 6.885 30.734 25.384 1.00 27.93 51 GLU B CA 1
ATOM 2675 C C . GLU B 1 53 ? 6.946 30.111 26.798 1.00 27.55 51 GLU B C 1
ATOM 2676 O O . GLU B 1 53 ? 7.562 30.658 27.716 1.00 24.70 51 GLU B O 1
ATOM 2682 N N . PHE B 1 54 ? 6.304 28.957 26.938 1.00 23.11 52 PHE B N 1
ATOM 2683 C CA . PHE B 1 54 ? 6.243 28.201 28.188 1.00 24.76 52 PHE B CA 1
ATOM 2684 C C . PHE B 1 54 ? 6.425 26.754 27.806 1.00 25.46 52 PHE B C 1
ATOM 2685 O O . PHE B 1 54 ? 6.103 26.370 26.655 1.00 27.53 52 PHE B O 1
ATOM 2693 N N . ARG B 1 55 ? 6.880 25.938 28.756 1.00 25.17 53 ARG B N 1
ATOM 2694 C CA . ARG B 1 55 ? 7.099 24.504 28.503 1.00 27.54 53 ARG B CA 1
ATOM 2695 C C . ARG B 1 55 ? 6.457 23.649 29.585 1.00 30.02 53 ARG B C 1
ATOM 2696 O O . ARG B 1 55 ? 6.595 23.940 30.777 1.00 29.04 53 ARG B O 1
ATOM 2704 N N . ALA B 1 56 ? 5.746 22.605 29.181 1.00 27.53 54 ALA B N 1
ATOM 2705 C CA . ALA B 1 56 ? 5.103 21.717 30.141 1.00 28.23 54 ALA B CA 1
ATOM 2706 C C . ALA B 1 56 ? 5.752 20.346 30.025 1.00 29.57 54 ALA B C 1
ATOM 2707 O O . ALA B 1 56 ? 6.077 19.886 28.927 1.00 28.19 54 ALA B O 1
ATOM 2709 N N . ASP B 1 57 ? 5.957 19.686 31.153 1.00 31.12 55 ASP B N 1
ATOM 2710 C CA . ASP B 1 57 ? 6.451 18.330 31.064 1.00 37.82 55 ASP B CA 1
ATOM 2711 C C . ASP B 1 57 ? 5.252 17.476 30.718 1.00 35.83 55 ASP B C 1
ATOM 2712 O O . ASP B 1 57 ? 4.194 17.629 31.277 1.00 40.14 55 ASP B O 1
ATOM 2717 N N . CYS B 1 58 ? 5.421 16.575 29.784 1.00 37.08 56 CYS B N 1
ATOM 2718 C CA . CYS B 1 58 ? 4.313 15.779 29.338 1.00 35.57 56 CYS B CA 1
ATOM 2719 C C . CYS B 1 58 ? 4.915 14.448 28.919 1.00 35.64 56 CYS B C 1
ATOM 2720 O O . CYS B 1 58 ? 5.986 14.449 28.300 1.00 32.19 56 CYS B O 1
ATOM 2723 N N . SER B 1 59 ? 4.260 13.332 29.250 1.00 32.56 57 SER B N 1
ATOM 2724 C CA . SER B 1 59 ? 4.680 12.040 28.698 1.00 34.05 57 SER B CA 1
ATOM 2725 C C . SER B 1 59 ? 4.077 11.859 27.319 1.00 32.31 57 SER B C 1
ATOM 2726 O O . SER B 1 59 ? 3.173 12.614 26.925 1.00 29.52 57 SER B O 1
ATOM 2729 N N . ALA B 1 60 ? 4.580 10.869 26.582 1.00 29.13 58 ALA B N 1
ATOM 2730 C CA . ALA B 1 60 ? 3.985 10.442 25.304 1.00 30.25 58 ALA B CA 1
ATOM 2731 C C . ALA B 1 60 ? 4.159 8.927 25.140 1.00 33.71 58 ALA B C 1
ATOM 2732 O O . ALA B 1 60 ? 4.956 8.309 25.871 1.00 35.56 58 ALA B O 1
ATOM 2734 N N . ASP B 1 61 ? 3.450 8.350 24.163 1.00 34.57 59 ASP B N 1
ATOM 2735 C CA . ASP B 1 61 ? 3.419 6.892 23.939 1.00 35.15 59 ASP B CA 1
ATOM 2736 C C . ASP B 1 61 ? 2.686 6.734 22.616 1.00 37.68 59 ASP B C 1
ATOM 2737 O O . ASP B 1 61 ? 2.019 7.676 22.174 1.00 37.87 59 ASP B O 1
ATOM 2742 N N . THR B 1 62 ? 2.830 5.577 21.954 1.00 36.89 60 THR B N 1
ATOM 2743 C CA . THR B 1 62 ? 2.138 5.344 20.683 1.00 36.02 60 THR B CA 1
ATOM 2744 C C . THR B 1 62 ? 0.939 4.433 20.884 1.00 35.93 60 THR B C 1
ATOM 2745 O O . THR B 1 62 ? 0.199 4.160 19.945 1.00 38.57 60 THR B O 1
ATOM 2749 N N . SER B 1 63 ? 0.764 3.949 22.100 1.00 34.52 61 SER B N 1
ATOM 2750 C CA . SER B 1 63 ? -0.448 3.243 22.443 1.00 37.29 61 SER B CA 1
ATOM 2751 C C . SER B 1 63 ? -0.791 3.467 23.922 1.00 35.37 61 SER B C 1
ATOM 2752 O O . SER B 1 63 ? -0.023 4.075 24.642 1.00 35.47 61 SER B O 1
ATOM 2755 N N . ILE B 1 64 ? -1.940 2.977 24.374 1.00 36.08 62 ILE B N 1
ATOM 2756 C CA . ILE B 1 64 ? -2.377 3.189 25.749 1.00 37.05 62 ILE B CA 1
ATOM 2757 C C . ILE B 1 64 ? -1.869 2.110 26.713 1.00 40.02 62 ILE B C 1
ATOM 2758 O O . ILE B 1 64 ? -2.279 0.944 26.653 1.00 40.48 62 ILE B O 1
ATOM 2763 N N . ASN B 1 65 ? -1.004 2.509 27.635 1.00 39.84 63 ASN B N 1
ATOM 2764 C CA . ASN B 1 65 ? -0.317 1.559 28.501 1.00 40.35 63 ASN B CA 1
ATOM 2765 C C . ASN B 1 65 ? -0.494 1.823 29.997 1.00 41.37 63 ASN B C 1
ATOM 2766 O O . ASN B 1 65 ? 0.114 1.150 30.831 1.00 40.83 63 ASN B O 1
ATOM 2771 N N . SER B 1 66 ? -1.337 2.809 30.326 1.00 40.52 64 SER B N 1
ATOM 2772 C CA . SER B 1 66 ? -1.687 3.155 31.706 1.00 38.76 64 SER B CA 1
ATOM 2773 C C . SER B 1 66 ? -3.200 3.130 31.859 1.00 37.45 64 SER B C 1
ATOM 2774 O O . SER B 1 66 ? -3.931 3.129 30.859 1.00 35.32 64 SER B O 1
ATOM 2777 N N . ASP B 1 67 ? -3.671 3.140 33.109 1.00 38.17 65 ASP B N 1
ATOM 2778 C CA . ASP B 1 67 ? -5.099 3.290 33.412 1.00 39.02 65 ASP B CA 1
ATOM 2779 C C . ASP B 1 67 ? -5.420 4.763 33.535 1.00 34.56 65 ASP B C 1
ATOM 2780 O O . ASP B 1 67 ? -5.232 5.337 34.612 1.00 37.78 65 ASP B O 1
ATOM 2785 N N . PHE B 1 68 ? -5.851 5.397 32.445 1.00 33.07 66 PHE B N 1
ATOM 2786 C CA . PHE B 1 68 ? -6.080 6.851 32.489 1.00 31.14 66 PHE B CA 1
ATOM 2787 C C . PHE B 1 68 ? -7.416 7.178 33.106 1.00 31.07 66 PHE B C 1
ATOM 2788 O O . PHE B 1 68 ? -8.384 6.492 32.848 1.00 29.44 66 PHE B O 1
ATOM 2796 N N . ASP B 1 69 ? -7.483 8.257 33.884 1.00 29.88 67 ASP B N 1
ATOM 2797 C CA . ASP B 1 69 ? -8.759 8.643 34.479 1.00 30.27 67 ASP B CA 1
ATOM 2798 C C . ASP B 1 69 ? -9.653 9.325 33.466 1.00 29.81 67 ASP B C 1
ATOM 2799 O O . ASP B 1 69 ? -10.887 9.333 33.589 1.00 28.68 67 ASP B O 1
ATOM 2804 N N . LEU B 1 70 ? -9.026 9.882 32.442 1.00 27.30 68 LEU B N 1
ATOM 2805 C CA . LEU B 1 70 ? -9.760 10.492 31.369 1.00 25.06 68 LEU B CA 1
ATOM 2806 C C . LEU B 1 70 ? -8.914 10.375 30.139 1.00 24.57 68 LEU B C 1
ATOM 2807 O O . LEU B 1 70 ? -7.712 10.532 30.213 1.00 22.40 68 LEU B O 1
ATOM 2812 N N . LEU B 1 71 ? -9.567 10.147 29.016 1.00 25.37 69 LEU B N 1
ATOM 2813 C CA . LEU B 1 71 ? -8.951 10.169 27.711 1.00 26.95 69 LEU B CA 1
ATOM 2814 C C . LEU B 1 71 ? -9.640 11.267 26.923 1.00 25.14 69 LEU B C 1
ATOM 2815 O O . LEU B 1 71 ? -10.864 11.319 26.860 1.00 28.39 69 LEU B O 1
ATOM 2820 N N . VAL B 1 72 ? -8.864 12.198 26.384 1.00 22.29 70 VAL B N 1
ATOM 2821 C CA . VAL B 1 72 ? -9.428 13.253 25.559 1.00 20.41 70 VAL B CA 1
ATOM 2822 C C . VAL B 1 72 ? -9.106 12.979 24.113 1.00 22.82 70 VAL B C 1
ATOM 2823 O O . VAL B 1 72 ? -7.932 12.939 23.754 1.00 25.34 70 VAL B O 1
ATOM 2827 N N . VAL B 1 73 ? -10.137 12.790 23.296 1.00 22.03 71 VAL B N 1
ATOM 2828 C CA . VAL B 1 73 ? -9.983 12.475 21.864 1.00 23.49 71 VAL B CA 1
ATOM 2829 C C . VAL B 1 73 ? -10.093 13.694 20.972 1.00 23.16 71 VAL B C 1
ATOM 2830 O O . VAL B 1 73 ? -11.118 14.351 20.910 1.00 24.93 71 VAL B O 1
ATOM 2834 N N . THR B 1 74 ? -9.010 13.969 20.261 1.00 26.32 72 THR B N 1
ATOM 2835 C CA . THR B 1 74 ? -8.861 15.188 19.513 1.00 30.28 72 THR B CA 1
ATOM 2836 C C . THR B 1 74 ? -8.529 14.856 18.051 1.00 33.09 72 THR B C 1
ATOM 2837 O O . THR B 1 74 ? -8.207 15.760 17.282 1.00 34.80 72 THR B O 1
ATOM 2841 N N . VAL B 1 75 ? -8.642 13.580 17.649 1.00 35.29 73 VAL B N 1
ATOM 2842 C CA . VAL B 1 75 ? -8.287 13.188 16.256 1.00 39.82 73 VAL B CA 1
ATOM 2843 C C . VAL B 1 75 ? -9.327 13.654 15.236 1.00 41.01 73 VAL B C 1
ATOM 2844 O O . VAL B 1 75 ? -10.453 13.968 15.595 1.00 41.76 73 VAL B O 1
ATOM 2848 N N . LYS B 1 76 ? -8.949 13.714 13.961 1.00 44.36 74 LYS B N 1
ATOM 2849 C CA . LYS B 1 76 ? -9.920 14.096 12.939 1.00 45.93 74 LYS B CA 1
ATOM 2850 C C . LYS B 1 76 ? -10.695 12.842 12.490 1.00 47.21 74 LYS B C 1
ATOM 2851 O O . LYS B 1 76 ? -10.301 11.713 12.811 1.00 42.86 74 LYS B O 1
ATOM 2857 N N . GLN B 1 77 ? -11.781 13.047 11.744 1.00 48.09 75 GLN B N 1
ATOM 2858 C CA . GLN B 1 77 ? -12.718 11.976 11.412 1.00 50.38 75 GLN B CA 1
ATOM 2859 C C . GLN B 1 77 ? -12.054 10.831 10.664 1.00 50.96 75 GLN B C 1
ATOM 2860 O O . GLN B 1 77 ? -12.457 9.676 10.785 1.00 50.61 75 GLN B O 1
ATOM 2866 N N . HIS B 1 78 ? -11.047 11.173 9.876 1.00 51.69 76 HIS B N 1
ATOM 2867 C CA . HIS B 1 78 ? -10.226 10.200 9.190 1.00 51.35 76 HIS B CA 1
ATOM 2868 C C . HIS B 1 78 ? -9.677 9.159 10.187 1.00 51.17 76 HIS B C 1
ATOM 2869 O O . HIS B 1 78 ? -9.604 7.963 9.888 1.00 51.93 76 HIS B O 1
ATOM 2872 N N . GLN B 1 79 ? -9.373 9.628 11.395 1.00 48.77 77 GLN B N 1
ATOM 2873 C CA A GLN B 1 79 ? -8.640 8.817 12.360 0.50 47.81 77 GLN B CA 1
ATOM 2874 C CA B GLN B 1 79 ? -8.624 8.873 12.383 0.50 47.03 77 GLN B CA 1
ATOM 2875 C C . GLN B 1 79 ? -9.498 8.198 13.450 1.00 46.94 77 GLN B C 1
ATOM 2876 O O . GLN B 1 79 ? -8.977 7.483 14.320 1.00 45.36 77 GLN B O 1
ATOM 2887 N N . LEU B 1 80 ? -10.808 8.427 13.396 1.00 44.31 78 LEU B N 1
ATOM 2888 C CA . LEU B 1 80 ? -11.673 8.009 14.513 1.00 43.98 78 LEU B CA 1
ATOM 2889 C C . LEU B 1 80 ? -11.924 6.511 14.674 1.00 44.71 78 LEU B C 1
ATOM 2890 O O . LEU B 1 80 ? -11.924 5.977 15.794 1.00 42.16 78 LEU B O 1
ATOM 2895 N N . GLN B 1 81 ? -12.149 5.817 13.567 1.00 43.20 79 GLN B N 1
ATOM 2896 C CA . GLN B 1 81 ? -12.443 4.412 13.676 1.00 44.24 79 GLN B CA 1
ATOM 2897 C C . GLN B 1 81 ? -11.293 3.640 14.325 1.00 41.98 79 GLN B C 1
ATOM 2898 O O . GLN B 1 81 ? -11.532 2.786 15.163 1.00 41.84 79 GLN B O 1
ATOM 2904 N N . SER B 1 82 ? -10.050 3.953 13.967 1.00 43.44 80 SER B N 1
ATOM 2905 C CA . SER B 1 82 ? -8.911 3.281 14.607 1.00 42.06 80 SER B CA 1
ATOM 2906 C C . SER B 1 82 ? -8.869 3.557 16.115 1.00 40.75 80 SER B C 1
ATOM 2907 O O . SER B 1 82 ? -8.532 2.691 16.937 1.00 40.37 80 SER B O 1
ATOM 2910 N N . VAL B 1 83 ? -9.232 4.773 16.495 1.00 36.70 81 VAL B N 1
ATOM 2911 C CA . VAL B 1 83 ? -9.315 5.088 17.917 1.00 34.40 81 VAL B CA 1
ATOM 2912 C C . VAL B 1 83 ? -10.397 4.280 18.639 1.00 32.10 81 VAL B C 1
ATOM 2913 O O . VAL B 1 83 ? -10.170 3.785 19.720 1.00 32.78 81 VAL B O 1
ATOM 2917 N N . PHE B 1 84 ? -11.583 4.140 18.063 1.00 34.23 82 PHE B N 1
ATOM 2918 C CA . PHE B 1 84 ? -12.602 3.324 18.734 1.00 35.90 82 PHE B CA 1
ATOM 2919 C C . PHE B 1 84 ? -12.085 1.910 19.061 1.00 35.66 82 PHE B C 1
ATOM 2920 O O . PHE B 1 84 ? -12.337 1.356 20.142 1.00 34.37 82 PHE B O 1
ATOM 2928 N N . SER B 1 85 ? -11.372 1.332 18.098 1.00 38.23 83 SER B N 1
ATOM 2929 C CA . SER B 1 85 ? -10.862 -0.030 18.210 1.00 39.67 83 SER B CA 1
ATOM 2930 C C . SER B 1 85 ? -9.885 -0.124 19.366 1.00 36.87 83 SER B C 1
ATOM 2931 O O . SER B 1 85 ? -9.950 -1.064 20.151 1.00 39.75 83 SER B O 1
ATOM 2934 N N . SER B 1 86 ? -8.977 0.850 19.462 1.00 37.99 84 SER B N 1
ATOM 2935 C CA . SER B 1 86 ? -8.029 0.927 20.585 1.00 35.32 84 SER B CA 1
ATOM 2936 C C . SER B 1 86 ? -8.717 1.039 21.935 1.00 33.19 84 SER B C 1
ATOM 2937 O O . SER B 1 86 ? -8.284 0.440 22.938 1.00 35.34 84 SER B O 1
ATOM 2940 N N . LEU B 1 87 ? -9.785 1.840 21.966 1.00 34.12 85 LEU B N 1
ATOM 2941 C CA . LEU B 1 87 ? -10.490 2.158 23.200 1.00 32.60 85 LEU B CA 1
ATOM 2942 C C . LEU B 1 87 ? -11.320 0.960 23.615 1.00 33.75 85 LEU B C 1
ATOM 2943 O O . LEU B 1 87 ? -11.616 0.802 24.768 1.00 35.06 85 LEU B O 1
ATOM 2948 N N . GLU B 1 88 ? -11.711 0.140 22.642 1.00 37.15 86 GLU B N 1
ATOM 2949 C CA . GLU B 1 88 ? -12.394 -1.113 22.936 1.00 40.22 86 GLU B CA 1
ATOM 2950 C C . GLU B 1 88 ? -11.496 -2.106 23.666 1.00 41.55 86 GLU B C 1
ATOM 2951 O O . GLU B 1 88 ? -11.984 -2.967 24.402 1.00 45.26 86 GLU B O 1
ATOM 2957 N N . ARG B 1 89 ? -10.186 -1.939 23.532 1.00 40.74 87 ARG B N 1
ATOM 2958 C CA . ARG B 1 89 ? -9.229 -2.871 24.108 1.00 41.99 87 ARG B CA 1
ATOM 2959 C C . ARG B 1 89 ? -8.744 -2.475 25.505 1.00 42.82 87 ARG B C 1
ATOM 2960 O O . ARG B 1 89 ? -7.785 -3.065 26.030 1.00 43.41 87 ARG B O 1
ATOM 2968 N N . ILE B 1 90 ? -9.379 -1.465 26.108 1.00 39.40 88 ILE B N 1
ATOM 2969 C CA . ILE B 1 90 ? -8.961 -1.021 27.439 1.00 35.39 88 ILE B CA 1
ATOM 2970 C C . ILE B 1 90 ? -10.109 -1.087 28.444 1.00 35.84 88 ILE B C 1
ATOM 2971 O O . ILE B 1 90 ? -11.270 -1.182 28.062 1.00 36.99 88 ILE B O 1
ATOM 2976 N N . GLY B 1 91 ? -9.770 -1.017 29.726 1.00 34.94 89 GLY B N 1
ATOM 2977 C CA . GLY B 1 91 ? -10.727 -1.065 30.800 1.00 37.10 89 GLY B CA 1
ATOM 2978 C C . GLY B 1 91 ? -11.570 0.200 30.840 1.00 39.95 89 GLY B C 1
ATOM 2979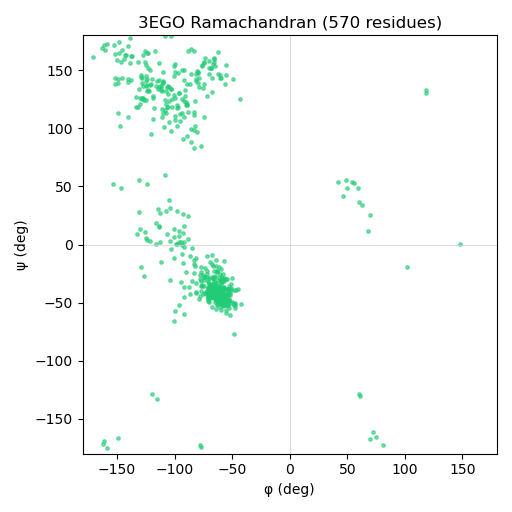 O O . GLY B 1 91 ? -11.097 1.283 30.512 1.00 38.72 89 GLY B O 1
ATOM 2980 N N . LYS B 1 92 ? -12.825 0.038 31.243 1.00 40.16 90 LYS B N 1
ATOM 2981 C CA . LYS B 1 92 ? -13.815 1.105 31.311 1.00 40.00 90 LYS B CA 1
ATOM 2982 C C . LYS B 1 92 ? -13.198 2.376 31.904 1.00 37.29 90 LYS B C 1
ATOM 2983 O O . LYS B 1 92 ? -12.624 2.341 33.002 1.00 38.22 90 LYS B O 1
ATOM 2986 N N . THR B 1 93 ? -13.291 3.494 31.184 1.00 36.09 91 THR B N 1
ATOM 2987 C CA . THR B 1 93 ? -12.916 4.790 31.773 1.00 32.78 91 THR B CA 1
ATOM 2988 C C . THR B 1 93 ? -13.743 5.931 31.177 1.00 33.10 91 THR B C 1
ATOM 2989 O O . THR B 1 93 ? -14.759 5.673 30.512 1.00 34.19 91 THR B O 1
ATOM 2993 N N . ASN B 1 94 ? -13.319 7.179 31.408 1.00 27.19 92 ASN B N 1
ATOM 2994 C CA . ASN B 1 94 ? -14.002 8.352 30.870 1.00 25.50 92 ASN B CA 1
ATOM 2995 C C . ASN B 1 94 ? -13.397 8.850 29.589 1.00 23.71 92 ASN B C 1
ATOM 2996 O O . ASN B 1 94 ? -12.197 9.017 29.511 1.00 24.44 92 ASN B O 1
ATOM 3001 N N . ILE B 1 95 ? -14.208 9.086 28.569 1.00 23.97 93 ILE B N 1
ATOM 3002 C CA . ILE B 1 95 ? -13.671 9.543 27.301 1.00 26.93 93 ILE B CA 1
ATOM 3003 C C . ILE B 1 95 ? -14.404 10.795 26.849 1.00 25.06 93 ILE B C 1
ATOM 3004 O O . ILE B 1 95 ? -15.621 10.791 26.753 1.00 24.29 93 ILE B O 1
ATOM 3009 N N . LEU B 1 96 ? -13.654 11.850 26.561 1.00 22.27 94 LEU B N 1
ATOM 3010 C CA . LEU B 1 96 ? -14.204 13.143 26.097 1.00 21.99 94 LEU B CA 1
ATOM 3011 C C . LEU B 1 96 ? -13.860 13.402 24.628 1.00 22.04 94 LEU B C 1
ATOM 3012 O O . LEU B 1 96 ? -12.695 13.565 24.281 1.00 21.85 94 LEU B O 1
ATOM 3017 N N . PHE B 1 97 ? -14.862 13.420 23.747 1.00 21.63 95 PHE B N 1
ATOM 3018 C CA . PHE B 1 97 ? -14.601 13.692 22.313 1.00 24.30 95 PHE B CA 1
ATOM 3019 C C . PHE B 1 97 ? -14.759 15.159 22.004 1.00 24.38 95 PHE B C 1
ATOM 3020 O O . PHE B 1 97 ? -15.812 15.714 22.280 1.00 25.09 95 PHE B O 1
ATOM 3028 N N . LEU B 1 98 ? -13.730 15.777 21.416 1.00 24.34 96 LEU B N 1
ATOM 3029 C CA . LEU B 1 98 ? -13.733 17.235 21.190 1.00 24.32 96 LEU B CA 1
ATOM 3030 C C . LEU B 1 98 ? -13.766 17.634 19.700 1.00 30.46 96 LEU B C 1
ATOM 3031 O O . LEU B 1 98 ? -13.508 18.797 19.339 1.00 29.15 96 LEU B O 1
ATOM 3036 N N . GLN B 1 99 ? -14.099 16.675 18.844 1.00 31.83 97 GLN B N 1
ATOM 3037 C CA . GLN B 1 99 ? -14.083 16.879 17.384 1.00 36.14 97 GLN B CA 1
ATOM 3038 C C . GLN B 1 99 ? -14.958 18.044 16.941 1.00 36.93 97 GLN B C 1
ATOM 3039 O O . GLN B 1 99 ? -16.078 18.198 17.435 1.00 37.65 97 GLN B O 1
ATOM 3045 N N . ASN B 1 100 ? -14.477 18.850 15.993 1.00 38.60 98 ASN B N 1
ATOM 3046 C CA . ASN B 1 100 ? -15.306 19.941 15.429 1.00 40.05 98 ASN B CA 1
ATOM 3047 C C . ASN B 1 100 ? -16.438 19.370 14.569 1.00 37.87 98 ASN B C 1
ATOM 3048 O O . ASN B 1 100 ? -16.313 18.283 14.015 1.00 34.89 98 ASN B O 1
ATOM 3053 N N . GLY B 1 101 ? -17.551 20.099 14.475 1.00 37.52 99 GLY B N 1
ATOM 3054 C CA . GLY B 1 101 ? -18.739 19.556 13.796 1.00 39.66 99 GLY B CA 1
ATOM 3055 C C . GLY B 1 101 ? -19.405 18.417 14.555 1.00 38.50 99 GLY B C 1
ATOM 3056 O O . GLY B 1 101 ? -19.123 18.190 15.736 1.00 40.15 99 GLY B O 1
ATOM 3057 N N . MET B 1 102 ? -20.321 17.710 13.888 1.00 38.46 100 MET B N 1
ATOM 3058 C CA . MET B 1 102 ? -21.073 16.636 14.529 1.00 36.44 100 MET B CA 1
ATOM 3059 C C . MET B 1 102 ? -21.049 15.388 13.713 1.00 37.70 100 MET B C 1
ATOM 3060 O O . MET B 1 102 ? -21.789 14.453 13.986 1.00 37.29 100 MET B O 1
ATOM 3065 N N . GLY B 1 103 ? -20.163 15.346 12.727 1.00 41.65 101 GLY B N 1
ATOM 3066 C CA . GLY B 1 103 ? -20.023 14.130 11.914 1.00 43.64 101 GLY B CA 1
ATOM 3067 C C . GLY B 1 103 ? -19.809 12.860 12.726 1.00 43.72 101 GLY B C 1
ATOM 3068 O O . GLY B 1 103 ? -20.345 11.789 12.398 1.00 44.71 101 GLY B O 1
ATOM 3069 N N . HIS B 1 104 ? -19.030 12.958 13.800 1.00 42.17 102 HIS B N 1
ATOM 3070 C CA . HIS B 1 104 ? -18.709 11.770 14.616 1.00 41.90 102 HIS B CA 1
ATOM 3071 C C . HIS B 1 104 ? -19.869 11.247 15.461 1.00 40.67 102 HIS B C 1
ATOM 3072 O O . HIS B 1 104 ? -19.781 10.173 16.058 1.00 38.92 102 HIS B O 1
ATOM 3079 N N . ILE B 1 105 ? -20.947 12.023 15.530 1.00 41.45 103 ILE B N 1
ATOM 3080 C CA . ILE B 1 105 ? -22.036 11.732 16.470 1.00 40.78 103 ILE B CA 1
ATOM 3081 C C . ILE B 1 105 ? -22.855 10.514 16.035 1.00 41.11 103 ILE B C 1
ATOM 3082 O O . ILE B 1 105 ? -23.188 9.650 16.869 1.00 38.36 103 ILE B O 1
ATOM 3087 N N . HIS B 1 106 ? -23.136 10.399 14.730 1.00 43.93 104 HIS B N 1
ATOM 3088 C CA . HIS B 1 106 ? -23.711 9.140 14.224 1.00 47.67 104 HIS B CA 1
ATOM 3089 C C . HIS B 1 106 ? -22.913 7.914 14.728 1.00 47.93 104 HIS B C 1
ATOM 3090 O O . HIS B 1 106 ? -23.476 6.991 15.324 1.00 45.19 104 HIS B O 1
ATOM 3097 N N . ASP B 1 107 ? -21.597 7.952 14.528 1.00 48.03 105 ASP B N 1
ATOM 3098 C CA . ASP B 1 107 ? -20.686 6.935 15.084 1.00 49.42 105 ASP B CA 1
ATOM 3099 C C . ASP B 1 107 ? -20.836 6.736 16.597 1.00 47.45 105 ASP B C 1
ATOM 3100 O O . ASP B 1 107 ? -20.983 5.609 17.058 1.00 45.00 105 ASP B O 1
ATOM 3105 N N . LEU B 1 108 ? -20.784 7.822 17.378 1.00 45.13 106 LEU B N 1
ATOM 3106 C CA . LEU B 1 108 ? -20.947 7.682 18.839 1.00 43.97 106 LEU B CA 1
ATOM 3107 C C . LEU B 1 108 ? -22.286 7.057 19.281 1.00 44.78 106 LEU B C 1
ATOM 3108 O O . LEU B 1 108 ? -22.328 6.219 20.204 1.00 40.14 106 LEU B O 1
ATOM 3113 N N . LYS B 1 109 ? -23.383 7.497 18.673 1.00 47.28 107 LYS B N 1
ATOM 3114 C CA . LYS B 1 109 ? -24.696 6.955 19.070 1.00 53.15 107 LYS B CA 1
ATOM 3115 C C . LYS B 1 109 ? -24.653 5.420 19.134 1.00 54.50 107 LYS B C 1
ATOM 3116 O O . LYS B 1 109 ? -25.046 4.807 20.144 1.00 54.96 107 LYS B O 1
ATOM 3122 N N . ASP B 1 110 ? -24.141 4.809 18.063 1.00 55.48 108 ASP B N 1
ATOM 3123 C CA . ASP B 1 110 ? -24.038 3.351 17.999 1.00 55.91 108 ASP B CA 1
ATOM 3124 C C . ASP B 1 110 ? -22.624 2.813 18.198 1.00 55.56 108 ASP B C 1
ATOM 3125 O O . ASP B 1 110 ? -22.223 1.850 17.540 1.00 54.16 108 ASP B O 1
ATOM 3130 N N . TRP B 1 111 ? -21.868 3.435 19.104 1.00 53.47 109 TRP B N 1
ATOM 3131 C CA . TRP B 1 111 ? -20.654 2.803 19.613 1.00 52.58 109 TRP B CA 1
ATOM 3132 C C . TRP B 1 111 ? -20.962 2.276 20.983 1.00 52.95 109 TRP B C 1
ATOM 3133 O O . TRP B 1 111 ? -20.903 3.014 21.950 1.00 55.80 109 TRP B O 1
ATOM 3144 N N . HIS B 1 112 ? -21.270 1.002 21.090 1.00 53.30 110 HIS B N 1
ATOM 3145 C CA . HIS B 1 112 ? -21.715 0.481 22.377 1.00 55.76 110 HIS B CA 1
ATOM 3146 C C . HIS B 1 112 ? -20.579 -0.150 23.187 1.00 53.42 110 HIS B C 1
ATOM 3147 O O . HIS B 1 112 ? -20.100 -1.224 22.871 1.00 53.37 110 HIS B O 1
ATOM 3154 N N . VAL B 1 113 ? -20.156 0.557 24.232 1.00 51.05 111 VAL B N 1
ATOM 3155 C CA . VAL B 1 113 ? -19.023 0.164 25.080 1.00 47.30 111 VAL B CA 1
ATOM 3156 C C . VAL B 1 113 ? -19.405 0.453 26.512 1.00 45.11 111 VAL B C 1
ATOM 3157 O O . VAL B 1 113 ? -20.488 0.996 26.753 1.00 47.03 111 VAL B O 1
ATOM 3161 N N . GLY B 1 114 ? -18.529 0.130 27.465 1.00 41.35 112 GLY B N 1
ATOM 3162 C CA . GLY B 1 114 ? -18.813 0.430 28.870 1.00 39.56 112 GLY B CA 1
ATOM 3163 C C . GLY B 1 114 ? -18.196 1.739 29.386 1.00 37.72 112 GLY B C 1
ATOM 3164 O O . GLY B 1 114 ? -18.323 2.082 30.570 1.00 35.99 112 GLY B O 1
ATOM 3165 N N . HIS B 1 115 ? -17.525 2.463 28.496 1.00 35.51 113 HIS B N 1
ATOM 3166 C CA . HIS B 1 115 ? -16.873 3.727 28.860 1.00 30.94 113 HIS B CA 1
ATOM 3167 C C . HIS B 1 115 ? -17.934 4.751 29.213 1.00 31.78 113 HIS B C 1
ATOM 3168 O O . HIS B 1 115 ? -19.058 4.647 28.747 1.00 29.78 113 HIS B O 1
ATOM 3175 N N . SER B 1 116 ? -17.583 5.752 30.022 1.00 30.05 114 SER B N 1
ATOM 3176 C CA . SER B 1 116 ? -18.454 6.922 30.193 1.00 28.21 114 SER B CA 1
ATOM 3177 C C . SER B 1 116 ? -18.084 7.989 29.144 1.00 28.66 114 SER B C 1
ATOM 3178 O O . SER B 1 116 ? -16.941 8.429 29.090 1.00 26.62 114 SER B O 1
ATOM 3181 N N . ILE B 1 117 ? -19.029 8.368 28.297 1.00 27.02 115 ILE B N 1
ATOM 3182 C CA . ILE B 1 117 ? -18.752 9.188 27.163 1.00 27.24 115 ILE B CA 1
ATOM 3183 C C . ILE B 1 117 ? -19.184 10.638 27.376 1.00 28.97 115 ILE B C 1
ATOM 3184 O O . ILE B 1 117 ? -20.310 10.913 27.812 1.00 26.35 115 ILE B O 1
ATOM 3189 N N . TYR B 1 118 ? -18.295 11.558 27.026 1.00 25.34 116 TYR B N 1
ATOM 3190 C CA . TYR B 1 118 ? -18.578 12.984 27.172 1.00 24.84 116 TYR B CA 1
ATOM 3191 C C . TYR B 1 118 ? -18.255 13.612 25.854 1.00 22.57 116 TYR B C 1
ATOM 3192 O O . TYR B 1 118 ? -17.423 13.089 25.110 1.00 23.80 116 TYR B O 1
ATOM 3201 N N . VAL B 1 119 ? -19.001 14.634 25.481 1.00 18.62 117 VAL B N 1
ATOM 3202 C CA . VAL B 1 119 ? -18.695 15.419 24.272 1.00 22.11 117 VAL B CA 1
ATOM 3203 C C . VAL B 1 119 ? -18.463 16.895 24.570 1.00 23.34 117 VAL B C 1
ATOM 3204 O O . VAL B 1 119 ? -19.063 17.445 25.484 1.00 24.89 117 VAL B O 1
ATOM 3208 N N . GLY B 1 120 ? -17.633 17.545 23.767 1.00 22.04 118 GLY B N 1
ATOM 3209 C CA . GLY B 1 120 ? -17.379 18.963 23.988 1.00 24.60 118 GLY B CA 1
ATOM 3210 C C . GLY B 1 120 ? -16.997 19.692 22.725 1.00 22.60 118 GLY B C 1
ATOM 3211 O O . GLY B 1 120 ? -16.763 19.094 21.681 1.00 24.58 118 GLY B O 1
ATOM 3212 N N . ILE B 1 121 ? -16.934 21.006 22.843 1.00 24.25 119 ILE B N 1
ATOM 3213 C CA . ILE B 1 121 ? -16.554 21.852 21.754 1.00 26.39 119 ILE B CA 1
ATOM 3214 C C . ILE B 1 121 ? -15.375 22.713 22.191 1.00 26.93 119 ILE B C 1
ATOM 3215 O O . ILE B 1 121 ? -15.277 23.131 23.368 1.00 26.91 119 ILE B O 1
ATOM 3220 N N . VAL B 1 122 ? -14.490 22.966 21.236 1.00 25.22 120 VAL B N 1
ATOM 3221 C CA . VAL B 1 122 ? -13.262 23.715 21.513 1.00 25.07 120 VAL B CA 1
ATOM 3222 C C . VAL B 1 122 ? -13.477 25.060 20.842 1.00 28.53 120 VAL B C 1
ATOM 3223 O O . VAL B 1 122 ? -13.666 25.114 19.626 1.00 30.49 120 VAL B O 1
ATOM 3227 N N . GLU B 1 123 ? -13.532 26.114 21.644 1.00 23.72 121 GLU B N 1
ATOM 3228 C CA . GLU B 1 123 ? -13.634 27.460 21.095 1.00 32.25 121 GLU B CA 1
ATOM 3229 C C . GLU B 1 123 ? -12.288 28.222 21.038 1.00 30.13 121 GLU B C 1
ATOM 3230 O O . GLU B 1 123 ? -12.226 29.362 20.566 1.00 30.81 121 GLU B O 1
ATOM 3236 N N . HIS B 1 124 ? -11.214 27.579 21.478 1.00 28.93 122 HIS B N 1
ATOM 3237 C CA . HIS B 1 124 ? -9.865 28.163 21.324 1.00 28.61 122 HIS B CA 1
ATOM 3238 C C . HIS B 1 124 ? -9.374 28.183 19.886 1.00 28.61 122 HIS B C 1
ATOM 3239 O O . HIS B 1 124 ? -9.800 27.374 19.076 1.00 30.51 122 HIS B O 1
ATOM 3246 N N . GLY B 1 125 ? -8.417 29.067 19.598 1.00 28.66 123 GLY B N 1
ATOM 3247 C CA . GLY B 1 125 ? -7.652 29.013 18.375 1.00 25.53 123 GLY B CA 1
ATOM 3248 C C . GLY B 1 125 ? -6.243 28.545 18.672 1.00 28.14 123 GLY B C 1
ATOM 3249 O O . GLY B 1 125 ? -5.586 29.044 19.598 1.00 27.36 123 GLY B O 1
ATOM 3250 N N . ALA B 1 126 ? -5.781 27.587 17.892 1.00 27.81 124 ALA B N 1
ATOM 3251 C CA . ALA B 1 126 ? -4.444 26.997 18.062 1.00 29.77 124 ALA B CA 1
ATOM 3252 C C . ALA B 1 126 ? -3.833 26.606 16.736 1.00 30.46 124 ALA B C 1
ATOM 3253 O O . ALA B 1 126 ? -4.551 26.116 15.851 1.00 31.76 124 ALA B O 1
ATOM 3255 N N . VAL B 1 127 ? -2.511 26.793 16.607 1.00 32.09 125 VAL B N 1
ATOM 3256 C CA . VAL B 1 127 ? -1.753 26.336 15.445 1.00 29.99 125 VAL B CA 1
ATOM 3257 C C . VAL B 1 127 ? -0.566 25.483 15.884 1.00 29.27 125 VAL B C 1
ATOM 3258 O O . VAL B 1 127 ? 0.284 25.936 16.665 1.00 26.72 125 VAL B O 1
ATOM 3262 N N . ARG B 1 128 ? -0.481 24.267 15.372 1.00 27.78 126 ARG B N 1
ATOM 3263 C CA . ARG B 1 128 ? 0.649 23.413 15.671 1.00 31.28 126 ARG B CA 1
ATOM 3264 C C . ARG B 1 128 ? 1.855 23.908 14.864 1.00 32.66 126 ARG B C 1
ATOM 3265 O O . ARG B 1 128 ? 1.715 24.193 13.655 1.00 33.50 126 ARG B O 1
ATOM 3273 N N . LYS B 1 129 ? 3.006 24.003 15.530 1.00 28.45 127 LYS B N 1
ATOM 3274 C CA . LYS B 1 129 ? 4.303 24.449 14.924 1.00 28.35 127 LYS B CA 1
ATOM 3275 C C . LYS B 1 129 ? 5.300 23.341 14.650 1.00 28.98 127 LYS B C 1
ATOM 3276 O O . LYS B 1 129 ? 6.122 23.454 13.742 1.00 33.37 127 LYS B O 1
ATOM 3282 N N . SER B 1 130 ? 5.261 22.294 15.467 1.00 28.48 128 SER B N 1
ATOM 3283 C CA . SER B 1 130 ? 6.076 21.092 15.309 1.00 31.95 128 SER B CA 1
ATOM 3284 C C . SER B 1 130 ? 5.486 19.953 16.115 1.00 33.52 128 SER B C 1
ATOM 3285 O O . SER B 1 130 ? 4.393 20.075 16.669 1.00 35.29 128 SER B O 1
ATOM 3288 N N . ASP B 1 131 ? 6.221 18.850 16.200 1.00 33.99 129 ASP B N 1
ATOM 3289 C CA . ASP B 1 131 ? 5.805 17.726 17.002 1.00 35.40 129 ASP B CA 1
ATOM 3290 C C . ASP B 1 131 ? 5.583 18.034 18.477 1.00 35.18 129 ASP B C 1
ATOM 3291 O O . ASP B 1 131 ? 4.821 17.324 19.151 1.00 30.98 129 ASP B O 1
ATOM 3296 N N . THR B 1 132 ? 6.253 19.072 18.972 1.00 33.61 130 THR B N 1
ATOM 3297 C CA . THR B 1 132 ? 6.150 19.424 20.388 1.00 32.86 130 THR B CA 1
ATOM 3298 C C . THR B 1 132 ? 5.649 20.830 20.659 1.00 30.80 130 THR B C 1
ATOM 3299 O O . THR B 1 132 ? 5.558 21.215 21.816 1.00 36.62 130 THR B O 1
ATOM 3303 N N . ALA B 1 133 ? 5.298 21.598 19.634 1.00 29.04 131 ALA B N 1
ATOM 3304 C CA . ALA B 1 133 ? 5.014 23.023 19.834 1.00 26.00 131 ALA B CA 1
ATOM 3305 C C . ALA B 1 133 ? 3.676 23.518 19.260 1.00 27.48 131 ALA B C 1
ATOM 3306 O O . ALA B 1 133 ? 3.302 23.179 18.133 1.00 28.84 131 ALA B O 1
ATOM 3308 N N . VAL B 1 134 ? 2.983 24.369 20.013 1.00 24.95 132 VAL B N 1
ATOM 3309 C CA . VAL B 1 134 ? 1.693 24.867 19.613 1.00 27.09 132 VAL B CA 1
ATOM 3310 C C . VAL B 1 134 ? 1.571 26.332 19.964 1.00 26.15 132 VAL B C 1
ATOM 3311 O O . VAL B 1 134 ? 2.057 26.773 21.008 1.00 28.61 132 VAL B O 1
ATOM 3315 N N . ASP B 1 135 ? 0.918 27.084 19.098 1.00 26.20 133 ASP B N 1
ATOM 3316 C CA . ASP B 1 135 ? 0.671 28.504 19.338 1.00 27.29 133 ASP B CA 1
ATOM 3317 C C . ASP B 1 135 ? -0.806 28.704 19.666 1.00 26.68 133 ASP B C 1
ATOM 3318 O O . ASP B 1 135 ? -1.668 28.298 18.867 1.00 28.92 133 ASP B O 1
ATOM 3323 N N . HIS B 1 136 ? -1.076 29.258 20.861 1.00 28.08 134 HIS B N 1
ATOM 3324 C CA . HIS B 1 136 ? -2.421 29.547 21.379 1.00 26.96 134 HIS B CA 1
ATOM 3325 C C . HIS B 1 136 ? -2.847 30.868 20.809 1.00 29.84 134 HIS B C 1
ATOM 3326 O O . HIS B 1 136 ? -2.689 31.894 21.453 1.00 29.43 134 HIS B O 1
ATOM 3333 N N . THR B 1 137 ? -3.367 30.828 19.590 1.00 31.07 135 THR B N 1
ATOM 3334 C CA . THR B 1 137 ? -3.670 32.055 18.839 1.00 33.04 135 THR B CA 1
ATOM 3335 C C . THR B 1 137 ? -5.022 32.668 19.209 1.00 33.33 135 THR B C 1
ATOM 3336 O O . THR B 1 137 ? -5.258 33.860 19.004 1.00 34.52 135 THR B O 1
ATOM 3340 N N . GLY B 1 138 ? -5.948 31.869 19.722 1.00 32.61 136 GLY B N 1
ATOM 3341 C CA . GLY B 1 138 ? -7.247 32.451 20.098 1.00 31.43 136 GLY B CA 1
ATOM 3342 C C . GLY B 1 138 ? -7.673 31.980 21.462 1.00 30.09 136 GLY B C 1
ATOM 3343 O O . GLY B 1 138 ? -7.870 30.766 21.670 1.00 28.49 136 GLY B O 1
ATOM 3344 N N . LEU B 1 139 ? -7.811 32.922 22.389 1.00 29.15 137 LEU B N 1
ATOM 3345 C CA . LEU B 1 139 ? -8.073 32.594 23.783 1.00 33.36 137 LEU B CA 1
ATOM 3346 C C . LEU B 1 139 ? -9.559 32.344 23.997 1.00 33.95 137 LEU B C 1
ATOM 3347 O O . LEU B 1 139 ? -10.349 33.287 24.138 1.00 35.32 137 LEU B O 1
ATOM 3352 N N . GLY B 1 140 ? -9.941 31.075 24.007 1.00 32.23 138 GLY B N 1
ATOM 3353 C CA . GLY B 1 140 ? -11.362 30.732 24.023 1.00 28.78 138 GLY B CA 1
ATOM 3354 C C . GLY B 1 140 ? -11.736 29.927 25.251 1.00 27.48 138 GLY B C 1
ATOM 3355 O O . GLY B 1 140 ? -11.435 30.298 26.387 1.00 23.09 138 GLY B O 1
ATOM 3356 N N . ALA B 1 141 ? -12.397 28.802 25.022 1.00 24.78 139 ALA B N 1
ATOM 3357 C CA . ALA B 1 141 ? -12.821 27.989 26.142 1.00 24.81 139 ALA B CA 1
ATOM 3358 C C . ALA B 1 141 ? -13.113 26.602 25.595 1.00 22.76 139 ALA B C 1
ATOM 3359 O O . ALA B 1 141 ? -13.139 26.403 24.370 1.00 23.56 139 ALA B O 1
ATOM 3361 N N . ILE B 1 142 ? -13.358 25.671 26.500 1.00 24.38 140 ILE B N 1
ATOM 3362 C CA . ILE B 1 142 ? -13.909 24.371 26.116 1.00 23.07 140 ILE B CA 1
ATOM 3363 C C . ILE B 1 142 ? -15.241 24.219 26.878 1.00 23.32 140 ILE B C 1
ATOM 3364 O O . ILE B 1 142 ? -15.340 24.596 28.036 1.00 23.46 140 ILE B O 1
ATOM 3369 N N . LYS B 1 143 ? -16.281 23.709 26.229 1.00 21.36 141 LYS B N 1
ATOM 3370 C CA . LYS B 1 143 ? -17.561 23.477 26.916 1.00 23.47 141 LYS B CA 1
ATOM 3371 C C . LYS B 1 143 ? -17.892 22.009 26.698 1.00 19.58 141 LYS B C 1
ATOM 3372 O O . LYS B 1 143 ? -17.581 21.460 25.632 1.00 22.40 141 LYS B O 1
ATOM 3378 N N . TRP B 1 144 ? -18.426 21.340 27.712 1.00 21.90 142 TRP B N 1
ATOM 3379 C CA . TRP B 1 144 ? -18.583 19.903 27.589 1.00 21.06 142 TRP B CA 1
ATOM 3380 C C . TRP B 1 144 ? -19.902 19.485 28.241 1.00 22.89 142 TRP B C 1
ATOM 3381 O O . TRP B 1 144 ? -20.503 20.231 29.015 1.00 22.43 142 TRP B O 1
ATOM 3392 N N . SER B 1 145 ? -20.354 18.277 27.909 1.00 23.02 143 SER B N 1
ATOM 3393 C CA . SER B 1 145 ? -21.572 17.773 28.483 1.00 23.58 143 SER B CA 1
ATOM 3394 C C . SER B 1 145 ? -21.465 16.262 28.520 1.00 24.33 143 SER B C 1
ATOM 3395 O O . SER B 1 145 ? -20.610 15.660 27.862 1.00 23.61 143 SER B O 1
ATOM 3398 N N . ALA B 1 146 ? -22.337 15.636 29.300 1.00 25.06 144 ALA B N 1
ATOM 3399 C CA . ALA B 1 146 ? -22.337 14.176 29.370 1.00 23.65 144 ALA B CA 1
ATOM 3400 C C . ALA B 1 146 ? -23.107 13.624 28.166 1.00 25.90 144 ALA B C 1
ATOM 3401 O O . ALA B 1 146 ? -24.089 14.227 27.698 1.00 26.30 144 ALA B O 1
ATOM 3403 N N . PHE B 1 147 ? -22.681 12.465 27.679 1.00 25.94 145 PHE B N 1
ATOM 3404 C CA . PHE B 1 147 ? -23.360 11.840 26.551 1.00 28.51 145 PHE B CA 1
ATOM 3405 C C . PHE B 1 147 ? -23.997 10.551 27.081 1.00 30.13 145 PHE B C 1
ATOM 3406 O O . PHE B 1 147 ? -23.440 9.849 27.949 1.00 31.58 145 PHE B O 1
ATOM 3414 N N . ASP B 1 148 ? -25.192 10.262 26.582 1.00 34.23 146 ASP B N 1
ATOM 3415 C CA . ASP B 1 148 ? -25.864 9.010 26.921 1.00 37.97 146 ASP B CA 1
ATOM 3416 C C . ASP B 1 148 ? -25.899 8.762 28.420 1.00 37.07 146 ASP B C 1
ATOM 3417 O O . ASP B 1 148 ? -25.552 7.682 28.888 1.00 40.97 146 ASP B O 1
ATOM 3422 N N . ASP B 1 149 ? -26.307 9.753 29.188 1.00 37.87 147 ASP B N 1
ATOM 3423 C CA . ASP B 1 149 ? -26.467 9.519 30.625 1.00 40.34 147 ASP B CA 1
ATOM 3424 C C . ASP B 1 149 ? -25.196 9.264 31.443 1.00 36.98 147 ASP B C 1
ATOM 3425 O O . ASP B 1 149 ? -25.312 8.861 32.601 1.00 38.00 147 ASP B O 1
ATOM 3430 N N . ALA B 1 150 ? -24.001 9.491 30.880 1.00 31.18 148 ALA B N 1
ATOM 3431 C CA . ALA B 1 150 ? -22.775 9.455 31.687 1.00 28.37 148 ALA B CA 1
ATOM 3432 C C . ALA B 1 150 ? -22.937 10.429 32.853 1.00 27.02 148 ALA B C 1
ATOM 3433 O O . ALA B 1 150 ? -23.670 11.394 32.733 1.00 26.99 148 ALA B O 1
ATOM 3435 N N . GLU B 1 151 ? -22.227 10.211 33.954 1.00 28.94 149 GLU B N 1
ATOM 3436 C CA A GLU B 1 151 ? -22.334 11.105 35.099 0.50 29.36 149 GLU B CA 1
ATOM 3437 C CA B GLU B 1 151 ? -22.312 11.094 35.120 0.50 28.79 149 GLU B CA 1
ATOM 3438 C C . GLU B 1 151 ? -21.314 12.243 35.005 1.00 28.74 149 GLU B C 1
ATOM 3439 O O . GLU B 1 151 ? -20.124 12.017 34.935 1.00 28.12 149 GLU B O 1
ATOM 3450 N N . PRO B 1 152 ? -21.799 13.486 35.013 1.00 29.77 150 PRO B N 1
ATOM 3451 C CA . PRO B 1 152 ? -20.915 14.655 34.905 1.00 31.10 150 PRO B CA 1
ATOM 3452 C C . PRO B 1 152 ? -19.899 14.721 36.017 1.00 30.39 150 PRO B C 1
ATOM 3453 O O . PRO B 1 152 ? -18.797 15.234 35.821 1.00 30.75 150 PRO B O 1
ATOM 3457 N N . ASP B 1 153 ? -20.261 14.242 37.203 1.00 29.06 151 ASP B N 1
ATOM 3458 C CA . ASP B 1 153 ? -19.364 14.403 38.340 1.00 33.36 151 ASP B CA 1
ATOM 3459 C C . ASP B 1 153 ? -18.037 13.651 38.158 1.00 33.32 151 ASP B C 1
ATOM 3460 O O . ASP B 1 153 ? -17.054 13.986 38.800 1.00 33.26 151 ASP B O 1
ATOM 3465 N N . ARG B 1 154 ? -17.987 12.679 37.254 1.00 32.89 152 AR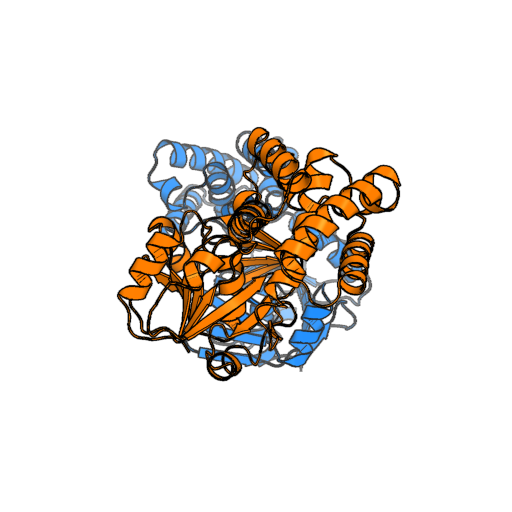G B N 1
ATOM 3466 C CA . ARG B 1 154 ? -16.711 12.014 36.921 1.00 35.41 152 ARG B CA 1
ATOM 3467 C C . ARG B 1 154 ? -15.622 12.986 36.391 1.00 36.60 152 ARG B C 1
ATOM 3468 O O . ARG B 1 154 ? -14.425 12.755 36.591 1.00 35.68 152 ARG B O 1
ATOM 3476 N N . LEU B 1 155 ? -16.041 14.057 35.713 1.00 33.01 153 LEU B N 1
ATOM 3477 C CA . LEU B 1 155 ? -15.101 15.062 35.183 1.00 30.73 153 LEU B CA 1
ATOM 3478 C C . LEU B 1 155 ? -14.986 16.345 36.040 1.00 32.05 153 LEU B C 1
ATOM 3479 O O . LEU B 1 155 ? -14.086 17.172 35.823 1.00 27.43 153 LEU B O 1
ATOM 3484 N N . ASN B 1 156 ? -15.885 16.534 37.010 1.00 31.55 154 ASN B N 1
ATOM 3485 C CA . ASN B 1 156 ? -15.856 17.769 37.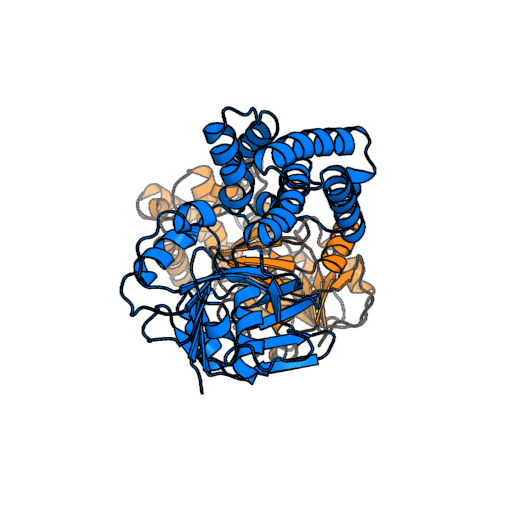786 1.00 32.81 154 ASN B CA 1
ATOM 3486 C C . ASN B 1 156 ? -14.569 18.048 38.566 1.00 34.79 154 ASN B C 1
ATOM 3487 O O . ASN B 1 156 ? -14.056 19.163 38.569 1.00 35.46 154 ASN B O 1
ATOM 3492 N N . ILE B 1 157 ? -14.062 17.039 39.247 1.00 34.07 155 ILE B N 1
ATOM 3493 C CA . ILE B 1 157 ? -12.836 17.216 39.984 1.00 38.66 155 ILE B CA 1
ATOM 3494 C C . ILE B 1 157 ? -11.673 17.519 39.029 1.00 35.70 155 ILE B C 1
ATOM 3495 O O . ILE B 1 157 ? -10.914 18.481 39.264 1.00 37.89 155 ILE B O 1
ATOM 3500 N N . LEU B 1 158 ? -11.541 16.723 37.955 1.00 33.82 156 LE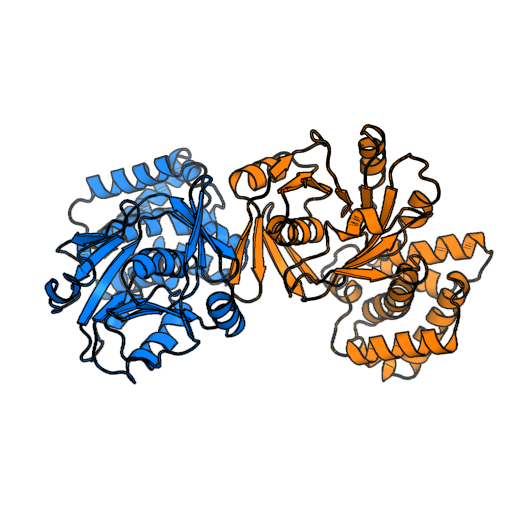U B N 1
ATOM 3501 C CA . LEU B 1 158 ? -10.501 16.965 36.945 1.00 31.69 156 LEU B CA 1
ATOM 3502 C C . LEU B 1 158 ? -10.522 18.414 36.455 1.00 30.70 156 LEU B C 1
ATOM 3503 O O . LEU B 1 158 ? -9.465 19.012 36.235 1.00 30.90 156 LEU B O 1
ATOM 3508 N N . PHE B 1 159 ? -11.706 19.000 36.269 1.00 29.77 157 PHE B N 1
ATOM 3509 C 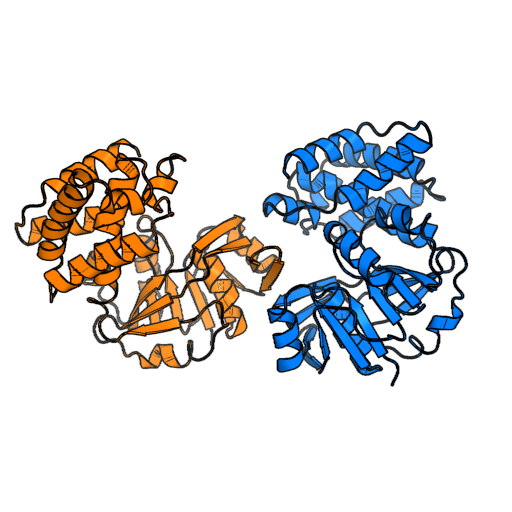CA . PHE B 1 159 ? -11.778 20.310 35.589 1.00 26.49 157 PHE B CA 1
ATOM 3510 C C . PHE B 1 159 ? -12.083 21.430 36.544 1.00 30.14 157 PHE B C 1
ATOM 3511 O O . PHE B 1 159 ? -12.343 22.593 36.134 1.00 25.25 157 PHE B O 1
ATOM 3519 N N . GLN B 1 160 ? -12.045 21.106 37.831 1.00 30.82 158 GLN B N 1
ATOM 3520 C CA . GLN B 1 160 ? -12.407 22.091 38.847 1.00 30.60 158 GLN B CA 1
ATOM 3521 C C . GLN B 1 160 ? -11.586 23.387 38.723 1.00 30.55 158 GLN B C 1
ATOM 3522 O O . GLN B 1 160 ? -12.122 24.512 38.799 1.00 29.15 158 GLN B O 1
ATOM 3528 N N . HIS B 1 161 ? -10.280 23.231 38.543 1.00 27.93 159 HIS B N 1
ATOM 3529 C CA . HIS B 1 161 ? -9.395 24.373 38.520 1.00 26.69 159 HIS B CA 1
ATOM 3530 C C . HIS B 1 161 ? -8.648 24.354 37.219 1.00 27.00 159 HIS B C 1
ATOM 3531 O O . HIS B 1 161 ? -8.133 23.304 36.805 1.00 24.46 159 HIS B O 1
ATOM 3538 N N . ASN B 1 162 ? -8.602 25.505 36.567 1.00 26.46 160 ASN B N 1
ATOM 3539 C CA . ASN B 1 162 ? -7.881 25.655 35.329 1.00 27.48 160 ASN B CA 1
ATOM 3540 C C . ASN B 1 162 ? -7.241 27.011 35.271 1.00 28.10 160 ASN B C 1
ATOM 3541 O O . ASN B 1 162 ? -7.616 27.916 36.024 1.00 25.77 160 ASN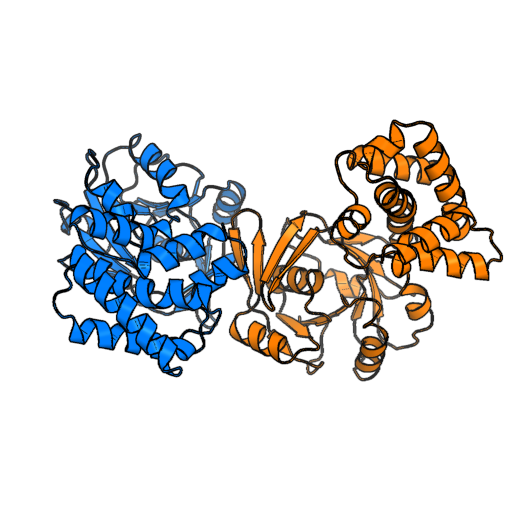 B O 1
ATOM 3546 N N . HIS B 1 163 ? -6.278 27.128 34.362 1.00 25.90 161 HIS B N 1
ATOM 3547 C CA . HIS B 1 163 ? -5.683 28.406 34.055 1.00 31.40 161 HIS B CA 1
ATOM 3548 C C . HIS B 1 163 ? -6.736 29.365 33.538 1.00 32.04 161 HIS B C 1
ATOM 3549 O O . HIS B 1 163 ? -7.664 28.961 32.856 1.00 30.49 161 HIS B O 1
ATOM 3556 N N . SER B 1 164 ? -6.600 30.657 33.841 1.00 32.81 162 SER B N 1
ATOM 3557 C CA . SER B 1 164 ? -7.595 31.589 33.351 1.00 32.84 162 SER B CA 1
ATOM 3558 C C . SER B 1 164 ? -7.681 31.658 31.825 1.00 30.30 162 SER B C 1
ATOM 3559 O O . SER B 1 164 ? -8.701 32.066 31.298 1.00 32.51 162 SER B O 1
ATOM 3562 N N . ASP B 1 165 ? -6.658 31.210 31.102 1.00 27.91 163 ASP B N 1
ATOM 3563 C CA . ASP B 1 165 ? -6.750 31.172 29.641 1.00 26.50 163 ASP B CA 1
ATOM 3564 C C . ASP B 1 165 ? -7.281 29.832 29.087 1.00 25.81 163 ASP B C 1
ATOM 3565 O O . ASP B 1 165 ? -7.349 29.648 27.884 1.00 25.24 163 ASP B O 1
ATOM 3570 N N . PHE B 1 166 ? -7.631 28.911 29.977 1.00 26.19 164 PHE B N 1
ATOM 3571 C CA . PHE B 1 166 ? -8.124 27.592 29.561 1.00 24.17 164 PHE B CA 1
ATOM 3572 C C . PHE B 1 166 ? -9.407 27.294 30.341 1.00 25.35 164 PHE B C 1
ATOM 3573 O O . PHE B 1 166 ? -9.504 26.311 31.090 1.00 25.40 164 PHE B O 1
ATOM 3581 N N . PRO B 1 167 ? -10.383 28.188 30.258 1.00 22.79 165 PRO B N 1
ATOM 3582 C CA . PRO B 1 167 ? -11.472 27.888 31.175 1.00 25.51 165 PRO B CA 1
ATOM 3583 C C . PRO B 1 167 ? -12.317 26.735 30.614 1.00 23.30 165 PRO B C 1
ATOM 3584 O O . PRO B 1 167 ? -12.324 26.529 29.395 1.00 25.04 165 PRO B O 1
ATOM 3588 N N . ILE B 1 168 ? -12.997 26.002 31.501 1.00 22.32 166 ILE B N 1
ATOM 3589 C CA . ILE B 1 168 ? -13.773 24.803 31.092 1.00 25.50 166 ILE B CA 1
ATOM 3590 C C . ILE B 1 168 ? -15.180 24.895 31.671 1.00 26.77 166 ILE B C 1
ATOM 3591 O O . ILE B 1 168 ? -15.350 25.069 32.876 1.00 28.44 166 ILE B O 1
ATOM 3596 N N . TYR B 1 169 ? -16.204 24.885 30.811 1.00 24.78 167 TYR B N 1
ATOM 3597 C CA . TYR B 1 169 ? -17.573 25.073 31.300 1.00 23.78 167 TYR B CA 1
ATOM 3598 C C . TYR B 1 169 ? -18.399 23.814 31.039 1.00 23.22 167 TYR B C 1
ATOM 3599 O O . TYR B 1 169 ? -18.335 23.295 29.937 1.00 25.56 167 TYR B O 1
ATOM 3608 N N . TYR B 1 170 ? -19.198 23.383 32.012 1.00 21.45 168 TYR B N 1
ATOM 3609 C CA . TYR B 1 170 ? -20.141 22.266 31.821 1.00 19.64 168 TYR B CA 1
ATOM 3610 C C . TYR B 1 170 ? -21.520 22.779 31.373 1.00 25.78 168 TYR B C 1
ATOM 3611 O O . TYR B 1 170 ? -21.988 23.816 31.875 1.00 23.37 168 TYR B O 1
ATOM 3620 N N . GLU B 1 171 ? -22.191 22.058 30.470 1.00 22.39 169 GLU B N 1
ATOM 3621 C CA . GLU B 1 171 ? -23.590 22.378 30.114 1.00 26.10 169 GLU B CA 1
ATOM 3622 C C . GLU B 1 171 ? -24.398 21.082 30.234 1.00 24.94 169 GLU B C 1
ATOM 3623 O O . GLU B 1 171 ? -23.884 20.041 29.908 1.00 23.86 169 GLU B O 1
ATOM 3629 N N . THR B 1 172 ? -25.650 21.142 30.682 1.00 25.61 170 THR B N 1
ATOM 3630 C CA A THR B 1 172 ? -26.424 19.922 30.920 0.50 26.27 170 THR B CA 1
ATOM 3631 C CA B THR B 1 172 ? -26.416 19.900 30.924 0.50 25.18 170 THR B CA 1
ATOM 3632 C C . THR B 1 172 ? -26.827 19.197 29.642 1.00 25.42 170 THR B C 1
ATOM 3633 O O . THR B 1 172 ? -26.842 17.976 29.587 1.00 30.28 170 THR B O 1
ATOM 3640 N N . ASP B 1 173 ? -27.150 19.951 28.598 1.00 27.34 171 ASP B N 1
ATOM 3641 C CA . ASP B 1 173 ? -27.774 19.338 27.407 1.00 27.82 171 ASP B CA 1
ATOM 3642 C C . ASP B 1 173 ? -26.759 19.228 26.265 1.00 25.73 171 ASP B C 1
ATOM 3643 O O . ASP B 1 173 ? -26.409 20.230 25.681 1.00 26.58 171 ASP B O 1
ATOM 3648 N N . TRP B 1 174 ? -26.262 18.019 25.992 1.00 22.38 172 TRP B N 1
ATOM 3649 C CA . TRP B 1 174 ? -25.160 17.876 24.996 1.00 25.07 172 TRP B CA 1
ATOM 3650 C C . TRP B 1 174 ? -25.687 18.204 23.617 1.00 26.04 172 TRP B C 1
ATOM 3651 O O . TRP B 1 174 ? -24.986 18.775 22.812 1.00 24.70 172 TRP B O 1
ATOM 3662 N N . TYR B 1 175 ? -26.949 17.869 23.357 1.00 28.10 173 TYR B N 1
ATOM 3663 C CA . TYR B 1 175 ? -27.484 18.063 21.999 1.00 26.29 173 TYR B CA 1
ATOM 3664 C C . TYR B 1 175 ? -27.591 19.551 21.701 1.00 25.20 173 TYR B C 1
ATOM 3665 O O . TYR B 1 175 ? -27.221 19.988 20.618 1.00 27.12 173 TYR B O 1
ATOM 3674 N N . ARG B 1 176 ? -28.094 20.327 22.659 1.00 25.56 174 ARG B N 1
ATOM 3675 C CA A ARG B 1 176 ? -28.180 21.787 22.528 0.50 27.08 174 ARG B CA 1
ATOM 3676 C CA B ARG B 1 176 ? -28.185 21.777 22.517 0.50 26.39 174 ARG B CA 1
ATOM 3677 C C . ARG B 1 176 ? -26.776 22.370 22.373 1.00 27.73 174 ARG B C 1
ATOM 3678 O O . ARG B 1 176 ? -26.536 23.278 21.556 1.00 27.98 174 ARG B O 1
ATOM 3693 N N . LEU B 1 177 ? -25.844 21.857 23.169 1.00 25.12 175 LEU B N 1
ATOM 3694 C CA . LEU B 1 177 ? -24.433 22.310 23.112 1.00 26.79 175 LEU B CA 1
ATOM 3695 C C . LEU B 1 177 ? -23.863 22.170 21.688 1.00 25.48 175 LEU B C 1
ATOM 3696 O O . LEU B 1 177 ? -23.406 23.145 21.080 1.00 29.01 175 LEU B O 1
ATOM 3701 N N . LEU B 1 178 ? -23.869 20.953 21.164 1.00 26.00 176 LEU B N 1
ATOM 3702 C CA . LEU B 1 178 ? -23.273 20.709 19.847 1.00 25.64 176 LEU B CA 1
ATOM 3703 C C . LEU B 1 178 ? -24.043 21.378 18.689 1.00 29.71 176 LEU B C 1
ATOM 3704 O O . LEU B 1 178 ? -23.424 21.925 17.779 1.00 27.89 176 LEU B O 1
ATOM 3709 N N . THR B 1 179 ? -25.384 21.329 18.701 1.00 28.42 177 THR B N 1
ATOM 3710 C CA . THR B 1 179 ? -26.152 21.986 17.630 1.00 27.41 177 THR B CA 1
ATOM 3711 C C . THR B 1 179 ? -26.138 23.520 17.702 1.00 30.06 177 THR B C 1
ATOM 3712 O O . THR B 1 179 ? -26.283 24.197 16.681 1.00 30.74 177 THR B O 1
ATOM 3716 N N . GLY B 1 180 ? -25.943 24.085 18.882 1.00 27.93 178 GLY B N 1
ATOM 3717 C CA . GLY B 1 180 ? -25.860 25.545 18.959 1.00 27.04 178 GLY B CA 1
ATOM 3718 C C . GLY B 1 180 ? -24.631 26.021 18.197 1.00 28.17 178 GLY B C 1
ATOM 3719 O O . GLY B 1 180 ? -24.656 27.076 17.569 1.00 30.56 178 GLY B O 1
ATOM 3720 N N . LYS B 1 181 ? -23.545 25.261 18.273 1.00 27.25 179 LYS B N 1
ATOM 3721 C CA . LYS B 1 181 ? -22.317 25.629 17.565 1.00 30.75 179 LYS B CA 1
ATOM 3722 C C . LYS B 1 181 ? -22.440 25.257 16.094 1.00 31.67 179 LYS B C 1
ATOM 3723 O O . LYS B 1 181 ? -22.102 26.055 15.200 1.00 29.54 179 LYS B O 1
ATOM 3729 N N . LEU B 1 182 ? -22.901 24.031 15.835 1.00 30.17 180 LEU B N 1
ATOM 3730 C CA . LEU B 1 182 ? -23.081 23.597 14.452 1.00 28.31 180 LEU B CA 1
ATOM 3731 C C . LEU B 1 182 ? -23.947 24.539 13.597 1.00 26.81 180 LEU B C 1
ATOM 3732 O O . LEU B 1 182 ? -23.593 24.824 12.444 1.00 28.70 180 LEU B O 1
ATOM 3737 N N . ILE B 1 183 ? -25.059 25.042 14.132 1.00 26.74 181 ILE B N 1
ATOM 3738 C CA . ILE B 1 183 ? -25.971 25.889 13.305 1.00 26.95 181 ILE B CA 1
ATOM 3739 C C . ILE B 1 183 ? -25.281 27.166 12.855 1.00 29.26 181 ILE B C 1
ATOM 3740 O O . ILE B 1 183 ? -25.418 27.610 11.719 1.00 26.61 181 ILE B O 1
ATOM 3745 N N . VAL B 1 184 ? -24.509 27.740 13.760 1.00 28.02 182 VAL B N 1
ATOM 3746 C CA . VAL B 1 184 ? -23.716 28.907 13.448 1.00 26.87 182 VAL B CA 1
ATOM 3747 C C . VAL B 1 184 ? -22.684 28.639 12.342 1.00 26.46 182 VAL B C 1
ATOM 3748 O O . VAL B 1 184 ? -22.563 29.426 11.377 1.00 28.52 182 VAL B O 1
ATOM 3752 N N . ASN B 1 185 ? -21.930 27.552 12.476 1.00 27.12 183 ASN B N 1
ATOM 3753 C CA . ASN B 1 185 ? -20.832 27.289 11.567 1.00 28.11 183 ASN B CA 1
ATOM 3754 C C . ASN B 1 185 ? -21.371 26.926 10.198 1.00 27.60 183 ASN B C 1
ATOM 3755 O O . ASN B 1 185 ? -20.832 27.308 9.177 1.00 26.30 183 ASN B O 1
ATOM 3760 N N . ALA B 1 186 ? -22.440 26.145 10.186 1.00 27.74 184 ALA B N 1
ATOM 3761 C CA . ALA B 1 186 ? -23.117 25.799 8.926 1.00 28.52 184 ALA B CA 1
ATOM 3762 C C . ALA B 1 186 ? -23.639 27.004 8.144 1.00 26.86 184 ALA B C 1
ATOM 3763 O O . ALA B 1 186 ? -23.628 26.996 6.924 1.00 28.03 184 ALA B O 1
ATOM 3765 N N . CYS B 1 187 ? -24.194 28.005 8.832 1.00 27.17 185 CYS B N 1
ATOM 3766 C CA . CYS B 1 187 ? -24.749 29.185 8.145 1.00 24.43 185 CYS B CA 1
ATOM 3767 C C . CYS B 1 187 ? -23.715 30.182 7.651 1.00 25.58 185 CYS B C 1
ATOM 3768 O O . CYS B 1 187 ? -23.929 30.896 6.638 1.00 24.12 185 CYS B O 1
ATOM 3771 N N . ILE B 1 188 ? -22.609 30.257 8.382 1.00 25.82 186 ILE B N 1
ATOM 3772 C CA . ILE B 1 188 ? -21.566 31.255 8.136 1.00 24.78 186 ILE B CA 1
ATOM 3773 C C . ILE B 1 188 ? -20.430 30.714 7.275 1.00 21.21 186 ILE B C 1
ATOM 3774 O O . ILE B 1 188 ? -20.110 31.284 6.261 1.00 22.70 186 ILE B O 1
ATOM 3779 N N . ASN B 1 189 ? -19.864 29.580 7.647 1.00 22.46 187 ASN B N 1
ATOM 3780 C CA . ASN B 1 189 ? -18.601 29.157 7.056 1.00 25.67 187 ASN B CA 1
ATOM 3781 C C . ASN B 1 189 ? -18.629 28.886 5.551 1.00 26.12 187 ASN B C 1
ATOM 3782 O O . ASN B 1 189 ? -17.733 29.339 4.823 1.00 23.23 187 ASN B O 1
ATOM 3787 N N . PRO B 1 190 ? -19.627 28.118 5.073 1.00 26.80 188 PRO B N 1
ATOM 3788 C CA . PRO B 1 190 ? -19.703 27.876 3.617 1.00 25.24 188 PRO B CA 1
ATOM 3789 C C . PRO B 1 190 ? -19.874 29.134 2.764 1.00 25.28 188 PRO B C 1
ATOM 3790 O O . PRO B 1 190 ? -19.249 29.288 1.701 1.00 24.96 188 PRO B O 1
ATOM 3794 N N . LEU B 1 191 ? -20.766 30.014 3.200 1.00 24.35 189 LEU B N 1
ATOM 3795 C CA . LEU B 1 191 ? -21.011 31.234 2.490 1.00 24.68 189 LEU B CA 1
ATOM 3796 C C . LEU B 1 191 ? -19.787 32.138 2.383 1.00 26.60 189 LEU B C 1
ATOM 3797 O O . LEU B 1 191 ? -19.508 32.678 1.301 1.00 26.31 189 LEU B O 1
ATOM 3802 N N . THR B 1 192 ? -19.089 32.377 3.494 1.00 26.77 190 THR B N 1
ATOM 3803 C CA . THR B 1 192 ? -17.898 33.242 3.460 1.00 27.11 190 THR B CA 1
ATOM 3804 C C . THR B 1 192 ? -16.795 32.588 2.619 1.00 27.71 190 THR B C 1
ATOM 3805 O O . THR B 1 192 ? -15.987 33.270 2.002 1.00 28.19 190 THR B O 1
ATOM 3809 N N . ALA B 1 193 ? -16.746 31.263 2.629 1.00 25.69 191 ALA B N 1
ATOM 3810 C CA . ALA B 1 193 ? -15.750 30.546 1.831 1.00 27.69 191 ALA B CA 1
ATOM 3811 C C . ALA B 1 193 ? -16.004 30.721 0.332 1.00 27.88 191 ALA B C 1
ATOM 3812 O O . ALA B 1 193 ? -15.062 30.881 -0.439 1.00 27.03 191 ALA B O 1
ATOM 3814 N N . LEU B 1 194 ? -17.270 30.662 -0.082 1.00 26.08 192 LEU B N 1
ATOM 3815 C CA . LEU B 1 194 ? -17.584 30.790 -1.497 1.00 25.45 192 LEU B CA 1
ATOM 3816 C C . LEU B 1 194 ? -17.605 32.252 -1.929 1.00 25.60 192 LEU B C 1
ATOM 3817 O O . LEU B 1 194 ? -17.159 32.582 -3.027 1.00 23.33 192 LEU B O 1
ATOM 3822 N N . LEU B 1 195 ? -18.189 33.127 -1.105 1.00 25.10 193 LEU B N 1
ATOM 3823 C CA . LEU B 1 195 ? -18.245 34.552 -1.421 1.00 26.70 193 LEU B CA 1
ATOM 3824 C C . LEU B 1 195 ? -16.908 35.295 -1.173 1.00 29.18 193 LEU B C 1
ATOM 3825 O O . LEU B 1 195 ? -16.689 36.405 -1.691 1.00 26.88 193 LEU B O 1
ATOM 3830 N N . GLN B 1 196 ? -16.044 34.693 -0.364 1.00 28.33 194 GLN B N 1
ATOM 3831 C CA . GLN B 1 196 ? -14.770 35.277 0.029 1.00 29.38 194 GLN B CA 1
ATOM 3832 C C . GLN B 1 196 ? -15.002 36.681 0.623 1.00 30.31 194 GLN B C 1
ATOM 3833 O O . GLN B 1 196 ? -14.424 37.650 0.184 1.00 30.70 194 GLN B O 1
ATOM 3839 N N . VAL B 1 197 ? -15.875 36.760 1.620 1.00 30.52 195 VAL B N 1
ATOM 3840 C CA . VAL B 1 197 ? -16.158 38.007 2.329 1.00 29.26 195 VAL B CA 1
ATOM 3841 C C . VAL B 1 197 ? -15.988 37.756 3.828 1.00 30.53 195 VAL B C 1
ATOM 3842 O O . VAL B 1 197 ? -15.971 36.593 4.283 1.00 29.17 195 VAL B O 1
ATOM 3846 N N . LYS B 1 198 ? -15.861 38.848 4.592 1.00 30.11 196 LYS B N 1
ATOM 3847 C CA . LYS B 1 198 ? -15.891 38.799 6.053 1.00 30.10 196 LYS B CA 1
ATOM 3848 C C . LYS B 1 198 ? -17.292 38.418 6.552 1.00 30.46 196 LYS B C 1
ATOM 3849 O O . LYS B 1 198 ? -18.296 38.728 5.895 1.00 30.22 196 LYS B O 1
ATOM 3855 N N . ASN B 1 199 ? -17.356 37.778 7.723 1.00 32.42 197 ASN B N 1
ATOM 3856 C CA . ASN B 1 199 ? -18.628 37.419 8.329 1.00 30.69 197 ASN B CA 1
ATOM 3857 C C . ASN B 1 199 ? -19.614 38.560 8.267 1.00 32.51 197 ASN B C 1
ATOM 3858 O O . ASN B 1 199 ? -20.787 38.341 8.037 1.00 30.51 197 ASN B O 1
ATOM 3863 N N . GLY B 1 200 ? -19.126 39.788 8.463 1.00 34.09 198 GLY B N 1
ATOM 3864 C CA . GLY B 1 200 ? -20.005 40.959 8.540 1.00 36.00 198 GLY B CA 1
ATOM 3865 C C . GLY B 1 200 ? -20.781 41.308 7.274 1.00 35.81 198 GLY B C 1
ATOM 3866 O O . GLY B 1 200 ? -21.901 41.796 7.356 1.00 33.35 198 GLY B O 1
ATOM 3867 N N . GLU B 1 201 ? -20.185 41.058 6.109 1.00 34.79 199 GLU B N 1
ATOM 3868 C CA . GLU B 1 201 ? -20.857 41.288 4.831 1.00 36.87 199 GLU B CA 1
ATOM 3869 C C . GLU B 1 201 ? -22.034 40.368 4.578 1.00 34.59 199 GLU B C 1
ATOM 3870 O O . GLU B 1 201 ? -22.874 40.658 3.723 1.00 37.13 199 GLU B O 1
ATOM 3876 N N . LEU B 1 202 ? -22.122 39.252 5.300 1.00 32.85 200 LEU B N 1
ATOM 3877 C CA . LEU B 1 202 ? -23.310 38.415 5.204 1.00 32.19 200 LEU B CA 1
ATOM 3878 C C . LEU B 1 202 ? -24.515 39.145 5.778 1.00 34.86 200 LEU B C 1
ATOM 3879 O O . LEU B 1 202 ? -25.631 38.905 5.339 1.00 35.61 200 LEU B O 1
ATOM 3884 N N . LEU B 1 203 ? -24.299 40.043 6.747 1.00 31.96 201 LEU B N 1
ATOM 3885 C CA . LEU B 1 203 ? -25.427 40.796 7.318 1.00 35.10 201 LEU B CA 1
ATOM 3886 C C . LEU B 1 203 ? -25.812 42.051 6.529 1.00 36.06 201 LEU B C 1
ATOM 3887 O O . LEU B 1 203 ? -26.981 42.455 6.492 1.00 39.03 201 LEU B O 1
ATOM 3892 N N . THR B 1 204 ? -24.819 42.659 5.903 1.00 37.71 202 THR B N 1
ATOM 3893 C CA . THR B 1 204 ? -24.930 43.985 5.292 1.00 41.69 202 THR B CA 1
ATOM 3894 C C . THR B 1 204 ? -25.320 43.964 3.800 1.00 42.37 202 THR B C 1
ATOM 3895 O O . THR B 1 204 ? -25.737 44.981 3.227 1.00 40.69 202 THR B O 1
ATOM 3899 N N . THR B 1 205 ? -25.193 42.797 3.176 1.00 40.97 203 THR B N 1
ATOM 3900 C CA . THR B 1 205 ? -25.706 42.590 1.811 1.00 38.66 203 THR B CA 1
ATOM 3901 C C . THR B 1 205 ? -27.038 41.879 1.894 1.00 38.43 203 THR B C 1
ATOM 3902 O O . THR B 1 205 ? -27.109 40.715 2.297 1.00 38.08 203 THR B O 1
ATOM 3906 N N . PRO B 1 206 ? -28.127 42.581 1.552 1.00 39.51 204 PRO B N 1
ATOM 3907 C CA . PRO B 1 206 ? -29.404 41.931 1.742 1.00 38.30 204 PRO B CA 1
ATOM 3908 C C . PRO B 1 206 ? -29.503 40.570 1.069 1.00 37.43 204 PRO B C 1
ATOM 3909 O O . PRO B 1 206 ? -30.079 39.644 1.635 1.00 34.60 204 PRO B O 1
ATOM 3913 N N . ALA B 1 207 ? -28.942 40.414 -0.122 1.00 34.29 205 ALA B N 1
ATOM 3914 C CA . ALA B 1 207 ? -29.068 39.118 -0.797 1.00 33.10 205 ALA B CA 1
ATOM 3915 C C . ALA B 1 207 ? -28.314 38.012 -0.068 1.00 29.61 205 ALA B C 1
ATOM 3916 O O . ALA B 1 207 ? -28.734 36.864 -0.076 1.00 29.15 205 ALA B O 1
ATOM 3918 N N . TYR B 1 208 ? -27.170 38.339 0.512 1.00 27.37 206 TYR B N 1
ATOM 3919 C CA . TYR B 1 208 ? -26.388 37.319 1.223 1.00 27.81 206 TYR B CA 1
ATOM 3920 C C . TYR B 1 208 ? -27.106 36.904 2.503 1.00 29.10 206 TYR B C 1
ATOM 3921 O O . TYR B 1 208 ? -27.230 35.720 2.819 1.00 26.28 206 TYR B O 1
ATOM 3930 N N . LEU B 1 209 ? -27.620 37.882 3.237 1.00 27.60 207 LEU B N 1
ATOM 3931 C CA . LEU B 1 209 ? -28.435 37.548 4.427 1.00 29.84 207 LEU B CA 1
ATOM 3932 C C . LEU B 1 209 ? -29.614 36.647 4.081 1.00 27.30 207 LEU B C 1
ATOM 3933 O O . LEU B 1 209 ? -29.898 35.665 4.782 1.00 28.88 207 LEU B O 1
ATOM 3938 N N . ALA B 1 210 ? -30.310 36.959 2.986 1.00 29.06 208 ALA B N 1
ATOM 3939 C CA . ALA B 1 210 ? -31.440 36.134 2.562 1.00 27.72 208 ALA B CA 1
ATOM 3940 C C . ALA B 1 210 ? -31.047 34.687 2.234 1.00 28.39 208 ALA B C 1
ATOM 3941 O O . ALA B 1 210 ? -31.770 33.742 2.536 1.00 28.83 208 ALA B O 1
ATOM 3943 N N . PHE B 1 211 ? -29.909 34.520 1.574 1.00 28.60 209 PHE B N 1
ATOM 3944 C CA . PHE B 1 211 ? -29.384 33.187 1.276 1.00 24.88 209 PHE B CA 1
ATOM 3945 C C . PHE B 1 211 ? -29.017 32.475 2.551 1.00 23.74 209 PHE B C 1
ATOM 3946 O O . PHE B 1 211 ? -29.367 31.313 2.707 1.00 23.03 209 PHE B O 1
ATOM 3954 N N . MET B 1 212 ? -28.329 33.161 3.474 1.00 25.40 210 MET B N 1
ATOM 3955 C CA . MET B 1 212 ? -28.008 32.507 4.778 1.00 26.53 210 MET B CA 1
ATOM 3956 C C . MET B 1 212 ? -29.307 32.044 5.500 1.00 25.92 210 MET B C 1
ATOM 3957 O O . MET B 1 212 ? -29.341 30.984 6.107 1.00 26.77 210 MET B O 1
ATOM 3962 N N . LYS B 1 213 ? -30.364 32.831 5.399 1.00 28.79 211 LYS B N 1
ATOM 3963 C CA . LYS B 1 213 ? -31.669 32.463 5.971 1.00 28.88 211 LYS B CA 1
ATOM 3964 C C . LYS B 1 213 ? -32.249 31.203 5.339 1.00 30.38 211 LYS B C 1
ATOM 3965 O O . LYS B 1 213 ? -32.795 30.338 6.036 1.00 27.81 211 LYS B O 1
ATOM 3971 N N . LEU B 1 214 ? -32.134 31.067 4.006 1.00 28.81 212 LEU B N 1
ATOM 3972 C CA . LEU B 1 214 ? -32.528 29.810 3.383 1.00 27.67 212 LEU B CA 1
ATOM 3973 C C . LEU B 1 214 ? -31.763 28.629 3.925 1.00 27.06 212 LEU B C 1
ATOM 3974 O O . LEU B 1 214 ? -32.351 27.579 4.149 1.00 24.37 212 LEU B O 1
ATOM 3979 N N . VAL B 1 215 ? -30.450 28.781 4.089 1.00 26.56 213 VAL B N 1
ATOM 3980 C CA . VAL B 1 215 ? -29.602 27.722 4.603 1.00 25.49 213 VAL B CA 1
ATOM 3981 C C . VAL B 1 215 ? -30.064 27.442 6.032 1.00 25.23 213 VAL B C 1
ATOM 3982 O O . VAL B 1 215 ? -30.255 26.303 6.418 1.00 24.86 213 VAL B O 1
ATOM 3986 N N . PHE B 1 216 ? -30.238 28.512 6.805 1.00 26.66 214 PHE B N 1
ATOM 3987 C CA . PHE B 1 216 ? -30.618 28.386 8.217 1.00 29.57 214 PHE B CA 1
ATOM 3988 C C . PHE B 1 216 ? -31.901 27.578 8.358 1.00 31.00 214 PHE B C 1
ATOM 3989 O O . PHE B 1 216 ? -31.999 26.628 9.153 1.00 31.60 214 PHE B O 1
ATOM 3997 N N . GLN B 1 217 ? -32.895 27.986 7.582 1.00 31.62 215 GLN B N 1
ATOM 3998 C CA . GLN B 1 217 ? -34.210 27.349 7.626 1.00 33.53 215 GLN B CA 1
ATOM 3999 C C . GLN B 1 217 ? -34.103 25.866 7.326 1.00 30.09 215 GLN B C 1
ATOM 4000 O O . GLN B 1 217 ? -34.751 25.044 7.986 1.00 31.73 215 GLN B O 1
ATOM 4006 N N . GLU B 1 218 ? -33.289 25.487 6.340 1.00 29.33 216 GLU B N 1
ATOM 4007 C CA . GLU B 1 218 ? -32.995 24.059 6.135 1.00 26.25 216 GLU B CA 1
ATOM 4008 C C . GLU B 1 218 ? -32.328 23.367 7.306 1.00 29.30 216 GLU B C 1
ATOM 4009 O O . GLU B 1 218 ? -32.708 22.249 7.693 1.00 28.96 216 GLU B O 1
ATOM 4015 N N . ALA B 1 219 ? -31.252 23.971 7.810 1.00 26.59 217 ALA B N 1
ATOM 4016 C CA . ALA B 1 219 ? -30.472 23.316 8.873 1.00 28.38 217 ALA B CA 1
ATOM 4017 C C . ALA B 1 219 ? -31.251 23.294 10.198 1.00 28.19 217 ALA B C 1
ATOM 4018 O O . ALA B 1 219 ? -31.203 22.312 10.940 1.00 32.34 217 ALA B O 1
ATOM 4020 N N . CYS B 1 220 ? -31.961 24.366 10.482 1.00 29.99 218 CYS B N 1
ATOM 4021 C CA . CYS B 1 220 ? -32.730 24.448 11.740 1.00 33.68 218 CYS B CA 1
ATOM 4022 C C . CYS B 1 220 ? -33.778 23.324 11.771 1.00 33.73 218 CYS B C 1
ATOM 4023 O O . CYS B 1 220 ? -34.020 22.680 12.813 1.00 37.15 218 CYS B O 1
ATOM 4026 N N . ARG B 1 221 ? -34.368 23.043 10.617 1.00 33.28 219 ARG B N 1
ATOM 4027 C CA . ARG B 1 221 ? -35.368 21.993 10.519 1.00 31.28 219 ARG B CA 1
ATOM 4028 C C . ARG B 1 221 ? -34.700 20.619 10.677 1.00 31.27 219 ARG B C 1
ATOM 4029 O O . ARG B 1 221 ? -35.179 19.738 11.409 1.00 30.77 219 ARG B O 1
ATOM 4037 N N . ILE B 1 222 ? -33.585 20.417 9.992 1.00 28.39 220 ILE B N 1
ATOM 4038 C CA . ILE B 1 222 ? -32.874 19.156 10.098 1.00 29.20 220 ILE B CA 1
ATOM 4039 C C . ILE B 1 222 ? -32.428 18.859 11.546 1.00 31.66 220 ILE B C 1
ATOM 4040 O O . ILE B 1 222 ? -32.452 17.704 11.972 1.00 28.46 220 ILE B O 1
ATOM 4045 N N . LEU B 1 223 ? -31.987 19.892 12.269 1.00 31.05 221 LEU B N 1
ATOM 4046 C CA . LEU B 1 223 ? -31.396 19.679 13.594 1.00 31.99 221 LEU B CA 1
ATOM 4047 C C . LEU B 1 223 ? -32.491 19.653 14.640 1.00 37.24 221 LEU B C 1
ATOM 4048 O O . LEU B 1 223 ? -32.254 19.318 15.820 1.00 35.04 221 LEU B O 1
ATOM 4053 N N . LYS B 1 224 ? -33.695 20.019 14.194 1.00 38.77 222 LYS B N 1
ATOM 4054 C CA . LYS B 1 224 ? -34.885 20.034 15.041 1.00 40.86 222 LYS B CA 1
ATOM 4055 C C . LYS B 1 224 ? -34.655 20.966 16.210 1.00 42.58 222 LYS B C 1
ATOM 4056 O O . LYS B 1 224 ? -34.892 20.578 17.347 1.00 42.05 222 LYS B O 1
ATOM 4062 N N . LEU B 1 225 ? -34.179 22.181 15.934 1.00 40.92 223 LEU B N 1
ATOM 4063 C CA . LEU B 1 225 ? -33.911 23.139 16.999 1.00 41.26 223 LEU B CA 1
ATOM 4064 C C . LEU B 1 225 ? -35.187 23.624 17.697 1.00 46.10 223 LEU B C 1
ATOM 4065 O O . LEU B 1 225 ? -36.216 23.876 17.050 1.00 43.14 223 LEU B O 1
ATOM 4070 N N . GLU B 1 226 ? -35.094 23.837 19.006 1.00 47.62 224 GLU B N 1
ATOM 4071 C CA . GLU B 1 226 ? -36.279 24.186 19.785 1.00 52.00 224 GLU B CA 1
ATOM 4072 C C . GLU B 1 226 ? -36.952 25.510 19.401 1.00 52.53 224 GLU B C 1
ATOM 4073 O O . GLU B 1 226 ? -38.156 25.534 19.184 1.00 54.75 224 GLU B O 1
ATOM 4079 N N . ASN B 1 227 ? -36.201 26.606 19.329 1.00 52.45 225 ASN B N 1
ATOM 4080 C CA . ASN B 1 227 ? -36.819 27.906 19.045 1.00 53.25 225 ASN B CA 1
ATOM 4081 C C . ASN B 1 227 ? -36.240 28.499 17.770 1.00 52.62 225 ASN B C 1
ATOM 4082 O O . ASN B 1 227 ? -35.195 29.149 17.809 1.00 51.58 225 ASN B O 1
ATOM 4087 N N . GLU B 1 228 ? -36.917 28.288 16.646 1.00 53.07 226 GLU B N 1
ATOM 4088 C CA . GLU B 1 228 ? -36.366 28.728 15.359 1.00 54.29 226 GLU B CA 1
ATOM 4089 C C . GLU B 1 228 ? -35.947 30.193 15.389 1.00 54.30 226 GLU B C 1
ATOM 4090 O O . GLU B 1 228 ? -34.771 30.493 15.204 1.00 52.83 226 GLU B O 1
ATOM 4096 N N . GLU B 1 229 ? -36.897 31.093 15.643 1.00 53.82 227 GLU B N 1
ATOM 4097 C CA . GLU B 1 229 ? -36.616 32.542 15.667 1.00 54.51 227 GLU B CA 1
ATOM 4098 C C . GLU B 1 229 ? -35.476 32.953 16.609 1.00 52.06 227 GLU B C 1
ATOM 4099 O O . GLU B 1 229 ? -34.688 33.840 16.286 1.00 51.64 227 GLU B O 1
ATOM 4105 N N . LYS B 1 230 ? -35.379 32.319 17.770 1.00 50.05 228 LYS B N 1
ATOM 4106 C CA . LYS B 1 230 ? -34.290 32.636 18.688 1.00 47.86 228 LYS B CA 1
ATOM 4107 C C . LYS B 1 230 ? -32.941 32.200 18.091 1.00 45.93 228 LYS B C 1
ATOM 4108 O O . LYS B 1 230 ? -31.938 32.909 18.186 1.00 47.15 228 LYS B O 1
ATOM 4114 N N . ALA B 1 231 ? -32.930 31.023 17.475 1.00 44.12 229 ALA B N 1
ATOM 4115 C CA . ALA B 1 231 ? -31.712 30.464 16.891 1.00 39.84 229 ALA B CA 1
ATOM 4116 C C . ALA B 1 231 ? -31.197 31.339 15.743 1.00 38.05 229 ALA B C 1
ATOM 4117 O O . ALA B 1 231 ? -30.007 31.454 15.547 1.00 36.93 229 ALA B O 1
ATOM 4119 N N . TRP B 1 232 ? -32.118 31.943 14.994 1.00 34.91 230 TRP B N 1
ATOM 4120 C CA . TRP B 1 232 ? -31.801 32.741 13.826 1.00 35.41 230 TRP B CA 1
ATOM 4121 C C . TRP B 1 232 ? -31.270 34.057 14.290 1.00 36.62 230 TRP B C 1
ATOM 4122 O O . TRP B 1 232 ? -30.377 34.633 13.685 1.00 35.96 230 TRP B O 1
ATOM 4133 N N . GLU B 1 233 ? -31.828 34.541 15.398 1.00 35.99 231 GLU B N 1
ATOM 4134 C CA . GLU B 1 233 ? -31.282 35.725 16.043 1.00 38.13 231 GLU B CA 1
ATOM 4135 C C . GLU B 1 233 ? -29.848 35.490 16.445 1.00 35.20 231 GLU B C 1
ATOM 4136 O O . GLU B 1 233 ? -28.991 36.361 16.305 1.00 35.97 231 GLU B O 1
ATOM 4142 N N . ARG B 1 234 ? -29.599 34.308 16.977 1.00 35.69 232 ARG B N 1
ATOM 4143 C CA . ARG B 1 234 ? -28.279 33.967 17.473 1.00 38.35 232 ARG B CA 1
ATOM 4144 C C . ARG B 1 234 ? -27.261 33.867 16.334 1.00 37.99 232 ARG B C 1
ATOM 4145 O O . ARG B 1 234 ? -26.124 34.354 16.434 1.00 37.43 232 ARG B O 1
ATOM 4153 N N . VAL B 1 235 ? -27.660 33.200 15.252 1.00 32.89 233 VAL B N 1
ATOM 4154 C CA . VAL B 1 235 ? -26.780 33.107 14.096 1.00 30.98 233 VAL B CA 1
ATOM 4155 C C . VAL B 1 235 ? -26.372 34.484 13.632 1.00 29.71 233 VAL B C 1
ATOM 4156 O O . VAL B 1 235 ? -25.186 34.747 13.437 1.00 33.54 233 VAL B O 1
ATOM 4160 N N . GLN B 1 236 ? -27.337 35.397 13.506 1.00 32.81 234 GLN B N 1
ATOM 4161 C CA . GLN B 1 236 ? -27.031 36.762 13.058 1.00 34.00 234 GLN B CA 1
ATOM 4162 C C . GLN B 1 236 ? -26.211 37.538 14.090 1.00 35.97 234 GLN B C 1
ATOM 4163 O O . GLN B 1 236 ? -25.333 38.337 13.737 1.00 33.67 234 GLN B O 1
ATOM 4169 N N . ALA B 1 237 ? -26.529 37.313 15.365 1.00 37.79 235 ALA B N 1
ATOM 4170 C CA . ALA B 1 237 ? -25.768 37.916 16.465 1.00 40.15 235 ALA B CA 1
ATOM 4171 C C . ALA B 1 237 ? -24.335 37.381 16.505 1.00 39.66 235 ALA B C 1
ATOM 4172 O O . ALA B 1 237 ? -23.383 38.160 16.619 1.00 39.71 235 ALA B O 1
ATOM 4174 N N . VAL B 1 238 ? -24.148 36.064 16.383 1.00 39.29 236 VAL B N 1
ATOM 4175 C CA . VAL B 1 238 ? -22.768 35.556 16.363 1.00 41.40 236 VAL B CA 1
ATOM 4176 C C . VAL B 1 238 ? -22.045 36.105 15.140 1.00 41.09 236 VAL B C 1
ATOM 4177 O O . VAL B 1 238 ? -20.844 36.328 15.161 1.00 43.99 236 VAL B O 1
ATOM 4181 N N . CYS B 1 239 ? -22.794 36.345 14.071 1.00 42.61 237 CYS B N 1
ATOM 4182 C CA . CYS B 1 239 ? -22.222 36.909 12.864 1.00 41.58 237 CYS B CA 1
ATOM 4183 C C . CYS B 1 239 ? -21.741 38.349 13.069 1.00 43.17 237 CYS B C 1
ATOM 4184 O O . CYS B 1 239 ? -20.686 38.739 12.570 1.00 42.12 237 CYS B O 1
ATOM 4187 N N . GLY B 1 240 ? -22.534 39.141 13.786 1.00 42.67 238 GLY B N 1
ATOM 4188 C CA . GLY B 1 240 ? -22.213 40.550 14.013 1.00 44.27 238 GLY B CA 1
ATOM 4189 C C . GLY B 1 240 ? -21.041 40.720 14.967 1.00 44.26 238 GLY B C 1
ATOM 4190 O O . GLY B 1 240 ? -20.272 41.664 14.846 1.00 45.39 238 GLY B O 1
ATOM 4191 N N . GLN B 1 241 ? -20.903 39.779 15.891 1.00 44.75 239 GLN B N 1
ATOM 4192 C CA . GLN B 1 241 ? -19.815 39.756 16.873 1.00 45.39 239 GLN B CA 1
ATOM 4193 C C . GLN B 1 241 ? -18.485 39.348 16.279 1.00 45.94 239 GLN B C 1
ATOM 4194 O O . GLN B 1 241 ? -17.443 39.828 16.709 1.00 44.84 239 GLN B O 1
ATOM 4200 N N . THR B 1 242 ? -18.517 38.424 15.315 1.00 46.30 240 THR B N 1
ATOM 4201 C CA . THR B 1 242 ? -17.324 38.020 14.555 1.00 44.41 240 THR B CA 1
ATOM 4202 C C . THR B 1 242 ? -17.223 38.725 13.200 1.00 45.02 240 THR B C 1
ATOM 4203 O O . THR B 1 242 ? -16.613 38.206 12.267 1.00 44.60 240 THR B O 1
ATOM 4207 N N . LYS B 1 243 ? -17.772 39.931 13.102 1.00 46.06 241 LYS B N 1
ATOM 4208 C CA . LYS B 1 243 ? -18.033 40.543 11.796 1.00 48.57 241 LYS B CA 1
ATOM 4209 C C . LYS B 1 243 ? -16.794 40.827 10.934 1.00 50.42 241 LYS B C 1
ATOM 4210 O O . LYS B 1 243 ? -16.894 40.932 9.711 1.00 49.50 241 LYS B O 1
ATOM 4216 N N . GLU B 1 244 ? -15.637 40.940 11.577 1.00 49.96 242 GLU B N 1
ATOM 4217 C CA . GLU B 1 244 ? -14.379 41.219 10.897 1.00 49.62 242 GLU B CA 1
ATOM 4218 C C . GLU B 1 244 ? -13.612 39.964 10.539 1.00 48.95 242 GLU B C 1
ATOM 4219 O O . GLU B 1 244 ? -12.598 40.026 9.854 1.00 49.58 242 GLU B O 1
ATOM 4225 N N . ASN B 1 245 ? -14.078 38.820 11.019 1.00 47.30 243 ASN B N 1
ATOM 4226 C CA . ASN B 1 245 ? -13.361 37.583 10.770 1.00 47.99 243 ASN B CA 1
ATOM 4227 C C . ASN B 1 245 ? -13.615 36.992 9.385 1.00 47.64 243 ASN B C 1
ATOM 4228 O O . ASN B 1 245 ? -14.737 37.041 8.849 1.00 43.33 243 ASN B O 1
ATOM 4233 N N . ARG B 1 246 ? -12.538 36.499 8.790 1.00 45.21 244 ARG B N 1
ATOM 4234 C CA . ARG B 1 246 ? -12.633 35.602 7.665 1.00 46.95 244 ARG B CA 1
ATOM 4235 C C . ARG B 1 246 ? -12.869 34.279 8.389 1.00 47.01 244 ARG B C 1
ATOM 4236 O O . ARG B 1 246 ? -12.117 33.915 9.294 1.00 46.83 244 ARG B O 1
ATOM 4244 N N . SER B 1 247 ? -13.959 33.608 8.066 1.00 45.56 245 SER B N 1
ATOM 4245 C CA . SER B 1 247 ? -14.346 32.414 8.799 1.00 44.48 245 SER B CA 1
ATOM 4246 C C . SER B 1 247 ? -13.251 31.352 8.642 1.00 45.87 245 SER B C 1
ATOM 4247 O O . SER B 1 247 ? -12.378 31.467 7.752 1.00 44.36 245 SER B O 1
ATOM 4250 N N . SER B 1 248 ? -13.295 30.308 9.475 1.00 44.32 246 SER B N 1
ATOM 4251 C CA . SER B 1 248 ? -12.256 29.264 9.418 1.00 45.08 246 SER B CA 1
ATOM 4252 C C . SER B 1 248 ? -12.186 28.546 8.069 1.00 44.18 246 SER B C 1
ATOM 4253 O O . SER B 1 248 ? -11.078 28.228 7.580 1.00 42.32 246 SER B O 1
ATOM 4256 N N . MET B 1 249 ? -13.365 28.267 7.493 1.00 41.03 247 MET B N 1
ATOM 4257 C CA . MET B 1 249 ? -13.470 27.610 6.180 1.00 39.57 247 MET B CA 1
ATOM 4258 C C . MET B 1 249 ? -12.980 28.516 5.029 1.00 42.99 247 MET B C 1
ATOM 4259 O O . MET B 1 249 ? -12.271 28.033 4.125 1.00 44.47 247 MET B O 1
ATOM 4264 N N . LEU B 1 250 ? -13.374 29.800 5.053 1.00 41.51 248 LEU B N 1
ATOM 4265 C CA . LEU B 1 250 ? -12.808 30.795 4.133 1.00 40.86 248 LEU B CA 1
ATOM 4266 C C . LEU B 1 250 ? -11.290 30.766 4.243 1.00 46.39 248 LEU B C 1
ATOM 4267 O O . LEU B 1 250 ? -10.580 30.696 3.222 1.00 48.01 248 LEU B O 1
ATOM 4272 N N . VAL B 1 251 ? -10.789 30.796 5.475 1.00 45.36 249 VAL B N 1
ATOM 4273 C CA . VAL B 1 251 ? -9.341 30.719 5.686 1.00 49.43 249 VAL B CA 1
ATOM 4274 C C . VAL B 1 251 ? -8.708 29.436 5.120 1.00 48.81 249 VAL B C 1
ATOM 4275 O O . VAL B 1 251 ? -7.710 29.501 4.401 1.00 49.82 249 VAL B O 1
ATOM 4279 N N . ASP B 1 252 ? -9.287 28.275 5.429 1.00 50.41 250 ASP B N 1
ATOM 4280 C CA . ASP B 1 252 ? -8.863 27.017 4.798 1.00 52.73 250 ASP B CA 1
ATOM 4281 C C . ASP B 1 252 ? -8.861 27.139 3.280 1.00 53.86 250 ASP B C 1
ATOM 4282 O O . ASP B 1 252 ? -7.961 26.640 2.603 1.00 51.89 250 ASP B O 1
ATOM 4287 N N . VAL B 1 253 ? -9.894 27.795 2.754 1.00 55.56 251 VAL B N 1
ATOM 4288 C CA . VAL B 1 253 ? -10.061 27.966 1.309 1.00 56.71 251 VAL B CA 1
ATOM 4289 C C . VAL B 1 253 ? -8.920 28.714 0.593 1.00 58.44 251 VAL B C 1
ATOM 4290 O O . VAL B 1 253 ? -8.331 28.179 -0.346 1.00 58.54 251 VAL B O 1
ATOM 4294 N N . ILE B 1 254 ? -8.610 29.938 1.027 1.00 60.44 252 ILE B N 1
ATOM 4295 C CA . ILE B 1 254 ? -7.417 30.632 0.536 1.00 62.34 252 ILE B CA 1
ATOM 4296 C C . ILE B 1 254 ? -6.201 30.051 1.241 1.00 63.41 252 ILE B C 1
ATOM 4297 O O . ILE B 1 254 ? -5.735 30.596 2.245 1.00 64.73 252 ILE B O 1
ATOM 4302 N N . GLY B 1 255 ? -5.674 28.957 0.715 1.00 63.74 253 GLY B N 1
ATOM 4303 C CA . GLY B 1 255 ? -4.593 28.263 1.389 1.00 62.96 253 GLY B CA 1
ATOM 4304 C C . GLY B 1 255 ? -4.742 26.801 1.074 1.00 62.05 253 GLY B C 1
ATOM 4305 O O . GLY B 1 255 ? -3.968 25.968 1.540 1.00 62.33 253 GLY B O 1
ATOM 4306 N N . GLY B 1 256 ? -5.766 26.505 0.282 1.00 60.67 254 GLY B N 1
ATOM 4307 C CA . GLY B 1 256 ? -5.958 25.182 -0.281 1.00 60.75 254 GLY B CA 1
ATOM 4308 C C . GLY B 1 256 ? -5.787 24.049 0.705 1.00 61.36 254 GLY B C 1
ATOM 4309 O O . GLY B 1 256 ? -5.182 23.029 0.380 1.00 62.57 254 GLY B O 1
ATOM 4310 N N . ARG B 1 257 ? -6.318 24.232 1.913 1.00 60.44 255 ARG B N 1
ATOM 4311 C CA . ARG B 1 257 ? -6.383 23.169 2.910 1.00 59.13 255 ARG B CA 1
ATOM 4312 C C . ARG B 1 257 ? -7.763 22.509 2.877 1.00 57.41 255 ARG B C 1
ATOM 4313 O O . ARG B 1 257 ? -8.755 23.179 2.602 1.00 57.85 255 ARG B O 1
ATOM 4321 N N . GLN B 1 258 ? -7.850 21.214 3.163 1.00 54.39 256 GLN B N 1
ATOM 4322 C CA . GLN B 1 258 ? -9.172 20.590 3.190 1.00 53.73 256 GLN B CA 1
ATOM 4323 C C . GLN B 1 258 ? -10.010 21.198 4.331 1.00 50.49 256 GLN B C 1
ATOM 4324 O O . GLN B 1 258 ? -9.460 21.687 5.314 1.00 49.90 256 GLN B O 1
ATOM 4330 N N . THR B 1 259 ? -11.333 21.177 4.181 1.00 46.84 257 THR B N 1
ATOM 4331 C CA . THR B 1 259 ? -12.236 21.895 5.074 1.00 41.72 257 THR B CA 1
ATOM 4332 C C . THR B 1 259 ? -13.037 20.984 6.015 1.00 42.06 257 THR B C 1
ATOM 4333 O O . THR B 1 259 ? -12.934 19.759 5.955 1.00 42.66 257 THR B O 1
ATOM 4337 N N . GLU B 1 260 ? -13.865 21.605 6.850 1.00 37.82 258 GLU B N 1
ATOM 4338 C CA . GLU B 1 260 ? -14.816 20.889 7.711 1.00 41.18 258 GLU B CA 1
ATOM 4339 C C . GLU B 1 260 ? -16.156 20.628 7.022 1.00 39.21 258 GLU B C 1
ATOM 4340 O O . GLU B 1 260 ? -17.187 20.443 7.678 1.00 41.48 258 GLU B O 1
ATOM 4346 N N . ALA B 1 261 ? -16.128 20.601 5.692 1.00 37.55 259 ALA B N 1
ATOM 4347 C CA . ALA B 1 261 ? -17.347 20.457 4.914 1.00 35.69 259 ALA B CA 1
ATOM 4348 C C . ALA B 1 261 ? -18.017 19.153 5.305 1.00 34.01 259 ALA B C 1
ATOM 4349 O O . ALA B 1 261 ? -19.188 19.142 5.629 1.00 34.31 259 ALA B O 1
ATOM 4351 N N . ASP B 1 262 ? -17.260 18.057 5.317 1.00 36.32 260 ASP B N 1
ATOM 4352 C CA . ASP B 1 262 ? -17.816 16.759 5.754 1.00 35.79 260 ASP B CA 1
ATOM 4353 C C . ASP B 1 262 ? -18.377 16.799 7.184 1.00 36.60 260 ASP B C 1
ATOM 4354 O O . ASP B 1 262 ? -19.485 16.329 7.439 1.00 37.60 260 ASP B O 1
ATOM 4359 N N . ALA B 1 263 ? -17.633 17.385 8.112 1.00 34.58 261 ALA B N 1
ATOM 4360 C CA . ALA B 1 263 ? -18.013 17.330 9.523 1.00 36.53 261 ALA B CA 1
ATOM 4361 C C . ALA B 1 263 ? -19.235 18.195 9.844 1.00 35.45 261 ALA B C 1
ATOM 4362 O O . ALA B 1 263 ? -20.007 17.915 10.783 1.00 36.15 261 ALA B O 1
ATOM 4364 N N . ILE B 1 264 ? -19.408 19.245 9.049 1.00 35.87 262 ILE B N 1
ATOM 4365 C CA . ILE B 1 264 ? -20.443 20.221 9.285 1.00 33.77 262 ILE B CA 1
ATOM 4366 C C . ILE B 1 264 ? -21.610 19.959 8.367 1.00 35.14 262 ILE B C 1
ATOM 4367 O O . ILE B 1 264 ? -22.713 19.624 8.823 1.00 33.51 262 ILE B O 1
ATOM 4372 N N . ILE B 1 265 ? -21.382 20.133 7.065 1.00 31.73 263 ILE B N 1
ATOM 4373 C CA . ILE B 1 265 ? -22.503 20.048 6.119 1.00 33.50 263 ILE B CA 1
ATOM 4374 C C . ILE B 1 265 ? -22.885 18.601 5.845 1.00 33.60 263 ILE B C 1
ATOM 4375 O O . ILE B 1 265 ? -24.067 18.257 5.811 1.00 34.78 263 ILE B O 1
ATOM 4380 N N . GLY B 1 266 ? -21.876 17.761 5.640 1.00 36.87 264 GLY B N 1
ATOM 4381 C CA . GLY B 1 266 ? -22.072 16.324 5.478 1.00 35.60 264 GLY B CA 1
ATOM 4382 C C . GLY B 1 266 ? -22.974 15.756 6.558 1.00 37.53 264 GLY B C 1
ATOM 4383 O O . GLY B 1 266 ? -23.843 14.910 6.285 1.00 37.92 264 GLY B O 1
ATOM 4384 N N . TYR B 1 267 ? -22.817 16.233 7.782 1.00 34.67 265 TYR B N 1
ATOM 4385 C CA . TYR B 1 267 ? -23.690 15.771 8.855 1.00 36.68 265 TYR B CA 1
ATOM 4386 C C . TYR B 1 267 ? -25.157 16.153 8.636 1.00 35.73 265 TYR B C 1
ATOM 4387 O O . TYR B 1 267 ? -26.084 15.349 8.902 1.00 36.61 265 TYR B O 1
ATOM 4396 N N . LEU B 1 268 ? -25.382 17.383 8.183 1.00 34.17 266 LEU B N 1
ATOM 4397 C CA . LEU B 1 268 ? -26.731 17.842 7.951 1.00 31.88 266 LEU B CA 1
ATOM 4398 C C . LEU B 1 268 ? -27.376 17.043 6.801 1.00 36.47 266 LEU B C 1
ATOM 4399 O O . LEU B 1 268 ? -28.583 16.710 6.871 1.00 30.96 266 LEU B O 1
ATOM 4404 N N . LEU B 1 269 ? -26.564 16.724 5.784 1.00 33.47 267 LEU B N 1
ATOM 4405 C CA . LEU B 1 269 ? -27.026 15.988 4.595 1.00 37.13 267 LEU B CA 1
ATOM 4406 C C . LEU B 1 269 ? -27.483 14.579 4.962 1.00 38.17 267 LEU B C 1
ATOM 4407 O O . LEU B 1 269 ? -28.552 14.136 4.517 1.00 37.69 267 LEU B O 1
ATOM 4412 N N . LYS B 1 270 ? -26.688 13.897 5.785 1.00 38.41 268 LYS B N 1
ATOM 4413 C CA . LYS B 1 270 ? -27.047 12.556 6.240 1.00 41.09 268 LYS B CA 1
ATOM 4414 C C . LYS B 1 270 ? -28.318 12.582 7.078 1.00 40.81 268 LYS B C 1
ATOM 4415 O O . LYS B 1 270 ? -29.194 11.739 6.914 1.00 41.61 268 LYS B O 1
ATOM 4421 N N . GLU B 1 271 ? -28.449 13.560 7.956 1.00 40.17 269 GLU B N 1
ATOM 4422 C CA . GLU B 1 271 ? -29.663 13.662 8.755 1.00 41.60 269 GLU B CA 1
ATOM 4423 C C . GLU B 1 271 ? -30.880 14.091 7.943 1.00 42.37 269 GLU B C 1
ATOM 4424 O O . GLU B 1 271 ? -32.008 13.702 8.263 1.00 43.08 269 GLU B O 1
ATOM 4430 N N . ALA B 1 272 ? -30.666 14.907 6.910 1.00 39.26 270 ALA B N 1
ATOM 4431 C CA . ALA B 1 272 ? -31.784 15.330 6.065 1.00 41.90 270 ALA B CA 1
ATOM 4432 C C . ALA B 1 272 ? -32.316 14.116 5.307 1.00 44.30 270 ALA B C 1
ATOM 4433 O O . ALA B 1 272 ? -33.524 13.941 5.151 1.00 46.13 270 ALA B O 1
ATOM 4435 N N . SER B 1 273 ? -31.388 13.293 4.834 1.00 46.08 271 SER B N 1
ATOM 4436 C CA . SER B 1 273 ? -31.727 12.104 4.079 1.00 48.22 271 SER B CA 1
ATOM 4437 C C . SER B 1 273 ? -32.573 11.171 4.950 1.00 49.53 271 SER B C 1
ATOM 4438 O O . SER B 1 273 ? -33.647 10.736 4.540 1.00 49.92 271 SER B O 1
ATOM 4441 N N . LEU B 1 274 ? -32.102 10.898 6.164 1.00 50.67 272 LEU B N 1
ATOM 4442 C CA . LEU B 1 274 ? -32.835 10.041 7.100 1.00 51.77 272 LEU B CA 1
ATOM 4443 C C . LEU B 1 274 ? -34.234 10.525 7.460 1.00 51.40 272 LEU B C 1
ATOM 4444 O O . LEU B 1 274 ? -35.138 9.718 7.605 1.00 52.76 272 LEU B O 1
ATOM 4449 N N . GLN B 1 275 ? -34.426 11.826 7.635 1.00 49.53 273 GLN B N 1
ATOM 4450 C CA . GLN B 1 275 ? -35.765 12.337 7.930 1.00 50.40 273 GLN B CA 1
ATOM 4451 C C . GLN B 1 275 ? -36.545 12.645 6.642 1.00 49.20 273 GLN B C 1
ATOM 4452 O O . GLN B 1 275 ? -37.642 13.205 6.696 1.00 49.60 273 GLN B O 1
ATOM 4458 N N . GLY B 1 276 ? -35.952 12.328 5.491 1.00 47.32 274 GLY B N 1
ATOM 4459 C CA . GLY B 1 276 ? -36.546 12.670 4.196 1.00 46.62 274 GLY B CA 1
ATOM 4460 C C . GLY B 1 276 ? -36.731 14.163 4.036 1.00 45.86 274 GLY B C 1
ATOM 4461 O O . GLY B 1 276 ? -37.714 14.623 3.447 1.00 43.60 274 GLY B O 1
ATOM 4462 N N . LEU B 1 277 ? -35.774 14.932 4.560 1.00 43.62 275 LEU B N 1
ATOM 4463 C CA . LEU B 1 277 ? -35.863 16.375 4.523 1.00 42.67 275 LEU B CA 1
ATOM 4464 C C . LEU B 1 277 ? -35.169 16.942 3.279 1.00 42.96 275 LEU B C 1
ATOM 4465 O O . LEU B 1 277 ? -34.218 16.356 2.776 1.00 42.06 275 LEU B O 1
ATOM 4470 N N . ASP B 1 278 ? -35.658 18.075 2.787 1.00 43.90 276 ASP B N 1
ATOM 4471 C CA . ASP B 1 278 ? -35.024 18.736 1.652 1.00 44.83 276 ASP B CA 1
ATOM 4472 C C . ASP B 1 278 ? -33.842 19.532 2.189 1.00 42.19 276 ASP B C 1
ATOM 4473 O O . ASP B 1 278 ? -33.931 20.142 3.269 1.00 41.80 276 ASP B O 1
ATOM 4478 N N . ALA B 1 279 ? -32.743 19.516 1.436 1.00 35.93 277 ALA B N 1
ATOM 4479 C CA . ALA B 1 279 ? -31.552 20.257 1.810 1.00 31.90 277 ALA B CA 1
ATOM 4480 C C . ALA B 1 279 ? -30.853 20.752 0.542 1.00 31.00 277 ALA B C 1
ATOM 4481 O O . ALA B 1 279 ? -29.657 20.563 0.375 1.00 28.28 277 ALA B O 1
ATOM 4483 N N . VAL B 1 280 ? -31.638 21.365 -0.343 1.00 28.25 278 VAL B N 1
ATOM 4484 C CA . VAL B 1 280 ? -31.149 21.903 -1.618 1.00 29.20 278 VAL B CA 1
ATOM 4485 C C . VAL B 1 280 ? -29.938 22.862 -1.473 1.00 27.99 278 VAL B C 1
ATOM 4486 O O . VAL B 1 280 ? -28.888 22.691 -2.118 1.00 25.63 278 VAL B O 1
ATOM 4490 N N . HIS B 1 281 ? -30.099 23.888 -0.650 1.00 27.68 279 HIS B N 1
ATOM 4491 C CA . HIS B 1 281 ? -29.024 24.851 -0.466 1.00 28.77 279 HIS B CA 1
ATOM 4492 C C . HIS B 1 281 ? -27.823 24.242 0.215 1.00 29.48 279 HIS B C 1
ATOM 4493 O O . HIS B 1 281 ? -26.691 24.510 -0.163 1.00 27.67 279 HIS B O 1
ATOM 4500 N N . LEU B 1 282 ? -28.061 23.424 1.231 1.00 28.01 280 LEU B N 1
ATOM 4501 C CA . LEU B 1 282 ? -26.938 22.722 1.871 1.00 30.01 280 LEU B CA 1
ATOM 4502 C C . LEU B 1 282 ? -26.180 21.833 0.871 1.00 31.20 280 LEU B C 1
ATOM 4503 O O . LEU B 1 282 ? -24.944 21.832 0.832 1.00 28.17 280 LEU B O 1
ATOM 4508 N N . GLU B 1 283 ? -26.906 21.066 0.062 1.00 29.43 281 GLU B N 1
ATOM 4509 C CA . GLU B 1 283 ? -26.231 20.200 -0.931 1.00 29.55 281 GLU B CA 1
ATOM 4510 C C . GLU B 1 283 ? -25.407 20.991 -1.973 1.00 27.19 281 GLU B C 1
ATOM 4511 O O . GLU B 1 283 ? -24.321 20.565 -2.356 1.00 28.22 281 GLU B O 1
ATOM 4517 N N . PHE B 1 284 ? -25.925 22.123 -2.439 1.00 26.50 282 PHE B N 1
ATOM 4518 C CA . PHE B 1 284 ? -25.196 23.010 -3.358 1.00 26.83 282 PHE B CA 1
ATOM 4519 C C . PHE B 1 284 ? -23.883 23.529 -2.742 1.00 27.63 282 PHE B C 1
ATOM 4520 O O . PHE B 1 284 ? -22.794 23.426 -3.338 1.00 29.46 282 PHE B O 1
ATOM 4528 N N . LEU B 1 285 ? -23.985 24.081 -1.539 1.00 29.43 283 LEU B N 1
ATOM 4529 C CA . LEU B 1 285 ? -22.807 24.470 -0.770 1.00 28.73 283 LEU B CA 1
ATOM 4530 C C . LEU B 1 285 ? -21.858 23.300 -0.563 1.00 29.56 283 LEU B C 1
ATOM 4531 O O . LEU B 1 285 ? -20.662 23.448 -0.747 1.00 30.20 283 LEU B O 1
ATOM 4536 N N . TYR B 1 286 ? -22.378 22.145 -0.162 1.00 27.99 284 TYR B N 1
ATOM 4537 C CA . TYR B 1 286 ? -21.506 20.969 -0.016 1.00 28.68 284 TYR B CA 1
ATOM 4538 C C . TYR B 1 286 ? -20.754 20.671 -1.311 1.00 29.35 284 TYR B C 1
ATOM 4539 O O . TYR B 1 286 ? -19.530 20.571 -1.292 1.00 26.67 284 TYR B O 1
ATOM 4548 N N . GLY B 1 287 ? -21.482 20.566 -2.432 1.00 30.03 285 GLY B N 1
ATOM 4549 C CA . GLY B 1 287 ? -20.867 20.292 -3.745 1.00 30.08 285 GLY B CA 1
ATOM 4550 C C . GLY B 1 287 ? -19.813 21.332 -4.138 1.00 29.86 285 GLY B C 1
ATOM 4551 O O . GLY B 1 287 ? -18.721 20.991 -4.604 1.00 29.51 285 GLY B O 1
ATOM 4552 N N . SER B 1 288 ? -20.144 22.607 -3.937 1.00 29.21 286 SER B N 1
ATOM 4553 C CA . SER B 1 288 ? -19.257 23.731 -4.257 1.00 25.76 286 SER B CA 1
ATOM 4554 C C . SER B 1 288 ? -17.955 23.779 -3.408 1.00 29.00 286 SER B C 1
ATOM 4555 O O . SER B 1 288 ? -16.892 24.098 -3.931 1.00 32.03 286 SER B O 1
ATOM 4558 N N . ILE B 1 289 ? -18.041 23.478 -2.108 1.00 29.46 287 ILE B N 1
ATOM 4559 C CA . ILE B 1 289 ? -16.847 23.450 -1.246 1.00 28.93 287 ILE B CA 1
ATOM 4560 C C . ILE B 1 289 ? -16.023 22.171 -1.532 1.00 28.58 287 ILE B C 1
ATOM 4561 O O . ILE B 1 289 ? -14.815 22.255 -1.683 1.00 28.82 287 ILE B O 1
ATOM 4566 N N . LYS B 1 290 ? -16.686 21.022 -1.695 1.00 30.75 288 LYS B N 1
ATOM 4567 C CA . LYS B 1 290 ? -15.955 19.782 -2.057 1.00 32.88 288 LYS B CA 1
ATOM 4568 C C . LYS B 1 290 ? -15.165 19.963 -3.360 1.00 32.51 288 LYS B C 1
ATOM 4569 O O . LYS B 1 290 ? -14.111 19.369 -3.525 1.00 36.79 288 LYS B O 1
ATOM 4575 N N . ALA B 1 291 ? -15.667 20.786 -4.274 1.00 35.46 289 ALA B N 1
ATOM 4576 C CA . ALA B 1 291 ? -14.995 21.012 -5.553 1.00 40.35 289 ALA B CA 1
ATOM 4577 C C . ALA B 1 291 ? -13.689 21.761 -5.357 1.00 45.53 289 ALA B C 1
ATOM 4578 O O . ALA B 1 291 ? -12.688 21.464 -6.021 1.00 47.37 289 ALA B O 1
ATOM 4580 N N . LEU B 1 292 ? -13.704 22.742 -4.455 1.00 48.85 290 LEU B N 1
ATOM 4581 C CA . LEU B 1 292 ? -12.523 23.561 -4.171 1.00 50.49 290 LEU B CA 1
ATOM 4582 C C . LEU B 1 292 ? -11.408 22.762 -3.528 1.00 53.54 290 LEU B C 1
ATOM 4583 O O . LEU B 1 292 ? -10.223 23.094 -3.669 1.00 53.66 290 LEU B O 1
ATOM 4588 N N . GLU B 1 293 ? -11.797 21.725 -2.795 1.00 55.38 291 GLU B N 1
ATOM 4589 C CA . GLU B 1 293 ? -10.849 20.824 -2.180 1.00 56.24 291 GLU B CA 1
ATOM 4590 C C . GLU B 1 293 ? -10.176 19.984 -3.244 1.00 56.81 291 GLU B C 1
ATOM 4591 O O . GLU B 1 293 ? -9.553 18.980 -2.918 1.00 60.40 291 GLU B O 1
#

Organism: Bacillus subtilis (strain 168) (NCBI:txid224308)

Secondary structure (DSSP, 8-state):
--EEEEE--SHHHHHHHHHHHTTSEEEEE-S-HHHHHHHHHH-EEEEETTEEEEE--EEESS--S--SEEEE---GGGHHHHHHHTTSS---EEEE--SSSHHHHHHHT---S-EEEEEEE--EEEE-SSSEEEEEE---EEEEE-TT--GGGGTTTTSS--TTS-EEE-S-HHHHHHHHHHHHHHHHHHHHHHT--TTHHHHSHHHHHHHHHHHHHHHHHHT-S-HHHHHHHHHHHHHHTTTPPPHHHHHHHHT---SHIIIIIHHHHHHHHTT---HHHHHHHHHHHHT-/-EEEEE--SHHHHHHHHHHTTTSEEEEE-S-HHHHHHHHHH-EEEEETTEEEEE--EEESS--S--SEEEE---GGGHHHHHHHHHTS-S-EEEE--SSSHHHHHHHT---SSEEEEEEE--EEEE-SSSEEEEEE---EEEEESTT--THHHHHHHSS--TTS-EEE-S-HHHHHHHHHHHHHHHHHHHHHHT--TTHHHHSHHHHHHHHHHHHHHHHHHT-S-HHHHHHHHHHHHHHTTTPPPHHHHHHTTT---SHIIIIIHHHHHHHHTT---HHHHHHHHHHHHH-